Protein AF-0000000080636798 (afdb_homodimer)

Secondary structure (DSSP, 8-state):
--SSSHHHHHHHHHHHHHHHHTHHHHHHHHHHHHHIIIIIHHHHHHGGGGGB--BTTTHHHHSPB-TTHHHHHHHTSTTHHHHHHHHHHHHHHHHHHHTHHHHHHHHHHHH---HHHHHHHHHHHHGGGGS-HHHHHHHHHHHT-TTT-HHHHHHHHHHSS---GGG-HHHHHHHHHHHHHHHHHHHHHHHHHHHHHTS-HHHHHHHHHTT--HHHHIIIIIHHHHHHHHHHHHHHHHTTTT---HHHHHHH--GGGHHHH--HHHHHHIIIIIS--HHHHHHHHHHHHHHHHHHHHHHHHHHHHTTS----/--SSSHHHHHHHHHHHHHHHHTHHHHHHHHHHHHHIIIIIHHHHHHGGGGGB--BTTTHHHHSPB-TTHHHHHHHT-TTHHHHHHHHHHHHHHHHHHHTHHHHHHHHHHHH---HHHHHHHHHHHHGGGGS-HHHHHHHHHHHT-TTT-HHHHHHHHHHSS---GGG-HHHHHHHHHHHHHHHHHHHHHHHHHHHHHTS-HHHHHHHHHTT--HHHHIIIIIHHHHHHHHHHHHHHHHTTTT---HHHHHHH--GGGHHHH--HHHHHHIIIIIS--HHHHHHHHHHHHHHHHHHHHHHHHHHHHTTS----

pLDDT: mean 83.47, std 14.69, range [32.41, 97.88]

Foldseek 3Di:
DPVPPVVPPVVVVVVVVVVVVPVVVCVVCVVVVVCCVVVVVVVVLVLQLLQFQDDPVLHSVRTDGNGNVLVVVLVPPPCNVLQACLLLVLLVLLLVCQQVLLVVLLLVLLPDDDPVVSVVSLCVQQVLLPDDLLVLLVLLCQLLVQPRHVVQVVVCVVPVDRDNLLLAQVNLSVSQNVSVSSNCSSVVSVQLNVLQVPFDVVVVVVCVVVVHDPVRCCVPPSCVSSQQVSLAVSLVSQLCSSVDDLVNLVSSDDPNNCSNSNHLSVVLCCVCPVVPSVSSSSSSVVVSNVVSVVSSVVSQVVCVVVVGNGPD/DVVPPVVPPVVVVVVVVVVVVPVVVCVVCVVVVVCCVVVVVVVVLVLQLLQFQDDPVLHSVRTDGNGNVLVVCLVPPPCNVLQACLLLVLLVLLLVCQQVLLVVLLLVLLPDDDPVVSVVSLCVQQVLLPDDLLVLLVLLCQLLVQPRHVVQVVVCVVPVDRDNLLLAQVNLSVSQNVSVSSNCSSVVNVQLNVLQVVFDVVVVVVCVVVVHDPVRCCVPPSVVSSQQVSLAVSLVSQLCSSVDDLVNLVSSDDPNNCSNSNHLSVVLCCVCPVVPSVSSSSSSVVVSNVVSVVSSVVSQVVCVVVVGNGPD

Sequence (624 aa):
MHVHNMRRETSFRTLLRRVAGSWQLYVLILPAFLYILIFRYGPMYGLQLAFKSYNVRLGITGSPFVGLEHFRRFLSYYRFGEIFSNTIILGLYKLAVGFPIPILLALSINEVRSPRIKRFLQTVTYAPYFLSVVVVVGIVYQLFSPHYGILSGLIRSLTGKTLNIMGTPEAFRHVFVWTDVWQLMGYQAILYLAALSAVPPELYEAAAIDGASKFQRLLHIDIPSLLPTATVLFILEVSRVMDISFEKVILLQTPLNLRVSEVLTTYVYKVGILEGYFDFATAIGLFNSLINLVLVVTMNTVARKWGESSLWMHVHNMRRETSFRTLLRRVAGSWQLYVLILPAFLYILIFRYGPMYGLQLAFKSYNVRLGITGSPFVGLEHFRRFLSYYRFGEIFSNTIILGLYKLAVGFPIPILLALSINEVRSPRIKRFLQTVTYAPYFLSVVVVVGIVYQLFSPHYGILSGLIRSLTGKTLNIMGTPEAFRHVFVWTDVWQLMGYQAILYLAALSAVPPELYEAAAIDGASKFQRLLHIDIPSLLPTATVLFILEVSRVMDISFEKVILLQTPLNLRVSEVLTTYVYKVGILEGYFDFATAIGLFNSLINLVLVVTMNTVARKWGESSLW

InterPro domains:
  IPR000515 ABC transporter type 1, transmembrane domain MetI-like [PF00528] (98-303)
  IPR000515 ABC transporter type 1, transmembrane domain MetI-like [PS50928] (84-299)
  IPR000515 ABC transporter type 1, transmembrane domain MetI-like [cd06261] (84-242)
  IPR035906 MetI-like superfamily [G3DSA:1.10.3720.10] (64-311)
  IPR035906 MetI-like superfamily [SSF161098] (68-296)
  IPR050809 Bacterial G3P & Sugar ABC Transporter Permeases [PTHR43227] (21-305)

Organism: Winmispira thermophila (strain ATCC 700085 / DSM 6578 / Z-1203) (NCBI:txid869211)

Structure (mmCIF, N/CA/C/O backbone):
data_AF-0000000080636798-model_v1
#
loop_
_entity.id
_entity.type
_entity.pdbx_description
1 polymer 'ABC-type transporter, integral membrane subunit'
#
loop_
_atom_site.group_PDB
_atom_site.id
_atom_site.type_symbol
_atom_site.label_atom_id
_atom_site.label_alt_id
_atom_site.label_comp_id
_atom_site.label_asym_id
_atom_site.label_entity_id
_atom_site.label_seq_id
_atom_site.pdbx_PDB_ins_code
_atom_site.Cartn_x
_atom_site.Cartn_y
_atom_site.Cartn_z
_atom_site.occupancy
_atom_site.B_iso_or_equiv
_atom_site.auth_seq_id
_atom_site.auth_comp_id
_atom_site.auth_asym_id
_atom_site.auth_atom_id
_atom_site.pdbx_PDB_model_num
ATOM 1 N N . MET A 1 1 ? -41.344 15.734 43.906 1 32.41 1 MET A N 1
ATOM 2 C CA . MET A 1 1 ? -40.906 14.586 43.125 1 32.41 1 MET A CA 1
ATOM 3 C C . MET A 1 1 ? -41.156 14.805 41.625 1 32.41 1 MET A C 1
ATOM 5 O O . MET A 1 1 ? -40.719 14.023 40.812 1 32.41 1 MET A O 1
ATOM 9 N N . HIS A 1 2 ? -42.094 15.688 41.219 1 37.56 2 HIS A N 1
ATOM 10 C CA . HIS A 1 2 ? -42.594 15.883 39.875 1 37.56 2 HIS A CA 1
ATOM 11 C C . HIS A 1 2 ? -41.625 16.734 39.062 1 37.56 2 HIS A C 1
ATOM 13 O O . HIS A 1 2 ? -41.875 17.031 37.875 1 37.56 2 HIS A O 1
ATOM 19 N N . VAL A 1 3 ? -40.781 17.516 39.688 1 43.84 3 VAL A N 1
ATOM 20 C CA . VAL A 1 3 ? -39.969 18.484 38.969 1 43.84 3 VAL A CA 1
ATOM 21 C C . VAL A 1 3 ? -38.875 17.766 38.156 1 43.84 3 VAL A C 1
ATOM 23 O O . VAL A 1 3 ? -38.188 18.375 37.344 1 43.84 3 VAL A O 1
ATOM 26 N N . HIS A 1 4 ? -38.625 16.453 38.562 1 42.91 4 HIS A N 1
ATOM 27 C CA . HIS A 1 4 ? -37.375 15.867 38.031 1 42.91 4 HIS A CA 1
ATOM 28 C C . HIS A 1 4 ? -37.594 15.336 36.625 1 42.91 4 HIS A C 1
ATOM 30 O O . HIS A 1 4 ? -36.656 14.875 35.969 1 42.91 4 HIS A O 1
ATOM 36 N N . ASN A 1 5 ? -38.938 14.969 36.312 1 40.84 5 ASN A N 1
ATOM 37 C CA . ASN A 1 5 ? -39.125 14.258 35.062 1 40.84 5 ASN A CA 1
ATOM 38 C C . ASN A 1 5 ? -39.062 15.203 33.844 1 40.84 5 ASN A C 1
ATOM 40 O O . ASN A 1 5 ? -39.281 14.789 32.719 1 40.84 5 ASN A O 1
ATOM 44 N N . MET A 1 6 ? -39.312 16.547 34.031 1 40.22 6 MET A N 1
ATOM 45 C CA . MET A 1 6 ? -39.438 17.469 32.906 1 40.22 6 MET A CA 1
ATOM 46 C C . MET A 1 6 ? -38.125 17.656 32.219 1 40.22 6 MET A C 1
ATOM 48 O O . MET A 1 6 ? -38.031 18.297 31.156 1 40.22 6 MET A O 1
ATOM 52 N N . ARG A 1 7 ? -37.062 17.484 32.969 1 44.84 7 ARG A N 1
ATOM 53 C CA . ARG A 1 7 ? -35.781 17.859 32.375 1 44.84 7 ARG A CA 1
ATOM 54 C C . ARG A 1 7 ? -35.312 16.859 31.328 1 44.84 7 ARG A C 1
ATOM 56 O O . ARG A 1 7 ? -34.469 17.156 30.5 1 44.84 7 ARG A O 1
ATOM 63 N N . ARG A 1 8 ? -35.844 15.625 31.422 1 47.97 8 ARG A N 1
ATOM 64 C CA . ARG A 1 8 ? -35.281 14.57 30.578 1 47.97 8 ARG A CA 1
ATOM 65 C C . ARG A 1 8 ? -35.938 14.602 29.188 1 47.97 8 ARG A C 1
ATOM 67 O O . ARG A 1 8 ? -35.312 14.172 28.203 1 47.97 8 ARG A O 1
ATOM 74 N N . GLU A 1 9 ? -37.188 14.93 29 1 47.88 9 GLU A N 1
ATOM 75 C CA . GLU A 1 9 ? -37.906 14.875 27.734 1 47.88 9 GLU A CA 1
ATOM 76 C C . GLU A 1 9 ? -37.406 15.961 26.781 1 47.88 9 GLU A C 1
ATOM 78 O O . GLU A 1 9 ? -37.438 15.773 25.562 1 47.88 9 GLU A O 1
ATOM 83 N N . THR A 1 10 ? -37.156 17.156 27.25 1 49.31 10 THR A N 1
ATOM 84 C CA . THR A 1 10 ? -36.75 18.312 26.453 1 49.31 10 THR A CA 1
ATOM 85 C C . THR A 1 10 ? -35.344 18.078 25.859 1 49.31 10 THR A C 1
ATOM 87 O O . THR A 1 10 ? -35.062 18.578 24.766 1 49.31 10 THR A O 1
ATOM 90 N N . SER A 1 11 ? -34.656 17.141 26.547 1 53.72 11 SER A N 1
ATOM 91 C CA . SER A 1 11 ? -33.281 16.953 26.156 1 53.72 11 SER A CA 1
ATOM 92 C C . SER A 1 11 ? -33.156 16.125 24.875 1 53.72 11 SER A C 1
ATOM 94 O O . SER A 1 11 ? -32.375 16.453 24 1 53.72 11 SER A O 1
ATOM 96 N N . PHE A 1 12 ? -34.094 15.133 24.875 1 52.09 12 PHE A N 1
ATOM 97 C CA . PHE A 1 12 ? -34.062 14.32 23.656 1 52.09 12 PHE A CA 1
ATOM 98 C C . PHE A 1 12 ? -34.594 15.086 22.469 1 52.09 12 PHE A C 1
ATOM 100 O O . PHE A 1 12 ? -34.062 14.984 21.359 1 52.09 12 PHE A O 1
ATOM 107 N N . ARG A 1 13 ? -35.719 15.805 22.656 1 53.28 13 ARG A N 1
ATOM 108 C CA . ARG A 1 13 ? -36.312 16.594 21.578 1 53.28 13 ARG A CA 1
ATOM 109 C C . ARG A 1 13 ? -35.344 17.688 21.109 1 53.28 13 ARG A C 1
ATOM 111 O O . ARG A 1 13 ? -35.281 17.984 19.922 1 53.28 13 ARG A O 1
ATOM 118 N N . THR A 1 14 ? -34.719 18.312 22.047 1 54.91 14 THR A N 1
ATOM 119 C CA . THR A 1 14 ? -33.719 19.312 21.672 1 54.91 14 THR A CA 1
ATOM 120 C C . THR A 1 14 ? -32.531 18.641 20.969 1 54.91 14 THR A C 1
ATOM 122 O O . THR A 1 14 ? -31.969 19.203 20.031 1 54.91 14 THR A O 1
ATOM 125 N N . LEU A 1 15 ? -32.219 17.438 21.469 1 53.59 15 LEU A N 1
ATOM 126 C CA . LEU A 1 15 ? -31.172 16.688 20.781 1 53.59 15 LEU A CA 1
ATOM 127 C C . LEU A 1 15 ? -31.609 16.312 19.359 1 53.59 15 LEU A C 1
ATOM 129 O O . LEU A 1 15 ? -30.828 16.422 18.422 1 53.59 15 LEU A O 1
ATOM 133 N N . LEU A 1 16 ? -32.906 15.844 19.266 1 51.06 16 LEU A N 1
ATOM 134 C CA . LEU A 1 16 ? -33.438 15.516 17.953 1 51.06 16 LEU A CA 1
ATOM 135 C C . LEU A 1 16 ? -33.562 16.766 17.094 1 51.06 16 LEU A C 1
ATOM 137 O O . LEU A 1 16 ? -33.281 16.719 15.883 1 51.06 16 LEU A O 1
ATOM 141 N N . ARG A 1 17 ? -34.031 17.797 17.656 1 53.22 17 ARG A N 1
ATOM 142 C CA . ARG A 1 17 ? -34.125 19.062 16.938 1 53.22 17 ARG A CA 1
ATOM 143 C C . ARG A 1 17 ? -32.75 19.562 16.516 1 53.22 17 ARG A C 1
ATOM 145 O O . ARG A 1 17 ? -32.594 20.109 15.422 1 53.22 17 ARG A O 1
ATOM 152 N N . ARG A 1 18 ? -31.828 19.516 17.328 1 53.97 18 ARG A N 1
ATOM 153 C CA . ARG A 1 18 ? -30.453 19.875 17 1 53.97 18 ARG A CA 1
ATOM 154 C C . ARG A 1 18 ? -29.875 18.953 15.938 1 53.97 18 ARG A C 1
ATOM 156 O O . ARG A 1 18 ? -29.172 19.391 15.031 1 53.97 18 ARG A O 1
ATOM 163 N N . VAL A 1 19 ? -30.141 17.719 16.094 1 53.41 19 VAL A N 1
ATOM 164 C CA . VAL A 1 19 ? -29.766 16.75 15.07 1 53.41 19 VAL A CA 1
ATOM 165 C C . VAL A 1 19 ? -30.531 17.047 13.781 1 53.41 19 VAL A C 1
ATOM 167 O O . VAL A 1 19 ? -29.969 16.969 12.688 1 53.41 19 VAL A O 1
ATOM 170 N N . ALA A 1 20 ? -31.812 17.281 13.898 1 52.19 20 ALA A N 1
ATOM 171 C CA . ALA A 1 20 ? -32.656 17.641 12.773 1 52.19 20 ALA A CA 1
ATOM 172 C C . ALA A 1 20 ? -32.219 18.969 12.164 1 52.19 20 ALA A C 1
ATOM 174 O O . ALA A 1 20 ? -32.375 19.188 10.961 1 52.19 20 ALA A O 1
ATOM 175 N N . GLY A 1 21 ? -31.938 19.859 12.953 1 52.31 21 GLY A N 1
ATOM 176 C CA . GLY A 1 21 ? -31.516 21.156 12.438 1 52.31 21 GLY A CA 1
ATOM 177 C C . GLY A 1 21 ? -30.188 21.094 11.719 1 52.31 21 GLY A C 1
ATOM 178 O O . GLY A 1 21 ? -29.812 22.047 11.023 1 52.31 21 GLY A O 1
ATOM 179 N N . SER A 1 22 ? -29.359 20.203 12.023 1 52.28 22 SER A N 1
ATOM 180 C CA . SER A 1 22 ? -28.078 20.062 11.328 1 52.28 22 SER A CA 1
ATOM 181 C C . SER A 1 22 ? -28.156 19.031 10.219 1 52.28 22 SER A C 1
ATOM 183 O O . SER A 1 22 ? -27.266 18.172 10.094 1 52.28 22 SER A O 1
ATOM 185 N N . TRP A 1 23 ? -29.312 18.906 9.578 1 53.66 23 TRP A N 1
ATOM 186 C CA . TRP A 1 23 ? -29.562 17.969 8.484 1 53.66 23 TRP A CA 1
ATOM 187 C C . TRP A 1 23 ? -28.422 18 7.469 1 53.66 23 TRP A C 1
ATOM 189 O O . TRP A 1 23 ? -28.156 17.016 6.793 1 53.66 23 TRP A O 1
ATOM 199 N N . GLN A 1 24 ? -27.859 19.141 7.359 1 52.47 24 GLN A N 1
ATOM 200 C CA . GLN A 1 24 ? -26.75 19.266 6.422 1 52.47 24 GLN A CA 1
ATOM 201 C C . GLN A 1 24 ? -25.594 18.344 6.801 1 52.47 24 GLN A C 1
ATOM 203 O O . GLN A 1 24 ? -24.969 17.75 5.93 1 52.47 24 GLN A O 1
ATOM 208 N N . LEU A 1 25 ? -25.453 18.359 8.078 1 51.47 25 LEU A N 1
ATOM 209 C CA . LEU A 1 25 ? -24.391 17.484 8.539 1 51.47 25 LEU A CA 1
ATOM 210 C C . LEU A 1 25 ? -24.75 16.016 8.336 1 51.47 25 LEU A C 1
ATOM 212 O O . LEU A 1 25 ? -23.906 15.195 7.98 1 51.47 25 LEU A O 1
ATOM 216 N N . TYR A 1 26 ? -26.047 15.766 8.531 1 53.84 26 TYR A N 1
ATOM 217 C CA . TYR A 1 26 ? -26.484 14.383 8.344 1 53.84 26 TYR A CA 1
ATOM 218 C C . TYR A 1 26 ? -26.359 13.977 6.883 1 53.84 26 TYR A C 1
ATOM 220 O O . TYR A 1 26 ? -26.031 12.828 6.582 1 53.84 26 TYR A O 1
ATOM 228 N N . VAL A 1 27 ? -26.656 14.867 6.043 1 55.19 27 VAL A N 1
ATOM 229 C CA . VAL A 1 27 ? -26.5 14.562 4.625 1 55.19 27 VAL A CA 1
ATOM 230 C C . VAL A 1 27 ? -25.031 14.297 4.309 1 55.19 27 VAL A C 1
ATOM 232 O O . VAL A 1 27 ? -24.703 13.422 3.498 1 55.19 27 VAL A O 1
ATOM 235 N N . LEU A 1 28 ? -24.281 15.156 4.957 1 53.69 28 LEU A N 1
ATOM 236 C CA . LEU A 1 28 ? -22.859 14.922 4.73 1 53.69 28 LEU A CA 1
ATOM 237 C C . LEU A 1 28 ? -22.422 13.602 5.355 1 53.69 28 LEU A C 1
ATOM 239 O O . LEU A 1 28 ? -21.578 12.891 4.793 1 53.69 28 LEU A O 1
ATOM 243 N N . ILE A 1 29 ? -23.109 13.352 6.496 1 55.16 29 ILE A N 1
ATOM 244 C CA . ILE A 1 29 ? -22.703 12.172 7.258 1 55.16 29 ILE A CA 1
ATOM 245 C C . ILE A 1 29 ? -23.422 10.945 6.711 1 55.16 29 ILE A C 1
ATOM 247 O O . ILE A 1 29 ? -22.906 9.828 6.789 1 55.16 29 ILE A O 1
ATOM 251 N N . LEU A 1 30 ? -24.609 11.156 6.203 1 54.75 30 LEU A N 1
ATOM 252 C CA . LEU A 1 30 ? -25.469 10.031 5.824 1 54.75 30 LEU A CA 1
ATOM 253 C C . LEU A 1 30 ? -24.75 9.125 4.824 1 54.75 30 LEU A C 1
ATOM 255 O O . LEU A 1 30 ? -24.766 7.902 4.98 1 54.75 30 LEU A O 1
ATOM 259 N N . PRO A 1 31 ? -24.312 9.695 3.871 1 49.25 31 PRO A N 1
ATOM 260 C CA . PRO A 1 31 ? -23.641 8.766 2.959 1 49.25 31 PRO A CA 1
ATOM 261 C C . PRO A 1 31 ? -22.484 8.016 3.619 1 49.25 31 PRO A C 1
ATOM 263 O O . PRO A 1 31 ? -22.297 6.828 3.357 1 49.25 31 PRO A O 1
ATOM 266 N N . ALA A 1 32 ? -21.844 8.766 4.473 1 49.53 32 ALA A N 1
ATOM 267 C CA . ALA A 1 32 ? -20.766 8.094 5.195 1 49.53 32 ALA A CA 1
ATOM 268 C C . ALA A 1 32 ? -21.297 7.02 6.129 1 49.53 32 ALA A C 1
ATOM 270 O O . ALA A 1 32 ? -20.75 5.918 6.203 1 49.53 32 ALA A O 1
ATOM 271 N N . PHE A 1 33 ? -22.391 7.398 6.855 1 51.91 33 PHE A N 1
ATOM 272 C CA . PHE A 1 33 ? -23 6.449 7.781 1 51.91 33 PHE A CA 1
ATOM 273 C C . PHE A 1 33 ? -23.641 5.293 7.023 1 51.91 33 PHE A C 1
ATOM 275 O O . PHE A 1 33 ? -23.5 4.133 7.414 1 51.91 33 PHE A O 1
ATOM 282 N N . LEU A 1 34 ? -24.453 5.625 6.023 1 52.31 34 LEU A N 1
ATOM 283 C CA . LEU A 1 34 ? -25.047 4.551 5.238 1 52.31 34 LEU A CA 1
ATOM 284 C C . LEU A 1 34 ? -23.969 3.652 4.633 1 52.31 34 LEU A C 1
ATOM 286 O O . LEU A 1 34 ? -24.141 2.43 4.59 1 52.31 34 LEU A O 1
ATOM 290 N N . TYR A 1 35 ? -23.016 4.312 4.16 1 46.22 35 TYR A N 1
ATOM 291 C CA . TYR A 1 35 ? -21.859 3.57 3.656 1 46.22 35 TYR A CA 1
ATOM 292 C C . TYR A 1 35 ? -21.266 2.684 4.742 1 46.22 35 TYR A C 1
ATOM 294 O O . TYR A 1 35 ? -20.969 1.509 4.504 1 46.22 35 TYR A O 1
ATOM 302 N N . ILE A 1 36 ? -21.031 3.305 5.93 1 48.84 36 ILE A N 1
ATOM 303 C CA . ILE A 1 36 ? -20.531 2.516 7.047 1 48.84 36 ILE A CA 1
ATOM 304 C C . ILE A 1 36 ? -21.453 1.338 7.316 1 48.84 36 ILE A C 1
ATOM 306 O O . ILE A 1 36 ? -21 0.207 7.508 1 48.84 36 ILE A O 1
ATOM 310 N N . LEU A 1 37 ? -22.766 1.68 7.43 1 50.75 37 LEU A N 1
ATOM 311 C CA . LEU A 1 37 ? -23.75 0.662 7.766 1 50.75 37 LEU A CA 1
ATOM 312 C C . LEU A 1 37 ? -23.812 -0.415 6.688 1 50.75 37 LEU A C 1
ATOM 314 O O . LEU A 1 37 ? -23.859 -1.607 6.996 1 50.75 37 LEU A O 1
ATOM 318 N N . ILE A 1 38 ? -23.953 0.085 5.414 1 48.56 38 ILE A N 1
ATOM 319 C CA . ILE A 1 38 ? -24.172 -0.852 4.316 1 48.56 38 ILE A CA 1
ATOM 320 C C . ILE A 1 38 ? -22.875 -1.62 4.039 1 48.56 38 ILE A C 1
ATOM 322 O O . ILE A 1 38 ? -22.891 -2.844 3.889 1 48.56 38 ILE A O 1
ATOM 326 N N . PHE A 1 39 ? -21.844 -0.89 3.85 1 46.78 39 PHE A N 1
ATOM 327 C CA . PHE A 1 39 ? -20.594 -1.443 3.344 1 46.78 39 PHE A CA 1
ATOM 328 C C . PHE A 1 39 ? -19.719 -1.956 4.488 1 46.78 39 PHE A C 1
ATOM 330 O O . PHE A 1 39 ? -18.828 -2.785 4.277 1 46.78 39 PHE A O 1
ATOM 337 N N . ARG A 1 40 ? -19.812 -1.3 5.602 1 51.25 40 ARG A N 1
ATOM 338 C CA . ARG A 1 40 ? -19.031 -1.78 6.742 1 51.25 40 ARG A CA 1
ATOM 339 C C . ARG A 1 40 ? -19.547 -3.137 7.219 1 51.25 40 ARG A C 1
ATOM 341 O O . ARG A 1 40 ? -18.75 -4.062 7.43 1 51.25 40 ARG A O 1
ATOM 348 N N . TYR A 1 41 ? -20.984 -3.232 7.441 1 55.81 41 TYR A N 1
ATOM 349 C CA . TYR A 1 41 ? -21.516 -4.438 8.078 1 55.81 41 TYR A CA 1
ATOM 350 C C . TYR A 1 41 ? -21.672 -5.559 7.059 1 55.81 41 TYR A C 1
ATOM 352 O O . TYR A 1 41 ? -21.688 -6.738 7.422 1 55.81 41 TYR A O 1
ATOM 360 N N . GLY A 1 42 ? -21.781 -5.184 5.852 1 57.84 42 GLY A N 1
ATOM 361 C CA . GLY A 1 42 ? -21.969 -6.273 4.906 1 57.84 42 GLY A CA 1
ATOM 362 C C . GLY A 1 42 ? -20.797 -7.223 4.848 1 57.84 42 GLY A C 1
ATOM 363 O O . GLY A 1 42 ? -20.922 -8.406 5.184 1 57.84 42 GLY A O 1
ATOM 364 N N . PRO A 1 43 ? -19.641 -6.602 4.543 1 58.16 43 PRO A N 1
ATOM 365 C CA . PRO A 1 43 ? -18.484 -7.504 4.504 1 58.16 43 PRO A CA 1
ATOM 366 C C . PRO A 1 43 ? -18.141 -8.086 5.875 1 58.16 43 PRO A C 1
ATOM 368 O O . PRO A 1 43 ? -17.609 -9.188 5.965 1 58.16 43 PRO A O 1
ATOM 371 N N . MET A 1 44 ? -18.516 -7.332 6.832 1 68.19 44 MET A N 1
ATOM 372 C CA . MET A 1 44 ? -18.266 -7.855 8.172 1 68.19 44 MET A CA 1
ATOM 373 C C . MET A 1 44 ? -19.125 -9.086 8.445 1 68.19 44 MET A C 1
ATOM 375 O O . MET A 1 44 ? -18.75 -9.938 9.258 1 68.19 44 MET A O 1
ATOM 379 N N . TYR A 1 45 ? -20.203 -9.125 7.637 1 74.12 45 TYR A N 1
ATOM 380 C CA . TYR A 1 45 ? -21.031 -10.328 7.684 1 74.12 45 TYR A CA 1
ATOM 381 C C . TYR A 1 45 ? -20.234 -11.547 7.234 1 74.12 45 TYR A C 1
ATOM 383 O O . TYR A 1 45 ? -20.406 -12.641 7.781 1 74.12 45 TYR A O 1
ATOM 391 N N . GLY A 1 46 ? -19.328 -11.336 6.352 1 78.06 46 GLY A N 1
ATOM 392 C CA . GLY A 1 46 ? -18.5 -12.43 5.855 1 78.06 46 GLY A CA 1
ATOM 393 C C . GLY A 1 46 ? -17.516 -12.953 6.879 1 78.06 46 GLY A C 1
ATOM 394 O O . GLY A 1 46 ? -17.078 -14.102 6.797 1 78.06 46 GLY A O 1
ATOM 395 N N . LEU A 1 47 ? -17.266 -12.148 7.84 1 83.62 47 LEU A N 1
ATOM 396 C CA . LEU A 1 47 ? -16.312 -12.531 8.867 1 83.62 47 LEU A CA 1
ATOM 397 C C . LEU A 1 47 ? -16.859 -13.672 9.719 1 83.62 47 LEU A C 1
ATOM 399 O O . LEU A 1 47 ? -16.109 -14.336 10.438 1 83.62 47 LEU A O 1
ATOM 403 N N . GLN A 1 48 ? -18.156 -13.914 9.625 1 84.56 48 GLN A N 1
ATOM 404 C CA . GLN A 1 48 ? -18.766 -15.016 10.367 1 84.56 48 GLN A CA 1
ATOM 405 C C . GLN A 1 48 ? -18.219 -16.359 9.906 1 84.56 48 GLN A C 1
ATOM 407 O O . GLN A 1 48 ? -18.312 -17.359 10.633 1 84.56 48 GLN A O 1
ATOM 412 N N . LEU A 1 49 ? -17.688 -16.328 8.75 1 86.94 49 LEU A N 1
ATOM 413 C CA . LEU A 1 49 ? -17.109 -17.547 8.188 1 86.94 49 LEU A CA 1
ATOM 414 C C . LEU A 1 49 ? -16.031 -18.125 9.125 1 86.94 49 LEU A C 1
ATOM 416 O O . LEU A 1 49 ? -15.82 -19.328 9.148 1 86.94 49 LEU A O 1
ATOM 420 N N . ALA A 1 50 ? -15.406 -17.234 9.859 1 90.88 50 ALA A N 1
ATOM 421 C CA . ALA A 1 50 ? -14.352 -17.641 10.781 1 90.88 50 ALA A CA 1
ATOM 422 C C . ALA A 1 50 ? -14.906 -18.562 11.867 1 90.88 50 ALA A C 1
ATOM 424 O O . ALA A 1 50 ? -14.156 -19.312 12.5 1 90.88 50 ALA A O 1
ATOM 425 N N . PHE A 1 51 ? -16.25 -18.531 12.055 1 92.69 51 PHE A N 1
ATOM 426 C CA . PHE A 1 51 ? -16.859 -19.25 13.172 1 92.69 51 PHE A CA 1
ATOM 427 C C . PHE A 1 51 ? -17.812 -20.328 12.656 1 92.69 51 PHE A C 1
ATOM 429 O O . PHE A 1 51 ? -18.562 -20.922 13.43 1 92.69 51 PHE A O 1
ATOM 436 N N . LYS A 1 52 ? -17.781 -20.547 11.375 1 91.94 52 LYS A N 1
ATOM 437 C CA . LYS A 1 52 ? -18.672 -21.516 10.766 1 91.94 52 LYS A CA 1
ATOM 438 C C . LYS A 1 52 ? -17.891 -22.562 9.977 1 91.94 52 LYS A C 1
ATOM 440 O O . LYS A 1 52 ? -16.75 -22.312 9.562 1 91.94 52 LYS A O 1
ATOM 445 N N . SER A 1 53 ? -18.453 -23.75 9.914 1 92.94 53 SER A N 1
ATOM 446 C CA . SER A 1 53 ? -17.984 -24.719 8.938 1 92.94 53 SER A CA 1
ATOM 447 C C . SER A 1 53 ? -18.672 -24.531 7.586 1 92.94 53 SER A C 1
ATOM 449 O O . SER A 1 53 ? -19.75 -25.078 7.34 1 92.94 53 SER A O 1
ATOM 451 N N . TYR A 1 54 ? -18.062 -23.828 6.781 1 85.12 54 TYR A N 1
ATOM 452 C CA . TYR A 1 54 ? -18.656 -23.281 5.57 1 85.12 54 TYR A CA 1
ATOM 453 C C . TYR A 1 54 ? -18.938 -24.375 4.551 1 85.12 54 TYR A C 1
ATOM 455 O O . TYR A 1 54 ? -18.047 -25.188 4.246 1 85.12 54 TYR A O 1
ATOM 463 N N . ASN A 1 55 ? -20.125 -24.422 4.191 1 82.12 55 ASN A N 1
ATOM 464 C CA . ASN A 1 55 ? -20.594 -25.266 3.094 1 82.12 55 ASN A CA 1
ATOM 465 C C . ASN A 1 55 ? -21.188 -24.422 1.96 1 82.12 55 ASN A C 1
ATOM 467 O O . ASN A 1 55 ? -22.172 -23.719 2.154 1 82.12 55 ASN A O 1
ATOM 471 N N . VAL A 1 56 ? -20.562 -24.5 0.853 1 73.88 56 VAL A N 1
ATOM 472 C CA . VAL A 1 56 ? -20.906 -23.656 -0.29 1 73.88 56 VAL A CA 1
ATOM 473 C C . VAL A 1 56 ? -22.391 -23.844 -0.633 1 73.88 56 VAL A C 1
ATOM 475 O O . VAL A 1 56 ? -23.062 -22.906 -1.059 1 73.88 56 VAL A O 1
ATOM 478 N N . ARG A 1 57 ? -22.906 -25.031 -0.469 1 77.25 57 ARG A N 1
ATOM 479 C CA . ARG A 1 57 ? -24.281 -25.35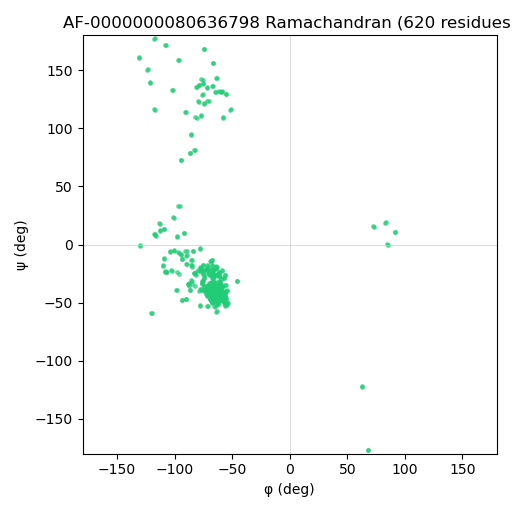9 -0.824 1 77.25 57 ARG A CA 1
ATOM 480 C C . ARG A 1 57 ? -25.266 -24.672 0.127 1 77.25 57 ARG A C 1
ATOM 482 O O . ARG A 1 57 ? -26.406 -24.391 -0.252 1 77.25 57 ARG A O 1
ATOM 489 N N . LEU A 1 58 ? -24.828 -24.359 1.361 1 79.19 58 LEU A N 1
ATOM 490 C CA . LEU A 1 58 ? -25.734 -23.812 2.375 1 79.19 58 LEU A CA 1
ATOM 491 C C . LEU A 1 58 ? -25.516 -22.312 2.541 1 79.19 58 LEU A C 1
ATOM 493 O O . LEU A 1 58 ? -26.281 -21.641 3.232 1 79.19 58 LEU A O 1
ATOM 497 N N . GLY A 1 59 ? -24.516 -21.844 1.863 1 75.81 59 GLY A N 1
ATOM 498 C CA . GLY A 1 59 ? -24.203 -20.438 2.068 1 75.81 59 GLY A CA 1
ATOM 499 C C . GLY A 1 59 ? -23.672 -20.141 3.461 1 75.81 59 GLY A C 1
ATOM 500 O O . GLY A 1 59 ? -23.5 -21.062 4.273 1 75.81 59 GLY A O 1
ATOM 501 N N . ILE A 1 60 ? -23.406 -18.875 3.779 1 77.31 60 ILE A N 1
ATOM 502 C CA . ILE A 1 60 ? -22.812 -18.484 5.055 1 77.31 60 ILE A CA 1
ATOM 503 C C . ILE A 1 60 ? -23.828 -18.688 6.18 1 77.31 60 ILE A C 1
ATOM 505 O O . ILE A 1 60 ? -23.5 -19.266 7.223 1 77.31 60 ILE A O 1
ATOM 509 N N . THR A 1 61 ? -25.031 -18.25 5.918 1 77.06 61 THR A N 1
ATOM 510 C CA . THR A 1 61 ? -26.062 -18.297 6.953 1 77.06 61 THR A CA 1
ATOM 511 C C . THR A 1 61 ? -26.453 -19.734 7.258 1 77.06 61 THR A C 1
ATOM 513 O O . THR A 1 61 ? -26.719 -20.078 8.414 1 77.06 61 THR A O 1
ATOM 516 N N . GLY A 1 62 ? -26.422 -20.547 6.301 1 81.5 62 GLY A N 1
ATOM 517 C CA . GLY A 1 62 ? -26.875 -21.922 6.469 1 81.5 62 GLY A CA 1
ATOM 518 C C . GLY A 1 62 ? -25.797 -22.844 7.004 1 81.5 62 GLY A C 1
ATOM 519 O O . GLY A 1 62 ? -26.078 -23.953 7.438 1 81.5 62 GLY A O 1
ATOM 520 N N . SER A 1 63 ? -24.562 -22.422 7.008 1 89.19 63 SER A N 1
ATOM 521 C CA . SER A 1 63 ? -23.469 -23.266 7.465 1 89.19 63 SER A CA 1
ATOM 522 C C . SER A 1 63 ? -23.422 -23.344 8.984 1 89.19 63 SER A C 1
ATOM 524 O O . SER A 1 63 ? -23.75 -22.375 9.68 1 89.19 63 SER A O 1
ATOM 526 N N . PRO A 1 64 ? -23.094 -24.516 9.531 1 92.44 64 PRO A N 1
ATOM 527 C CA . PRO A 1 64 ? -23.109 -24.719 10.984 1 92.44 64 PRO A CA 1
ATOM 528 C C . PRO A 1 64 ? -22.094 -23.828 11.711 1 92.44 64 PRO A C 1
ATOM 530 O O . PRO A 1 64 ? -20.984 -23.625 11.219 1 92.44 64 PRO A O 1
ATOM 533 N N . PHE A 1 65 ? -22.562 -23.391 12.891 1 92.88 65 PHE A N 1
ATOM 534 C CA . PHE A 1 65 ? -21.672 -22.625 13.766 1 92.88 65 PHE A CA 1
ATOM 535 C C . PHE A 1 65 ? -20.734 -23.547 14.516 1 92.88 65 PHE A C 1
ATOM 537 O O . PHE A 1 65 ? -21.172 -24.5 15.172 1 92.88 65 PHE A O 1
ATOM 544 N N . VAL A 1 66 ? -19.438 -23.344 14.398 1 94.88 66 VAL A N 1
ATOM 545 C CA . VAL A 1 66 ? -18.469 -24.234 15.039 1 94.88 66 VAL A CA 1
ATOM 546 C C . VAL A 1 66 ? -17.656 -23.453 16.062 1 94.88 66 VAL A C 1
ATOM 548 O O . VAL A 1 66 ? -16.641 -23.938 16.562 1 94.88 66 VAL A O 1
ATOM 551 N N . GLY A 1 67 ? -18.047 -22.234 16.328 1 93.19 67 GLY A N 1
ATOM 552 C CA . GLY A 1 67 ? -17.391 -21.438 17.344 1 93.19 67 GLY A CA 1
ATOM 553 C C . GLY A 1 67 ? -15.93 -21.156 17.031 1 93.19 67 GLY A C 1
ATOM 554 O O . GLY A 1 67 ? -15.609 -20.656 15.953 1 93.19 67 GLY A O 1
ATOM 555 N N . LEU A 1 68 ? -15.078 -21.578 17.984 1 95.44 68 LEU A N 1
ATOM 556 C CA . LEU A 1 68 ? -13.664 -21.219 17.875 1 95.44 68 LEU A CA 1
ATOM 557 C C . LEU A 1 68 ? -12.859 -22.406 17.344 1 95.44 68 LEU A C 1
ATOM 559 O O . LEU A 1 68 ? -11.633 -22.453 17.5 1 95.44 68 LEU A O 1
ATOM 563 N N . GLU A 1 69 ? -13.461 -23.281 16.672 1 96.25 69 GLU A N 1
ATOM 564 C CA . GLU A 1 69 ? -12.828 -24.5 16.188 1 96.25 69 GLU A CA 1
ATOM 565 C C . GLU A 1 69 ? -11.672 -24.203 15.242 1 96.25 69 GLU A C 1
ATOM 567 O O . GLU A 1 69 ? -10.594 -24.781 15.367 1 96.25 69 GLU A O 1
ATOM 572 N N . HIS A 1 70 ? -11.938 -23.328 14.305 1 96.06 70 HIS A N 1
ATOM 573 C CA . HIS A 1 70 ? -10.898 -23 13.328 1 96.06 70 HIS A CA 1
ATOM 574 C C . HIS A 1 70 ? -9.711 -22.328 14 1 96.06 70 HIS A C 1
ATOM 576 O O . HIS A 1 70 ? -8.562 -22.547 13.609 1 96.06 70 HIS A O 1
ATOM 582 N N . PHE A 1 71 ? -9.969 -21.547 15.023 1 95.69 71 PHE A N 1
ATOM 583 C CA . PHE A 1 71 ? -8.898 -20.891 15.766 1 95.69 71 PHE A CA 1
ATOM 584 C C . PHE A 1 71 ? -8.07 -21.922 16.531 1 95.69 71 PHE A C 1
ATOM 586 O O . PHE A 1 71 ? -6.84 -21.859 16.531 1 95.69 71 PHE A O 1
ATOM 593 N N . ARG A 1 72 ? -8.75 -22.812 17.125 1 96.38 72 ARG A N 1
ATOM 594 C CA . ARG A 1 72 ? -8.062 -23.859 17.875 1 96.38 72 ARG A CA 1
ATOM 595 C C . ARG A 1 72 ? -7.227 -24.734 16.938 1 96.38 72 ARG A C 1
ATOM 597 O O . ARG A 1 72 ? -6.094 -25.094 17.266 1 96.38 72 ARG A O 1
ATOM 604 N N . ARG A 1 73 ? -7.812 -25.031 15.844 1 95.88 73 ARG A N 1
ATOM 605 C CA . ARG A 1 73 ? -7.102 -25.812 14.836 1 95.88 73 ARG A CA 1
ATOM 606 C C . ARG A 1 73 ? -5.824 -25.109 14.391 1 95.88 73 ARG A C 1
ATOM 608 O O . ARG A 1 73 ? -4.777 -25.734 14.258 1 95.88 73 ARG A O 1
ATOM 615 N N . PHE A 1 74 ? -5.93 -23.859 14.156 1 96.25 74 PHE A N 1
ATOM 616 C CA . PHE A 1 74 ? -4.777 -23.094 13.703 1 96.25 74 PHE A CA 1
ATOM 617 C C . PHE A 1 74 ? -3.717 -23.016 14.797 1 96.25 74 PHE A C 1
ATOM 619 O O . PHE A 1 74 ? -2.529 -23.203 14.531 1 96.25 74 PHE A O 1
ATOM 626 N N . LEU A 1 75 ? -4.086 -22.734 16.094 1 96.31 75 LEU A N 1
ATOM 627 C CA . LEU A 1 75 ? -3.154 -22.562 17.203 1 96.31 75 LEU A CA 1
ATOM 628 C C . LEU A 1 75 ? -2.48 -23.891 17.547 1 96.31 75 LEU A C 1
ATOM 630 O O . LEU A 1 75 ? -1.384 -23.906 18.125 1 96.31 75 LEU A O 1
ATOM 634 N N . SER A 1 76 ? -3.143 -24.984 17.156 1 96.12 76 SER A N 1
ATOM 635 C CA . SER A 1 76 ? -2.598 -26.297 17.453 1 96.12 76 SER A CA 1
ATOM 636 C C . SER A 1 76 ? -1.816 -26.859 16.266 1 96.12 76 SER A C 1
ATOM 638 O O . SER A 1 76 ? -1.265 -27.953 16.344 1 96.12 76 SER A O 1
ATOM 640 N N . TYR A 1 77 ? -1.876 -26.172 15.18 1 94.44 77 TYR A N 1
ATOM 641 C CA . TYR A 1 77 ? -1.129 -26.578 13.992 1 94.44 77 TYR A CA 1
ATOM 642 C C . TYR A 1 77 ? 0.365 -26.641 14.289 1 94.44 77 TYR A C 1
ATOM 644 O O . TYR A 1 77 ? 0.923 -25.734 14.906 1 94.44 77 TYR A O 1
ATOM 652 N N . TYR A 1 78 ? 1.029 -27.656 13.961 1 95.31 78 TYR A N 1
ATOM 653 C CA . TYR A 1 78 ? 2.412 -27.906 14.344 1 95.31 78 TYR A CA 1
ATOM 654 C C . TYR A 1 78 ? 3.338 -26.828 13.797 1 95.31 78 TYR A C 1
ATOM 656 O O . TYR A 1 78 ? 4.395 -26.562 14.375 1 95.31 78 TYR A O 1
ATOM 664 N N . ARG A 1 79 ? 2.908 -26.172 12.672 1 96.06 79 ARG A N 1
ATOM 665 C CA . ARG A 1 79 ? 3.768 -25.141 12.094 1 96.06 79 ARG A CA 1
ATOM 666 C C . ARG A 1 79 ? 3.322 -23.75 12.539 1 96.06 79 ARG A C 1
ATOM 668 O O . ARG A 1 79 ? 3.807 -22.75 12.016 1 96.06 79 ARG A O 1
ATOM 675 N N . PHE A 1 80 ? 2.398 -23.672 13.43 1 96.94 80 PHE A N 1
ATOM 676 C CA . PHE A 1 80 ? 1.887 -22.375 13.867 1 96.94 80 PHE A CA 1
ATOM 677 C C . PHE A 1 80 ? 3.021 -21.484 14.367 1 96.94 80 PHE A C 1
ATOM 679 O O . PHE A 1 80 ? 3.16 -20.344 13.922 1 96.94 80 PHE A O 1
ATOM 686 N N . GLY A 1 81 ? 3.824 -22.047 15.289 1 96.69 81 GLY A N 1
ATOM 687 C CA . GLY A 1 81 ? 4.914 -21.266 15.859 1 96.69 81 GLY A CA 1
ATOM 688 C C . GLY A 1 81 ? 5.863 -20.703 14.82 1 96.69 81 GLY A C 1
ATOM 689 O O . GLY A 1 81 ? 6.281 -19.547 14.906 1 96.69 81 GLY A O 1
ATOM 690 N N . GLU A 1 82 ? 6.137 -21.5 13.875 1 97.19 82 GLU A N 1
ATOM 691 C CA . GLU A 1 82 ? 7.051 -21.109 12.805 1 97.19 82 GLU A CA 1
ATOM 692 C C . GLU A 1 82 ? 6.453 -20 11.945 1 97.19 82 GLU A C 1
ATOM 694 O O . GLU A 1 82 ? 7.09 -18.969 11.719 1 97.19 82 GLU A O 1
ATOM 699 N N . ILE A 1 83 ? 5.215 -20.188 11.508 1 97.25 83 ILE A N 1
ATOM 700 C CA . ILE A 1 83 ? 4.543 -19.234 10.625 1 97.25 83 ILE A CA 1
ATOM 701 C C . ILE A 1 83 ? 4.336 -17.906 11.359 1 97.25 83 ILE A C 1
ATOM 703 O O . ILE A 1 83 ? 4.59 -16.844 10.805 1 97.25 83 ILE A O 1
ATOM 707 N N . PHE A 1 84 ? 3.943 -18.047 12.57 1 97.44 84 PHE A N 1
ATOM 708 C CA . PHE A 1 84 ? 3.689 -16.859 13.383 1 97.44 84 PHE A CA 1
ATOM 709 C C . PHE A 1 84 ? 4.98 -16.094 13.656 1 97.44 84 PHE A C 1
ATOM 711 O O . PHE A 1 84 ? 5.035 -14.875 13.492 1 97.44 84 PHE A O 1
ATOM 718 N N . SER A 1 85 ? 6.016 -16.781 14.055 1 97.5 85 SER A N 1
ATOM 719 C CA . SER A 1 85 ? 7.301 -16.141 14.336 1 97.5 85 SER A CA 1
ATOM 720 C C . SER A 1 85 ? 7.891 -15.516 13.07 1 97.5 85 SER A C 1
ATOM 722 O O . SER A 1 85 ? 8.469 -14.43 13.125 1 97.5 85 SER A O 1
ATOM 724 N N . ASN A 1 86 ? 7.777 -16.234 11.961 1 97.88 86 ASN A N 1
ATOM 725 C CA . ASN A 1 86 ? 8.234 -15.68 10.695 1 97.88 86 ASN A CA 1
ATOM 726 C C . ASN A 1 86 ? 7.555 -14.344 10.391 1 97.88 86 ASN A C 1
ATOM 728 O O . ASN A 1 86 ? 8.203 -13.406 9.93 1 97.88 86 ASN A O 1
ATOM 732 N N . THR A 1 87 ? 6.277 -14.289 10.68 1 97.31 87 THR A N 1
ATOM 733 C CA . THR A 1 87 ? 5.488 -13.094 10.398 1 97.31 87 THR A CA 1
ATOM 734 C C . THR A 1 87 ? 5.934 -11.938 11.289 1 97.31 87 THR A C 1
ATOM 736 O O . THR A 1 87 ? 6.211 -10.836 10.797 1 97.31 87 THR A O 1
ATOM 739 N N . ILE A 1 88 ? 6.109 -12.211 12.562 1 96.88 88 ILE A N 1
ATOM 740 C CA . ILE A 1 88 ? 6.457 -11.172 13.523 1 96.88 88 ILE A CA 1
ATOM 741 C C . ILE A 1 88 ? 7.879 -10.68 13.258 1 96.88 88 ILE A C 1
ATOM 743 O O . ILE A 1 88 ? 8.133 -9.477 13.242 1 96.88 88 ILE A O 1
ATOM 747 N N . ILE A 1 89 ? 8.766 -11.57 13.039 1 97.75 89 ILE A N 1
ATOM 748 C CA . ILE A 1 89 ? 10.164 -11.227 12.82 1 97.75 89 ILE A CA 1
ATOM 749 C C . ILE A 1 89 ? 10.305 -10.391 11.547 1 97.75 89 ILE A C 1
ATOM 751 O O . ILE A 1 89 ? 10.961 -9.352 11.555 1 97.75 89 ILE A O 1
ATOM 755 N N . LEU A 1 90 ? 9.688 -10.852 10.523 1 97.31 90 LEU A N 1
ATOM 756 C CA . LEU A 1 90 ? 9.766 -10.125 9.266 1 97.31 90 LEU A CA 1
ATOM 757 C C . LEU A 1 90 ? 9.125 -8.75 9.391 1 97.31 90 LEU A C 1
ATOM 759 O O . LEU A 1 90 ? 9.672 -7.754 8.906 1 97.31 90 LEU A O 1
ATOM 763 N N . GLY A 1 91 ? 7.988 -8.727 10.031 1 97.06 91 GLY A N 1
ATOM 764 C CA . GLY A 1 91 ? 7.305 -7.461 10.242 1 97.06 91 GLY A CA 1
ATOM 765 C C . GLY A 1 91 ? 8.117 -6.469 11.055 1 97.06 91 GLY A C 1
ATOM 766 O O . GLY A 1 91 ? 8.211 -5.293 10.703 1 97.06 91 GLY A O 1
ATOM 767 N N . LEU A 1 92 ? 8.664 -6.934 12.148 1 97.25 92 LEU A N 1
ATOM 768 C CA . LEU A 1 92 ? 9.469 -6.066 13.008 1 97.25 92 LEU A CA 1
ATOM 769 C C . LEU A 1 92 ? 10.742 -5.625 12.297 1 97.25 92 LEU A C 1
ATOM 771 O O . LEU A 1 92 ? 11.188 -4.488 12.469 1 97.25 92 LEU A O 1
ATOM 775 N N . TYR A 1 93 ? 11.32 -6.562 11.57 1 97.69 93 TYR A N 1
ATOM 776 C CA . TYR A 1 93 ? 12.492 -6.227 10.781 1 97.69 93 TYR A CA 1
ATOM 777 C C . TYR A 1 93 ? 12.172 -5.145 9.758 1 97.69 93 TYR A C 1
ATOM 779 O O . TYR A 1 93 ? 12.906 -4.16 9.633 1 97.69 93 TYR A O 1
ATOM 787 N N . LYS A 1 94 ? 11.102 -5.262 9.07 1 96.56 94 LYS A N 1
ATOM 788 C CA . LYS A 1 94 ? 10.656 -4.273 8.094 1 96.56 94 LYS A CA 1
ATOM 789 C C . LYS A 1 94 ? 10.398 -2.922 8.75 1 96.56 94 LYS A C 1
ATOM 791 O O . LYS A 1 94 ? 10.758 -1.878 8.203 1 96.56 94 LYS A O 1
ATOM 796 N N . LEU A 1 95 ? 9.812 -2.98 9.898 1 96.5 95 LEU A N 1
ATOM 797 C CA . LEU A 1 95 ? 9.531 -1.755 10.641 1 96.5 95 LEU A CA 1
ATOM 798 C C . LEU A 1 95 ? 10.828 -1.0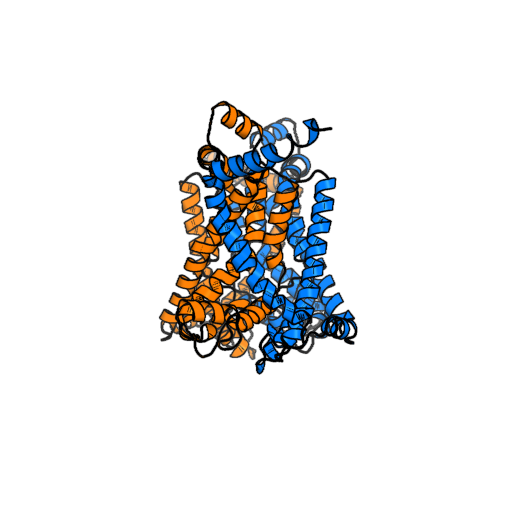73 11.07 1 96.5 95 LEU A C 1
ATOM 800 O O . LEU A 1 95 ? 10.977 0.14 10.906 1 96.5 95 LEU A O 1
ATOM 804 N N . ALA A 1 96 ? 11.758 -1.808 11.586 1 96.81 96 ALA A N 1
ATOM 805 C CA . ALA A 1 96 ? 13.008 -1.289 12.133 1 96.81 96 ALA A CA 1
ATOM 806 C C . ALA A 1 96 ? 13.828 -0.583 11.055 1 96.81 96 ALA A C 1
ATOM 808 O O . ALA A 1 96 ? 14.5 0.414 11.328 1 96.81 96 ALA A O 1
ATOM 809 N N . VAL A 1 97 ? 13.75 -1.085 9.883 1 95.19 97 VAL A N 1
ATOM 810 C CA . VAL A 1 97 ? 14.562 -0.526 8.812 1 95.19 97 VAL A CA 1
ATOM 811 C C . VAL A 1 97 ? 13.719 0.427 7.969 1 95.19 97 VAL A C 1
ATOM 813 O O . VAL A 1 97 ? 14.195 1.491 7.562 1 95.19 97 VAL A O 1
ATOM 816 N N . GLY A 1 98 ? 12.492 0.048 7.746 1 94.31 98 GLY A N 1
ATOM 817 C CA . GLY A 1 98 ? 11.633 0.757 6.82 1 94.31 98 GLY A CA 1
ATOM 818 C C . GLY A 1 98 ? 11.109 2.072 7.371 1 94.31 98 GLY A C 1
ATOM 819 O O . GLY A 1 98 ? 10.664 2.936 6.613 1 94.31 98 GLY A O 1
ATOM 820 N N . PHE A 1 99 ? 11.18 2.215 8.641 1 95.44 99 PHE A N 1
ATOM 821 C CA . PHE A 1 99 ? 10.656 3.447 9.219 1 95.44 99 PHE A CA 1
ATOM 822 C C . PHE A 1 99 ? 11.742 4.516 9.289 1 95.44 99 PHE A C 1
ATOM 824 O O . PHE A 1 99 ? 11.555 5.637 8.812 1 95.44 99 PHE A O 1
ATOM 831 N N . PRO A 1 100 ? 12.922 4.238 9.75 1 94.88 100 PRO A N 1
ATOM 832 C CA . PRO A 1 100 ? 13.945 5.277 9.898 1 94.88 100 PRO A CA 1
ATOM 833 C C . PRO A 1 100 ? 14.555 5.707 8.57 1 94.88 100 PRO A C 1
ATOM 835 O O . PRO A 1 100 ? 14.938 6.867 8.406 1 94.88 100 PRO A O 1
ATOM 838 N N . ILE A 1 101 ? 14.594 4.863 7.648 1 92.81 101 ILE A N 1
ATOM 839 C CA . ILE A 1 101 ? 15.359 5.129 6.434 1 92.81 101 ILE A CA 1
ATOM 840 C C . ILE A 1 101 ? 14.688 6.238 5.629 1 92.81 101 ILE A C 1
ATOM 842 O O . ILE A 1 101 ? 15.344 7.176 5.18 1 92.81 101 ILE A O 1
ATOM 846 N N . PRO A 1 102 ? 13.391 6.168 5.426 1 93.69 102 PRO A N 1
ATOM 847 C CA . PRO A 1 102 ? 12.758 7.277 4.711 1 93.69 102 PRO A CA 1
ATOM 848 C C . PRO A 1 102 ? 12.938 8.617 5.426 1 93.69 102 PRO A C 1
ATOM 850 O O . PRO A 1 102 ? 13.023 9.664 4.773 1 93.69 102 PRO A O 1
ATOM 853 N N . ILE A 1 103 ? 12.938 8.617 6.727 1 93.62 103 ILE A N 1
ATOM 854 C CA . ILE A 1 103 ? 13.164 9.836 7.5 1 93.62 103 ILE A CA 1
ATOM 855 C C . ILE A 1 103 ? 14.578 10.359 7.246 1 93.62 103 ILE A C 1
ATOM 857 O O . ILE A 1 103 ? 14.766 11.539 6.965 1 93.62 103 ILE A O 1
ATOM 861 N N . LEU A 1 104 ? 15.508 9.43 7.348 1 91.75 104 LEU A N 1
ATOM 862 C CA . LEU A 1 104 ? 16.891 9.805 7.094 1 91.75 104 LEU A CA 1
ATOM 863 C C . LEU A 1 104 ? 17.062 10.352 5.68 1 91.75 104 LEU A C 1
ATOM 865 O O . LEU A 1 104 ? 17.766 11.336 5.473 1 91.75 104 LEU A O 1
ATOM 869 N N . LEU A 1 105 ? 16.406 9.742 4.758 1 90.06 105 LEU A N 1
ATOM 870 C CA . LEU A 1 105 ? 16.469 10.195 3.377 1 90.06 105 LEU A CA 1
ATOM 871 C C . LEU A 1 105 ? 15.875 11.594 3.242 1 90.06 105 LEU A C 1
ATOM 873 O O . LEU A 1 105 ? 16.453 12.469 2.594 1 90.06 105 LEU A O 1
ATOM 877 N N . ALA A 1 106 ? 14.734 11.828 3.869 1 92.44 106 ALA A N 1
ATOM 878 C CA . ALA A 1 106 ? 14.078 13.133 3.816 1 92.44 106 ALA A CA 1
ATOM 879 C C . ALA A 1 106 ? 14.961 14.219 4.414 1 92.44 106 ALA A C 1
ATOM 881 O O . ALA A 1 106 ? 15.102 15.305 3.844 1 92.44 106 ALA A O 1
ATOM 882 N N . LEU A 1 107 ? 15.547 13.922 5.551 1 90.44 107 LEU A N 1
ATOM 883 C CA . LEU A 1 107 ? 16.422 14.875 6.215 1 90.44 107 LEU A CA 1
ATOM 884 C C . LEU A 1 107 ? 17.641 15.188 5.352 1 90.44 107 LEU A C 1
ATOM 886 O O . LEU A 1 107 ? 18.062 16.344 5.258 1 90.44 107 LEU A O 1
ATOM 890 N N . SER A 1 108 ? 18.188 14.172 4.715 1 88.31 108 SER A N 1
ATOM 891 C CA . SER A 1 108 ? 19.359 14.352 3.848 1 88.31 108 SER A CA 1
ATOM 892 C C . SER A 1 108 ? 19.016 15.227 2.645 1 88.31 108 SER A C 1
ATOM 894 O O . SER A 1 108 ? 19.781 16.125 2.295 1 88.31 108 SER A O 1
ATOM 896 N N . ILE A 1 109 ? 17.938 14.953 2.043 1 87.88 109 ILE A N 1
ATOM 897 C CA . ILE A 1 109 ? 17.516 15.711 0.868 1 87.88 109 ILE A CA 1
ATOM 898 C C . ILE A 1 109 ? 17.203 17.141 1.271 1 87.88 109 ILE A C 1
ATOM 900 O O . ILE A 1 109 ? 17.5 18.094 0.537 1 87.88 109 ILE A O 1
ATOM 904 N N . ASN A 1 110 ? 16.594 17.266 2.465 1 88.06 110 ASN A N 1
ATOM 905 C CA . ASN A 1 110 ? 16.219 18.594 2.955 1 88.06 110 ASN A CA 1
ATOM 906 C C . ASN A 1 110 ? 17.438 19.469 3.166 1 88.06 110 ASN A C 1
ATOM 908 O O . ASN A 1 110 ? 17.344 20.703 3.115 1 88.06 110 ASN A O 1
ATOM 912 N N . GLU A 1 111 ? 18.547 18.953 3.395 1 84.44 111 GLU A N 1
ATOM 913 C CA . GLU A 1 111 ? 19.781 19.688 3.664 1 84.44 111 GLU A CA 1
ATOM 914 C C . GLU A 1 111 ? 20.391 20.234 2.375 1 84.44 111 GLU A C 1
ATOM 916 O O . GLU A 1 111 ? 21.234 21.125 2.412 1 84.44 111 GLU A O 1
ATOM 921 N N . VAL A 1 112 ? 20.031 19.609 1.303 1 82.25 112 VAL A N 1
ATOM 922 C CA . VAL A 1 112 ? 20.578 20.047 0.024 1 82.25 112 VAL A CA 1
ATOM 923 C C . VAL A 1 112 ? 20.109 21.453 -0.291 1 82.25 112 VAL A C 1
ATOM 925 O O . VAL A 1 112 ? 18.906 21.75 -0.208 1 82.25 112 VAL A O 1
ATOM 928 N N . ARG A 1 113 ? 20.984 22.344 -0.667 1 80.12 113 ARG A N 1
ATOM 929 C CA . ARG A 1 113 ? 20.688 23.766 -0.867 1 80.12 113 ARG A CA 1
ATOM 930 C C . ARG A 1 113 ? 20.188 24.016 -2.279 1 80.12 113 ARG A C 1
ATOM 932 O O . ARG A 1 113 ? 19.266 24.812 -2.475 1 80.12 113 ARG A O 1
ATOM 939 N N . SER A 1 114 ? 20.797 23.328 -3.197 1 82.69 114 SER A N 1
ATOM 940 C CA . SER A 1 114 ? 20.438 23.562 -4.59 1 82.69 114 SER A CA 1
ATOM 941 C C . SER A 1 114 ? 19.078 22.938 -4.914 1 82.69 114 SER A C 1
ATOM 943 O O . SER A 1 114 ? 18.906 21.719 -4.785 1 82.69 114 SER A O 1
ATOM 945 N N . PRO A 1 115 ? 18.156 23.719 -5.344 1 83.5 115 PRO A N 1
ATOM 946 C CA . PRO A 1 115 ? 16.844 23.188 -5.695 1 83.5 115 PRO A CA 1
ATOM 947 C C . PRO A 1 115 ? 16.906 22.156 -6.828 1 83.5 115 PRO A C 1
ATOM 949 O O . PRO A 1 115 ? 16.109 21.219 -6.852 1 83.5 115 PRO A O 1
ATOM 952 N N . ARG A 1 116 ? 17.828 22.422 -7.73 1 82.69 116 ARG A N 1
ATOM 953 C CA . ARG A 1 116 ? 17.969 21.516 -8.859 1 82.69 116 ARG A CA 1
ATOM 954 C C . ARG A 1 116 ? 18.453 20.141 -8.391 1 82.69 116 ARG A C 1
ATOM 956 O O . ARG A 1 116 ? 17.938 19.109 -8.836 1 82.69 116 ARG A O 1
ATOM 963 N N . ILE A 1 117 ? 19.422 20.109 -7.492 1 82.12 117 ILE A N 1
ATOM 964 C CA . ILE A 1 117 ? 19.969 18.859 -6.973 1 82.12 117 ILE A CA 1
ATOM 965 C C . ILE A 1 117 ? 18.922 18.172 -6.094 1 82.12 117 ILE A C 1
ATOM 967 O O . ILE A 1 117 ? 18.766 16.938 -6.137 1 82.12 117 ILE A O 1
ATOM 971 N N . LYS A 1 118 ? 18.156 18.922 -5.316 1 84.56 118 LYS A N 1
ATOM 972 C CA . LYS A 1 118 ? 17.094 18.391 -4.48 1 84.56 118 LYS A CA 1
ATOM 973 C C . LYS A 1 118 ? 16.047 17.656 -5.324 1 84.56 118 LYS A C 1
ATOM 975 O O . LYS A 1 118 ? 15.664 16.531 -5.02 1 84.56 118 LYS A O 1
ATOM 980 N N . ARG A 1 119 ? 15.688 18.312 -6.359 1 82.25 119 ARG A N 1
ATOM 981 C CA . ARG A 1 119 ? 14.688 17.734 -7.254 1 82.25 119 ARG A CA 1
ATOM 982 C C . ARG A 1 119 ? 15.203 16.453 -7.906 1 82.25 119 ARG A C 1
ATOM 984 O O . ARG A 1 119 ? 14.453 15.492 -8.055 1 82.25 119 ARG A O 1
ATOM 991 N N . PHE A 1 120 ? 16.438 16.547 -8.297 1 82.38 120 PHE A N 1
ATOM 992 C CA . PHE A 1 120 ? 17.062 15.383 -8.93 1 82.38 120 PHE A CA 1
ATOM 993 C C . PHE A 1 120 ? 17.109 14.211 -7.957 1 82.38 120 PHE A C 1
ATOM 995 O O . PHE A 1 120 ? 16.734 13.086 -8.312 1 82.38 120 PHE A O 1
ATOM 1002 N N . LEU A 1 121 ? 17.516 14.453 -6.742 1 82.75 121 LEU A N 1
ATOM 1003 C CA . LEU A 1 121 ? 17.625 13.398 -5.738 1 82.75 121 LEU A CA 1
ATOM 1004 C C . LEU A 1 121 ? 16.25 12.828 -5.41 1 82.75 121 LEU A C 1
ATOM 1006 O O . LEU A 1 121 ? 16.094 11.617 -5.254 1 82.75 121 LEU A O 1
ATOM 1010 N N . GLN A 1 122 ? 15.258 13.656 -5.328 1 83.12 122 GLN A N 1
ATOM 1011 C CA . GLN A 1 122 ? 13.891 13.219 -5.055 1 83.12 122 GLN A CA 1
ATOM 1012 C C . GLN A 1 122 ? 13.367 12.336 -6.18 1 83.12 122 GLN A C 1
ATOM 1014 O O . GLN A 1 122 ? 12.758 11.289 -5.926 1 83.12 122 GLN A O 1
ATOM 1019 N N . THR A 1 123 ? 13.664 12.727 -7.391 1 77.75 123 THR A N 1
ATOM 1020 C CA . THR A 1 123 ? 13.18 11.969 -8.539 1 77.75 123 THR A CA 1
ATOM 1021 C C . THR A 1 123 ? 13.844 10.594 -8.594 1 77.75 123 THR A C 1
ATOM 1023 O O . THR A 1 123 ? 13.172 9.586 -8.797 1 77.75 123 THR A O 1
ATOM 1026 N N . VAL A 1 124 ? 15.094 10.578 -8.375 1 81.25 124 VAL A N 1
ATOM 1027 C CA . VAL A 1 124 ? 15.859 9.336 -8.477 1 81.25 124 VAL A CA 1
ATOM 1028 C C . VAL A 1 124 ? 15.453 8.383 -7.359 1 81.25 124 VAL A C 1
ATOM 1030 O O . VAL A 1 124 ? 15.328 7.176 -7.578 1 81.25 124 VAL A O 1
ATOM 1033 N N . THR A 1 125 ? 15.273 8.906 -6.188 1 84.06 125 THR A N 1
ATOM 1034 C CA . THR A 1 125 ? 14.953 8.039 -5.055 1 84.06 125 THR A CA 1
ATOM 1035 C C . THR A 1 125 ? 13.5 7.582 -5.121 1 84.06 125 THR A C 1
ATOM 1037 O O . THR A 1 125 ? 13.148 6.539 -4.562 1 84.06 125 THR A O 1
ATOM 1040 N N . TYR A 1 126 ? 12.719 8.359 -5.828 1 83.69 126 TYR A N 1
ATOM 1041 C CA . TYR A 1 126 ? 11.297 8.039 -5.949 1 83.69 126 TYR A CA 1
ATOM 1042 C C . TYR A 1 126 ? 11.062 7.047 -7.082 1 83.69 126 TYR A C 1
ATOM 1044 O O . TYR A 1 126 ? 10.047 6.336 -7.09 1 83.69 126 TYR A O 1
ATOM 1052 N N . ALA A 1 127 ? 11.922 6.855 -7.965 1 82.31 127 ALA A N 1
ATOM 1053 C CA . ALA A 1 127 ? 11.758 6.125 -9.219 1 82.31 127 ALA A CA 1
ATOM 1054 C C . ALA A 1 127 ? 11.453 4.652 -8.961 1 82.31 127 ALA A C 1
ATOM 1056 O O . ALA A 1 127 ? 10.602 4.062 -9.641 1 82.31 127 ALA A O 1
ATOM 1057 N N . PRO A 1 128 ? 12.109 3.977 -7.98 1 86.25 128 PRO A N 1
ATOM 1058 C CA . PRO A 1 128 ? 11.859 2.549 -7.773 1 86.25 128 PRO A CA 1
ATOM 1059 C C . PRO A 1 128 ? 10.406 2.256 -7.41 1 86.25 128 PRO A C 1
ATOM 1061 O O . PRO A 1 128 ? 9.914 1.15 -7.656 1 86.25 128 PRO A O 1
ATOM 1064 N N . TYR A 1 129 ? 9.805 3.211 -6.84 1 87.12 129 TYR A N 1
ATOM 1065 C CA . TYR A 1 129 ? 8.43 3.057 -6.391 1 87.12 129 TYR A CA 1
ATOM 1066 C C . TYR A 1 129 ? 7.512 2.709 -7.559 1 87.12 129 TYR A C 1
ATOM 1068 O O . TYR A 1 129 ? 6.473 2.072 -7.371 1 87.12 129 TYR A O 1
ATOM 1076 N N . PHE A 1 130 ? 7.906 3.031 -8.773 1 82.06 130 PHE A N 1
ATOM 1077 C CA . PHE A 1 130 ? 7.039 2.869 -9.938 1 82.06 130 PHE A CA 1
ATOM 1078 C C . PHE A 1 130 ? 7.211 1.485 -10.547 1 82.06 130 PHE A C 1
ATOM 1080 O O . PHE A 1 130 ? 6.434 1.089 -11.422 1 82.06 130 PHE A O 1
ATOM 1087 N N . LEU A 1 131 ? 8.102 0.761 -10.062 1 83.5 131 LEU A N 1
ATOM 1088 C CA . LEU A 1 131 ? 8.289 -0.6 -10.547 1 83.5 131 LEU A CA 1
ATOM 1089 C C . LEU A 1 131 ? 7.285 -1.551 -9.914 1 83.5 131 LEU A C 1
ATOM 1091 O O . LEU A 1 131 ? 6.992 -1.442 -8.719 1 83.5 131 LEU A O 1
ATOM 1095 N N . SER A 1 132 ? 6.723 -2.389 -10.773 1 80.94 132 SER A N 1
ATOM 1096 C CA . SER A 1 132 ? 5.836 -3.4 -10.211 1 80.94 132 SER A CA 1
ATOM 1097 C C . SER A 1 132 ? 6.609 -4.395 -9.344 1 80.94 132 SER A C 1
ATOM 1099 O O . SER A 1 132 ? 7.812 -4.586 -9.539 1 80.94 132 SER A O 1
ATOM 1101 N N . VAL A 1 133 ? 5.938 -5.012 -8.461 1 86.12 133 VAL A N 1
ATOM 1102 C CA . VAL A 1 133 ? 6.555 -6 -7.578 1 86.12 133 VAL A CA 1
ATOM 1103 C C . VAL A 1 133 ? 7.074 -7.172 -8.406 1 86.12 133 VAL A C 1
ATOM 1105 O O . VAL A 1 133 ? 8.133 -7.727 -8.109 1 86.12 133 VAL A O 1
ATOM 1108 N N . VAL A 1 134 ? 6.359 -7.527 -9.422 1 81 134 VAL A N 1
ATOM 1109 C CA . VAL A 1 134 ? 6.758 -8.641 -10.273 1 81 134 VAL A CA 1
ATOM 1110 C C . VAL A 1 134 ? 8.094 -8.336 -10.938 1 81 134 VAL A C 1
ATOM 1112 O O . VAL A 1 134 ? 8.984 -9.188 -10.977 1 81 134 VAL A O 1
ATOM 1115 N N . VAL A 1 135 ? 8.195 -7.141 -11.445 1 82.06 135 VAL A N 1
ATOM 1116 C CA . VAL A 1 135 ? 9.43 -6.727 -12.102 1 82.06 135 VAL A CA 1
ATOM 1117 C C . VAL A 1 135 ? 10.57 -6.688 -11.094 1 82.06 135 VAL A C 1
ATOM 1119 O O . VAL A 1 135 ? 11.672 -7.176 -11.367 1 82.06 135 VAL A O 1
ATOM 1122 N N . VAL A 1 136 ? 10.305 -6.188 -9.953 1 88.12 136 VAL A N 1
ATOM 1123 C CA . VAL A 1 136 ? 11.32 -6.09 -8.922 1 88.12 136 VAL A CA 1
ATOM 1124 C C . VAL A 1 136 ? 11.805 -7.488 -8.531 1 88.12 136 VAL A C 1
ATOM 1126 O O . VAL A 1 136 ? 13.008 -7.727 -8.422 1 88.12 136 VAL A O 1
ATOM 1129 N N . VAL A 1 137 ? 10.883 -8.406 -8.344 1 88.88 137 VAL A N 1
ATOM 1130 C CA . VAL A 1 137 ? 11.234 -9.758 -7.945 1 88.88 137 VAL A CA 1
ATOM 1131 C C . VAL A 1 137 ? 12.031 -10.43 -9.062 1 88.88 137 VAL A C 1
ATOM 1133 O O . VAL A 1 137 ? 13 -11.148 -8.789 1 88.88 137 VAL A O 1
ATOM 1136 N N . GLY A 1 138 ? 11.609 -10.242 -10.281 1 83 138 GLY A N 1
ATOM 1137 C CA . GLY A 1 138 ? 12.391 -10.758 -11.398 1 83 138 GLY A CA 1
ATOM 1138 C C . GLY A 1 138 ? 13.82 -10.258 -11.406 1 83 138 GLY A C 1
ATOM 1139 O O . GLY A 1 138 ? 14.75 -11.039 -11.633 1 83 138 GLY A O 1
ATOM 1140 N N . ILE A 1 139 ? 13.984 -9.023 -11.164 1 83.56 139 ILE A N 1
ATOM 1141 C CA . ILE A 1 139 ? 15.305 -8.414 -11.109 1 83.56 139 ILE A CA 1
ATOM 1142 C C . ILE A 1 139 ? 16.109 -9.039 -9.969 1 83.56 139 ILE A C 1
ATOM 1144 O O . ILE A 1 139 ? 17.297 -9.352 -10.141 1 83.56 139 ILE A O 1
ATOM 1148 N N . VAL A 1 140 ? 15.508 -9.195 -8.844 1 88.62 140 VAL A N 1
ATOM 1149 C CA . VAL A 1 140 ? 16.172 -9.781 -7.676 1 88.62 140 VAL A CA 1
ATOM 1150 C C . VAL A 1 140 ? 16.688 -11.172 -8.016 1 88.62 140 VAL A C 1
ATOM 1152 O O . VAL A 1 140 ? 17.828 -11.516 -7.688 1 88.62 140 VAL A O 1
ATOM 1155 N N . TYR A 1 141 ? 15.852 -11.977 -8.656 1 86.62 141 TYR A N 1
ATOM 1156 C CA . TYR A 1 141 ? 16.266 -13.32 -9.047 1 86.62 141 TYR A CA 1
ATOM 1157 C C . TYR A 1 141 ? 17.484 -13.273 -9.961 1 86.62 141 TYR A C 1
ATOM 1159 O O . TYR A 1 141 ? 18.391 -14.102 -9.852 1 86.62 141 TYR A O 1
ATOM 1167 N N . GLN A 1 142 ? 17.516 -12.305 -10.773 1 81.12 142 GLN A N 1
ATOM 1168 C CA . GLN A 1 142 ? 18.625 -12.195 -11.719 1 81.12 142 GLN A CA 1
ATOM 1169 C C . GLN A 1 142 ? 19.875 -11.672 -11.023 1 81.12 142 GLN A C 1
ATOM 1171 O O . GLN A 1 142 ? 20.984 -12.102 -11.336 1 81.12 142 GLN A O 1
ATOM 1176 N N . LEU A 1 143 ? 19.719 -10.758 -10.141 1 84.12 143 LEU A N 1
ATOM 1177 C CA . LEU A 1 143 ? 20.844 -10.172 -9.445 1 84.12 143 LEU A CA 1
ATOM 1178 C C . LEU A 1 143 ? 21.516 -11.195 -8.547 1 84.12 143 LEU A C 1
ATOM 1180 O O . LEU A 1 143 ? 22.734 -11.156 -8.352 1 84.12 143 LEU A O 1
ATOM 1184 N N . PHE A 1 144 ? 20.703 -12.117 -8.086 1 88.38 144 PHE A N 1
ATOM 1185 C CA . PHE A 1 144 ? 21.25 -13.062 -7.117 1 88.38 144 PHE A CA 1
ATOM 1186 C C . PHE A 1 144 ? 21.406 -14.445 -7.738 1 88.38 144 PHE A C 1
ATOM 1188 O O . PHE A 1 144 ? 21.562 -15.438 -7.027 1 88.38 144 PHE A O 1
ATOM 1195 N N . SER A 1 145 ? 21.297 -14.445 -9.031 1 85.12 145 SER A N 1
ATOM 1196 C CA . SER A 1 145 ? 21.625 -15.703 -9.695 1 85.12 145 SER A CA 1
ATOM 1197 C C . SER A 1 145 ? 23.031 -16.172 -9.312 1 85.12 145 SER A C 1
ATOM 1199 O O . SER A 1 145 ? 23.984 -15.383 -9.359 1 85.12 145 SER A O 1
ATOM 1201 N N . PRO A 1 146 ? 23.156 -17.375 -8.906 1 83.31 146 PRO A N 1
ATOM 1202 C CA . PRO A 1 146 ? 24.438 -17.844 -8.359 1 83.31 146 PRO A CA 1
ATOM 1203 C C . PRO A 1 146 ? 25.578 -17.719 -9.367 1 83.31 146 PRO A C 1
ATOM 1205 O O . PRO A 1 146 ? 26.703 -17.359 -8.992 1 83.31 146 PRO A O 1
ATOM 1208 N N . HIS A 1 147 ? 25.344 -17.953 -10.609 1 78.75 147 HIS A N 1
ATOM 1209 C CA . HIS A 1 147 ? 26.453 -18.031 -11.555 1 78.75 147 HIS A CA 1
ATOM 1210 C C . HIS A 1 147 ? 26.578 -16.766 -12.375 1 78.75 147 HIS A C 1
ATOM 1212 O O . HIS A 1 147 ? 27.672 -16.391 -12.812 1 78.75 147 HIS A O 1
ATOM 1218 N N . TYR A 1 148 ? 25.531 -16.031 -12.492 1 76.75 148 TYR A N 1
ATOM 1219 C CA . TYR A 1 148 ? 25.594 -14.93 -13.445 1 76.75 148 TYR A CA 1
ATOM 1220 C C . TYR A 1 148 ? 25.141 -13.625 -12.805 1 76.75 148 TYR A C 1
ATOM 1222 O O . TYR A 1 148 ? 25.25 -12.555 -13.422 1 76.75 148 TYR A O 1
ATOM 1230 N N . GLY A 1 149 ? 24.781 -13.711 -11.547 1 80.88 149 GLY A N 1
ATOM 1231 C CA . GLY A 1 149 ? 24.281 -12.516 -10.898 1 80.88 149 GLY A CA 1
ATOM 1232 C C . GLY A 1 149 ? 25.375 -11.555 -10.461 1 80.88 149 GLY A C 1
ATOM 1233 O O . GLY A 1 149 ? 26.391 -11.984 -9.914 1 80.88 149 GLY A O 1
ATOM 1234 N N . ILE A 1 150 ? 25.156 -10.328 -10.688 1 77.81 150 ILE A N 1
ATOM 1235 C CA . ILE A 1 150 ? 26.156 -9.312 -10.375 1 77.81 150 ILE A CA 1
ATOM 1236 C C . ILE A 1 150 ? 26.359 -9.242 -8.859 1 77.81 150 ILE A C 1
ATOM 1238 O O . ILE A 1 150 ? 27.5 -9.125 -8.391 1 77.81 150 ILE A O 1
ATOM 1242 N N . LEU A 1 151 ? 25.312 -9.312 -8.148 1 82.56 151 LEU A N 1
ATOM 1243 C CA . LEU A 1 151 ? 25.469 -9.234 -6.699 1 82.56 151 LEU A CA 1
ATOM 1244 C C . LEU A 1 151 ? 26.078 -10.523 -6.152 1 82.56 151 LEU A C 1
ATOM 1246 O O . LEU A 1 151 ? 26.844 -10.484 -5.191 1 82.56 151 LEU A O 1
ATOM 1250 N N . SER A 1 152 ? 25.688 -11.586 -6.762 1 84.62 152 SER A N 1
ATOM 1251 C CA . SER A 1 152 ? 26.344 -12.836 -6.387 1 84.62 152 SER A CA 1
ATOM 1252 C C . SER A 1 152 ? 27.828 -12.797 -6.695 1 84.62 152 SER A C 1
ATOM 1254 O O . SER A 1 152 ? 28.641 -13.336 -5.934 1 84.62 152 SER A O 1
ATOM 1256 N N . GLY A 1 153 ? 28.141 -12.195 -7.785 1 83 153 GLY A N 1
ATOM 1257 C CA . GLY A 1 153 ? 29.531 -12.016 -8.125 1 83 153 GLY A CA 1
ATOM 1258 C C . GLY A 1 153 ? 30.297 -11.172 -7.117 1 83 153 GLY A C 1
ATOM 1259 O O . GLY A 1 153 ? 31.422 -11.508 -6.73 1 83 153 GLY A O 1
ATOM 1260 N N . LEU A 1 154 ? 29.656 -10.102 -6.719 1 83.56 154 LEU A N 1
ATOM 1261 C CA . LEU A 1 154 ? 30.266 -9.234 -5.723 1 83.56 154 LEU A CA 1
ATOM 1262 C C . LEU A 1 154 ? 30.469 -9.977 -4.406 1 83.56 154 LEU A C 1
ATOM 1264 O O . LEU A 1 154 ? 31.531 -9.852 -3.777 1 83.56 154 LEU A O 1
ATOM 1268 N N . ILE A 1 155 ? 29.531 -10.695 -4.016 1 86.5 155 ILE A N 1
ATOM 1269 C CA . ILE A 1 155 ? 29.609 -11.461 -2.779 1 86.5 155 ILE A CA 1
ATOM 1270 C C . ILE A 1 155 ? 30.703 -12.516 -2.904 1 86.5 155 ILE A C 1
ATOM 1272 O O . ILE A 1 155 ? 31.484 -12.727 -1.971 1 86.5 155 ILE A O 1
ATOM 1276 N N . ARG A 1 156 ? 30.688 -13.125 -4.047 1 89.56 156 ARG A N 1
ATOM 1277 C CA . ARG A 1 156 ? 31.719 -14.125 -4.297 1 89.56 156 ARG A CA 1
ATOM 1278 C C . ARG A 1 156 ? 33.125 -13.5 -4.219 1 89.56 156 ARG A C 1
ATOM 1280 O O . ARG A 1 156 ? 34.031 -14.117 -3.695 1 89.56 156 ARG A O 1
ATOM 1287 N N . SER A 1 157 ? 33.25 -12.336 -4.73 1 89.94 157 SER A N 1
ATOM 1288 C CA . SER A 1 157 ? 34.531 -11.656 -4.695 1 89.94 157 SER A CA 1
ATOM 1289 C C . SER A 1 157 ? 34.938 -11.312 -3.264 1 89.94 157 SER A C 1
ATOM 1291 O O . SER A 1 157 ? 36.125 -11.336 -2.93 1 89.94 157 SER A O 1
ATOM 1293 N N . LEU A 1 158 ? 33.969 -11.047 -2.426 1 89.56 158 LEU A N 1
ATOM 1294 C CA . LEU A 1 158 ? 34.25 -10.633 -1.055 1 89.56 158 LEU A CA 1
ATOM 1295 C C . LEU A 1 158 ? 34.375 -11.844 -0.139 1 89.56 158 LEU A C 1
ATOM 1297 O O . LEU A 1 158 ? 35.188 -11.828 0.801 1 89.56 158 LEU A O 1
ATOM 1301 N N . THR A 1 159 ? 33.625 -12.867 -0.396 1 88.75 159 THR A N 1
ATOM 1302 C CA . THR A 1 159 ? 33.594 -13.977 0.544 1 88.75 159 THR A CA 1
ATOM 1303 C C . THR A 1 159 ? 34.312 -15.195 -0.03 1 88.75 159 THR A C 1
ATOM 1305 O O . THR A 1 159 ? 34.656 -16.125 0.704 1 88.75 159 THR A O 1
ATOM 1308 N N . GLY A 1 160 ? 34.469 -15.328 -1.373 1 89.88 160 GLY A N 1
ATOM 1309 C CA . GLY A 1 160 ? 35.094 -16.453 -2.037 1 89.88 160 GLY A CA 1
ATOM 1310 C C . GLY A 1 160 ? 34.156 -17.609 -2.285 1 89.88 160 GLY A C 1
ATOM 1311 O O . GLY A 1 160 ? 34.562 -18.672 -2.771 1 89.88 160 GLY A O 1
ATOM 1312 N N . LYS A 1 161 ? 32.938 -17.422 -1.869 1 91.06 161 LYS A N 1
ATOM 1313 C CA . LYS A 1 161 ? 31.969 -18.516 -2.012 1 91.06 161 LYS A CA 1
ATOM 1314 C C . LYS A 1 161 ? 30.766 -18.078 -2.861 1 91.06 161 LYS A C 1
ATOM 1316 O O . LYS A 1 161 ? 30.375 -16.922 -2.84 1 91.06 161 LYS A O 1
ATOM 1321 N N . THR A 1 162 ? 30.406 -19.094 -3.713 1 87.81 162 THR A N 1
ATOM 1322 C CA . THR A 1 162 ? 29.156 -18.906 -4.438 1 87.81 162 THR A CA 1
ATOM 1323 C C . THR A 1 162 ? 27.953 -19.266 -3.562 1 87.81 162 THR A C 1
ATOM 1325 O O . THR A 1 162 ? 27.766 -20.438 -3.225 1 87.81 162 THR A O 1
ATOM 1328 N N . LEU A 1 163 ? 27.281 -18.312 -3.195 1 87.94 163 LEU A N 1
ATOM 1329 C CA . LEU A 1 163 ? 26.156 -18.531 -2.291 1 87.94 163 LEU A CA 1
ATOM 1330 C C . LEU A 1 163 ? 24.828 -18.516 -3.051 1 87.94 163 LEU A C 1
ATOM 1332 O O . LEU A 1 163 ? 24.656 -17.719 -3.975 1 87.94 163 LEU A O 1
ATOM 1336 N N . ASN A 1 164 ? 24 -19.5 -2.768 1 91.5 164 ASN A N 1
ATOM 1337 C CA . ASN A 1 164 ? 22.625 -19.484 -3.26 1 91.5 164 ASN A CA 1
ATOM 1338 C C . ASN A 1 164 ? 21.719 -18.641 -2.367 1 91.5 164 ASN A C 1
ATOM 1340 O O . ASN A 1 164 ? 20.922 -19.188 -1.604 1 91.5 164 ASN A O 1
ATOM 1344 N N . ILE A 1 165 ? 21.75 -17.422 -2.561 1 92.56 165 ILE A N 1
ATOM 1345 C CA . ILE A 1 165 ? 21.062 -16.469 -1.691 1 92.56 165 ILE A CA 1
ATOM 1346 C C . ILE A 1 165 ? 19.562 -16.734 -1.708 1 92.56 165 ILE A C 1
ATOM 1348 O O . ILE A 1 165 ? 18.922 -16.781 -0.655 1 92.56 165 ILE A O 1
ATOM 1352 N N . MET A 1 166 ? 18.984 -17 -2.887 1 91.44 166 MET A N 1
ATOM 1353 C CA . MET A 1 166 ? 17.547 -17.172 -3.035 1 91.44 166 MET A CA 1
ATOM 1354 C C . MET A 1 166 ? 17.094 -18.5 -2.432 1 91.44 166 MET A C 1
ATOM 1356 O O . MET A 1 166 ? 15.914 -18.672 -2.094 1 91.44 166 MET A O 1
ATOM 1360 N N . GLY A 1 167 ? 18.031 -19.391 -2.295 1 92.62 167 GLY A N 1
ATOM 1361 C CA . GLY A 1 167 ? 17.703 -20.688 -1.725 1 92.62 167 GLY A CA 1
ATOM 1362 C C . GLY A 1 167 ? 18.094 -20.812 -0.261 1 92.62 167 GLY A C 1
ATOM 1363 O O . GLY A 1 167 ? 17.812 -21.812 0.382 1 92.62 167 GLY A O 1
ATOM 1364 N N . THR A 1 168 ? 18.734 -19.828 0.271 1 93.88 168 THR A N 1
ATOM 1365 C CA . THR A 1 168 ? 19.141 -19.828 1.674 1 93.88 168 THR A CA 1
ATOM 1366 C C . THR A 1 168 ? 18.047 -19.188 2.541 1 93.88 168 THR A C 1
ATOM 1368 O O . THR A 1 168 ? 17.781 -18 2.438 1 93.88 168 THR A O 1
ATOM 1371 N N . PRO A 1 169 ? 17.438 -19.938 3.395 1 95.69 169 PRO A N 1
ATOM 1372 C CA . PRO A 1 169 ? 16.297 -19.453 4.18 1 95.69 169 PRO A CA 1
ATOM 1373 C C . PRO A 1 169 ? 16.625 -18.172 4.953 1 95.69 169 PRO A C 1
ATOM 1375 O O . PRO A 1 169 ? 15.812 -17.25 4.973 1 95.69 169 PRO A O 1
ATOM 1378 N N . GLU A 1 170 ? 17.797 -18.047 5.512 1 93.56 170 GLU A N 1
ATOM 1379 C CA . GLU A 1 170 ? 18.156 -16.906 6.352 1 93.56 170 GLU A CA 1
ATOM 1380 C C . GLU A 1 170 ? 18.297 -15.641 5.523 1 93.56 170 GLU A C 1
ATOM 1382 O O . GLU A 1 170 ? 18.156 -14.531 6.047 1 93.56 170 GLU A O 1
ATOM 1387 N N . ALA A 1 171 ? 18.594 -15.812 4.289 1 95.38 171 ALA A N 1
ATOM 1388 C CA . ALA A 1 171 ? 18.797 -14.656 3.424 1 95.38 171 ALA A CA 1
ATOM 1389 C C . ALA A 1 171 ? 17.453 -14.047 3.006 1 95.38 171 ALA A C 1
ATOM 1391 O O . ALA A 1 171 ? 17.391 -12.891 2.576 1 95.38 171 ALA A O 1
ATOM 1392 N N . PHE A 1 172 ? 16.391 -14.828 3.088 1 97.38 172 PHE A N 1
ATOM 1393 C CA . PHE A 1 172 ? 15.086 -14.406 2.605 1 97.38 172 PHE A CA 1
ATOM 1394 C C . PHE A 1 172 ? 14.664 -13.094 3.246 1 97.38 172 PHE A C 1
ATOM 1396 O O . PHE A 1 172 ? 14.242 -12.164 2.551 1 97.38 172 PHE A O 1
ATOM 1403 N N . ARG A 1 173 ? 14.828 -13 4.551 1 97.75 173 ARG A N 1
ATOM 1404 C CA . ARG A 1 173 ? 14.359 -11.82 5.266 1 97.75 173 ARG A CA 1
ATOM 1405 C C . ARG A 1 173 ? 15.109 -10.57 4.82 1 97.75 173 ARG A C 1
ATOM 1407 O O . ARG A 1 173 ? 14.516 -9.5 4.672 1 97.75 173 ARG A O 1
ATOM 1414 N N . HIS A 1 174 ? 16.344 -10.734 4.598 1 96.19 174 HIS A N 1
ATOM 1415 C CA . HIS A 1 174 ? 17.156 -9.602 4.16 1 96.19 174 HIS A CA 1
ATOM 1416 C C . HIS A 1 174 ? 16.781 -9.172 2.748 1 96.19 174 HIS A C 1
ATOM 1418 O O . HIS A 1 174 ? 16.609 -7.977 2.488 1 96.19 174 HIS A O 1
ATOM 1424 N N . VAL A 1 175 ? 16.656 -10.156 1.871 1 95.25 175 VAL A N 1
ATOM 1425 C CA . VAL A 1 175 ? 16.297 -9.852 0.493 1 95.25 175 VAL A CA 1
ATOM 1426 C C . VAL A 1 175 ? 14.945 -9.141 0.464 1 95.25 175 VAL A C 1
ATOM 1428 O O . VAL A 1 175 ? 14.789 -8.109 -0.203 1 95.25 175 VAL A O 1
ATOM 1431 N N . PHE A 1 176 ? 14 -9.641 1.219 1 96.75 176 PHE A N 1
ATOM 1432 C CA . PHE A 1 176 ? 12.656 -9.07 1.259 1 96.75 176 PHE A CA 1
ATOM 1433 C C . PHE A 1 176 ? 12.688 -7.645 1.794 1 96.75 176 PHE A C 1
ATOM 1435 O O . PHE A 1 176 ? 12.211 -6.719 1.135 1 96.75 176 PHE A O 1
ATOM 1442 N N . VAL A 1 177 ? 13.312 -7.445 2.947 1 96.69 177 VAL A N 1
ATOM 1443 C CA . VAL A 1 177 ? 13.242 -6.168 3.652 1 96.69 177 VAL A CA 1
ATOM 1444 C C . VAL A 1 177 ? 14 -5.098 2.873 1 96.69 177 VAL A C 1
ATOM 1446 O O . VAL A 1 177 ? 13.477 -4.008 2.635 1 96.69 177 VAL A O 1
ATOM 1449 N N . TRP A 1 178 ? 15.117 -5.418 2.422 1 93.19 178 TRP A N 1
ATOM 1450 C CA . TRP A 1 178 ? 15.95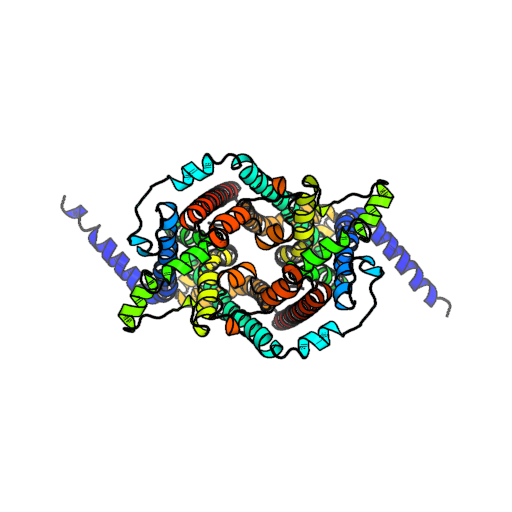3 -4.387 1.809 1 93.19 178 TRP A CA 1
ATOM 1451 C C . TRP A 1 178 ? 15.445 -4.043 0.411 1 93.19 178 TRP A C 1
ATOM 1453 O O . TRP A 1 178 ? 15.555 -2.896 -0.029 1 93.19 178 TRP A O 1
ATOM 1463 N N . THR A 1 179 ? 14.898 -5.012 -0.317 1 91.75 179 THR A N 1
ATOM 1464 C CA . THR A 1 179 ? 14.281 -4.684 -1.598 1 91.75 179 THR A CA 1
ATOM 1465 C C . THR A 1 179 ? 13.008 -3.861 -1.393 1 91.75 179 THR A C 1
ATOM 1467 O O . THR A 1 179 ? 12.703 -2.973 -2.189 1 91.75 179 THR A O 1
ATOM 1470 N N . ASP A 1 180 ? 12.266 -4.141 -0.347 1 93.69 180 ASP A N 1
ATOM 1471 C CA . ASP A 1 180 ? 11.078 -3.367 -0.007 1 93.69 180 ASP A CA 1
ATOM 1472 C C . ASP A 1 180 ? 11.438 -1.922 0.327 1 93.69 180 ASP A C 1
ATOM 1474 O O . ASP A 1 180 ? 10.812 -0.987 -0.18 1 93.69 180 ASP A O 1
ATOM 1478 N N . VAL A 1 181 ? 12.43 -1.77 1.169 1 93.12 181 VAL A N 1
ATOM 1479 C CA . VAL A 1 181 ? 12.859 -0.442 1.592 1 93.12 181 VAL A CA 1
ATOM 1480 C C . VAL A 1 181 ? 13.391 0.335 0.389 1 93.12 181 VAL A C 1
ATOM 1482 O O . VAL A 1 181 ? 13.078 1.517 0.218 1 93.12 181 VAL A O 1
ATOM 1485 N N . TRP A 1 182 ? 14.133 -0.351 -0.395 1 88.88 182 TRP A N 1
ATOM 1486 C CA . TRP A 1 182 ? 14.664 0.28 -1.6 1 88.88 182 TRP A CA 1
ATOM 1487 C C . TRP A 1 182 ? 13.531 0.809 -2.477 1 88.88 182 TRP A C 1
ATOM 1489 O O . TRP A 1 182 ? 13.602 1.933 -2.98 1 88.88 182 TRP A O 1
ATOM 1499 N N . GLN A 1 183 ? 12.555 0.079 -2.598 1 89.25 183 GLN A N 1
ATOM 1500 C CA . GLN A 1 183 ? 11.461 0.408 -3.504 1 89.25 183 GLN A CA 1
ATOM 1501 C C . GLN A 1 183 ? 10.586 1.515 -2.926 1 89.25 183 GLN A C 1
ATOM 1503 O O . GLN A 1 183 ? 10.047 2.338 -3.668 1 89.25 183 GLN A O 1
ATOM 1508 N N . LEU A 1 184 ? 10.477 1.583 -1.604 1 91.75 184 LEU A N 1
ATOM 1509 C CA . LEU A 1 184 ? 9.422 2.402 -1.019 1 91.75 184 LEU A CA 1
ATOM 1510 C C . LEU A 1 184 ? 10.008 3.637 -0.339 1 91.75 184 LEU A C 1
ATOM 1512 O O . LEU A 1 184 ? 9.289 4.598 -0.064 1 91.75 184 LEU A O 1
ATOM 1516 N N . MET A 1 185 ? 11.273 3.654 -0.032 1 92.12 185 MET A N 1
ATOM 1517 C CA . MET A 1 185 ? 11.859 4.684 0.82 1 92.12 185 MET A CA 1
ATOM 1518 C C . MET A 1 185 ? 11.641 6.07 0.223 1 92.12 185 MET A C 1
ATOM 1520 O O . MET A 1 185 ? 11.344 7.023 0.946 1 92.12 185 MET A O 1
ATOM 1524 N N . GLY A 1 186 ? 11.859 6.207 -1.065 1 89.19 186 GLY A N 1
ATOM 1525 C CA . GLY A 1 186 ? 11.672 7.5 -1.701 1 89.19 186 GLY A CA 1
ATOM 1526 C C . GLY A 1 186 ? 10.258 8.023 -1.583 1 89.19 186 GLY A C 1
ATOM 1527 O O . GLY A 1 186 ? 10.047 9.203 -1.283 1 89.19 186 GLY A O 1
ATOM 1528 N N . TYR A 1 187 ? 9.336 7.141 -1.823 1 88.38 187 TYR A N 1
ATOM 1529 C CA . TYR A 1 187 ? 7.922 7.477 -1.719 1 88.38 187 TYR A CA 1
ATOM 1530 C C . TYR A 1 187 ? 7.562 7.891 -0.295 1 88.38 187 TYR A C 1
ATOM 1532 O O . TYR A 1 187 ? 6.867 8.883 -0.087 1 88.38 187 TYR A O 1
ATOM 1540 N N . GLN A 1 188 ? 7.973 7.129 0.657 1 92.31 188 GLN A N 1
ATOM 1541 C CA . GLN A 1 188 ? 7.664 7.41 2.055 1 92.31 188 GLN A CA 1
ATOM 1542 C C . GLN A 1 188 ? 8.328 8.703 2.518 1 92.31 188 GLN A C 1
ATOM 1544 O O . GLN A 1 188 ? 7.809 9.398 3.391 1 92.31 188 GLN A O 1
ATOM 1549 N N . ALA A 1 189 ? 9.422 9.055 1.909 1 92.81 189 ALA A N 1
ATOM 1550 C CA . ALA A 1 189 ? 10.156 10.258 2.291 1 92.81 189 ALA A CA 1
ATOM 1551 C C . ALA A 1 189 ? 9.391 11.516 1.884 1 92.81 189 ALA A C 1
ATOM 1553 O O . ALA A 1 189 ? 9.602 12.586 2.459 1 92.81 189 ALA A O 1
ATOM 1554 N N . ILE A 1 190 ? 8.539 11.367 0.927 1 88.56 190 ILE A N 1
ATOM 1555 C CA . ILE A 1 190 ? 7.836 12.516 0.365 1 88.56 190 ILE A CA 1
ATOM 1556 C C . ILE A 1 190 ? 6.996 13.188 1.45 1 88.56 190 ILE A C 1
ATOM 1558 O O . ILE A 1 190 ? 6.973 14.422 1.55 1 88.56 190 ILE A O 1
ATOM 1562 N N . LEU A 1 191 ? 6.379 12.391 2.262 1 87.56 191 LEU A N 1
ATOM 1563 C CA . LEU A 1 191 ? 5.523 12.953 3.299 1 87.56 191 LEU A CA 1
ATOM 1564 C C . LEU A 1 191 ? 6.348 13.703 4.34 1 87.56 191 LEU A C 1
ATOM 1566 O O . LEU A 1 191 ? 5.922 14.742 4.852 1 87.56 191 LEU A O 1
ATOM 1570 N N . TYR A 1 192 ? 7.484 13.234 4.594 1 92.69 192 TYR A N 1
ATOM 1571 C CA . TYR A 1 192 ? 8.367 13.906 5.539 1 92.69 192 TYR A CA 1
ATOM 1572 C C . TYR A 1 192 ? 8.93 15.195 4.938 1 92.69 192 TYR A C 1
ATOM 1574 O O . TYR A 1 192 ? 9.047 16.203 5.629 1 92.69 192 TYR A O 1
ATOM 1582 N N . LEU A 1 193 ? 9.242 15.148 3.705 1 90.81 193 LEU A N 1
ATOM 1583 C CA . LEU A 1 193 ? 9.734 16.344 3.025 1 90.81 193 LEU A CA 1
ATOM 1584 C C . LEU A 1 193 ? 8.664 17.422 2.986 1 90.81 193 LEU A C 1
ATOM 1586 O O . LEU A 1 193 ? 8.969 18.609 3.152 1 90.81 193 LEU A O 1
ATOM 1590 N N . ALA A 1 194 ? 7.465 16.953 2.73 1 86.25 194 ALA A N 1
ATOM 1591 C CA . ALA A 1 194 ? 6.352 17.891 2.736 1 86.25 194 ALA A CA 1
ATOM 1592 C C . ALA A 1 194 ? 6.203 18.562 4.102 1 86.25 194 ALA A C 1
ATOM 1594 O O . ALA A 1 194 ? 5.9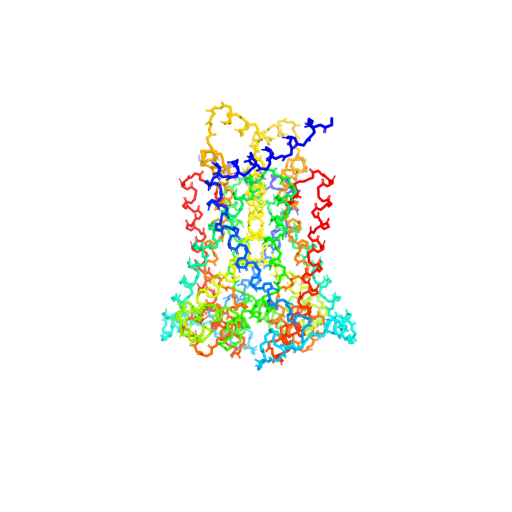38 19.766 4.188 1 86.25 194 ALA A O 1
ATOM 1595 N N . ALA A 1 195 ? 6.355 17.766 5.145 1 87.25 195 ALA A N 1
ATOM 1596 C CA . ALA A 1 195 ? 6.281 18.312 6.5 1 87.25 195 ALA A CA 1
ATOM 1597 C C . ALA A 1 195 ? 7.422 19.297 6.762 1 87.25 195 ALA A C 1
ATOM 1599 O O . ALA A 1 195 ? 7.227 20.328 7.391 1 87.25 195 ALA A O 1
ATOM 1600 N N . LEU A 1 196 ? 8.562 19.031 6.289 1 90.5 196 LEU A N 1
ATOM 1601 C CA . LEU A 1 196 ? 9.734 19.875 6.488 1 90.5 196 LEU A CA 1
ATOM 1602 C C . LEU A 1 196 ? 9.602 21.172 5.699 1 90.5 196 LEU A C 1
ATOM 1604 O O . LEU A 1 196 ? 10.102 22.219 6.129 1 90.5 196 LEU A O 1
ATOM 1608 N N . SER A 1 197 ? 8.984 21.031 4.551 1 86.31 197 SER A N 1
ATOM 1609 C CA . SER A 1 197 ? 8.82 22.203 3.697 1 86.31 197 SER A CA 1
ATOM 1610 C C . SER A 1 197 ? 7.883 23.219 4.332 1 86.31 197 SER A C 1
ATOM 1612 O O . SER A 1 197 ? 7.883 24.391 3.953 1 86.31 197 SER A O 1
ATOM 1614 N N . ALA A 1 198 ? 7.141 22.734 5.273 1 83.25 198 ALA A N 1
ATOM 1615 C CA . ALA A 1 198 ? 6.188 23.625 5.941 1 83.25 198 ALA A CA 1
ATOM 1616 C C . ALA A 1 198 ? 6.859 24.406 7.059 1 83.25 198 ALA A C 1
ATOM 1618 O O . ALA A 1 198 ? 6.27 25.344 7.613 1 83.25 198 ALA A O 1
ATOM 1619 N N . VAL A 1 199 ? 8.117 24.125 7.367 1 88.69 199 VAL A N 1
ATOM 1620 C CA . VAL A 1 199 ? 8.852 24.828 8.422 1 88.69 199 VAL A CA 1
ATOM 1621 C C . VAL A 1 199 ? 9.266 26.219 7.93 1 88.69 199 VAL A C 1
ATOM 1623 O O . VAL A 1 199 ? 9.867 26.344 6.863 1 88.69 199 VAL A O 1
ATOM 1626 N N . PRO A 1 200 ? 8.977 27.219 8.695 1 90.5 200 PRO A N 1
ATOM 1627 C CA . PRO A 1 200 ? 9.344 28.578 8.281 1 90.5 200 PRO A CA 1
ATOM 1628 C C . PRO A 1 200 ? 10.852 28.75 8.117 1 90.5 200 PRO A C 1
ATOM 1630 O O . PRO A 1 200 ? 11.625 28.391 9.008 1 90.5 200 PRO A O 1
ATOM 1633 N N . PRO A 1 201 ? 11.148 29.297 7.059 1 89 201 PRO A N 1
ATOM 1634 C CA . PRO A 1 201 ? 12.578 29.5 6.816 1 89 201 PRO A CA 1
ATOM 1635 C C . PRO A 1 201 ? 13.227 30.406 7.863 1 89 201 PRO A C 1
ATOM 1637 O O . PRO A 1 201 ? 14.43 30.312 8.109 1 89 201 PRO A O 1
ATOM 1640 N N . GLU A 1 202 ? 12.43 31.203 8.469 1 92.31 202 GLU A N 1
ATOM 1641 C CA . GLU A 1 202 ? 12.914 32.125 9.484 1 92.31 202 GLU A CA 1
ATOM 1642 C C . GLU A 1 202 ? 13.555 31.391 10.656 1 92.31 202 GLU A C 1
ATOM 1644 O O . GLU A 1 202 ? 14.492 31.891 11.281 1 92.31 202 GLU A O 1
ATOM 1649 N N . LEU A 1 203 ? 13.055 30.281 10.906 1 92.25 203 LEU A N 1
ATOM 1650 C CA . LEU A 1 203 ? 13.609 29.484 12 1 92.25 203 LEU A CA 1
ATOM 1651 C C . LEU A 1 203 ? 15.047 29.062 11.695 1 92.25 203 LEU A C 1
ATOM 1653 O O . LEU A 1 203 ? 15.898 29.078 12.586 1 92.25 203 LEU A O 1
ATOM 1657 N N . TYR A 1 204 ? 15.305 28.781 10.508 1 90.44 204 TYR A N 1
ATOM 1658 C CA . TYR A 1 204 ? 16.641 28.375 10.102 1 90.44 204 TYR A CA 1
ATOM 1659 C C . TYR A 1 204 ? 17.594 29.562 10.078 1 90.44 204 TYR A C 1
ATOM 1661 O O . TYR A 1 204 ? 18.766 29.453 10.461 1 90.44 204 TYR A O 1
ATOM 1669 N N . GLU A 1 205 ? 17.109 30.672 9.648 1 91.25 205 GLU A N 1
ATOM 1670 C CA . GLU A 1 205 ? 17.906 31.906 9.609 1 91.25 205 GLU A CA 1
ATOM 1671 C C . GLU A 1 205 ? 18.297 32.344 11.016 1 91.25 205 GLU A C 1
ATOM 1673 O O . GLU A 1 205 ? 19.438 32.719 11.25 1 91.25 205 GLU A O 1
ATOM 1678 N N . ALA A 1 206 ? 17.328 32.281 11.844 1 94.19 206 ALA A N 1
ATOM 1679 C CA . ALA A 1 206 ? 17.594 32.656 13.234 1 94.19 206 ALA A CA 1
ATOM 1680 C C . ALA A 1 206 ? 18.641 31.719 13.852 1 94.19 206 ALA A C 1
ATOM 1682 O O . ALA A 1 206 ? 19.531 32.188 14.586 1 94.19 206 ALA A O 1
ATOM 1683 N N . ALA A 1 207 ? 18.547 30.484 13.578 1 92.81 207 ALA A N 1
ATOM 1684 C CA . ALA A 1 207 ? 19.516 29.516 14.102 1 92.81 207 ALA A CA 1
ATOM 1685 C C . ALA A 1 207 ? 20.906 29.766 13.531 1 92.81 207 ALA A C 1
ATOM 1687 O O . ALA A 1 207 ? 21.906 29.625 14.242 1 92.81 207 ALA A O 1
ATOM 1688 N N . ALA A 1 208 ? 20.922 30.125 12.289 1 89.94 208 ALA A N 1
ATOM 1689 C CA . ALA A 1 208 ? 22.203 30.438 11.641 1 89.94 208 ALA A CA 1
ATOM 1690 C C . ALA A 1 208 ? 22.859 31.656 12.273 1 89.94 208 ALA A C 1
ATOM 1692 O O . ALA A 1 208 ? 24.078 31.688 12.461 1 89.94 208 ALA A O 1
ATOM 1693 N N . ILE A 1 209 ? 22.047 32.594 12.562 1 92.69 209 ILE A N 1
ATOM 1694 C CA . ILE A 1 209 ? 22.531 33.812 13.195 1 92.69 209 ILE A CA 1
ATOM 1695 C C . ILE A 1 209 ? 23.094 33.469 14.578 1 92.69 209 ILE A C 1
ATOM 1697 O O . ILE A 1 209 ? 24.109 34.031 14.992 1 92.69 209 ILE A O 1
ATOM 1701 N N . ASP A 1 210 ? 22.547 32.562 15.281 1 93.94 210 ASP A N 1
ATOM 1702 C CA . ASP A 1 210 ? 22.984 32.125 16.594 1 93.94 210 ASP A CA 1
ATOM 1703 C C . ASP A 1 210 ? 24.188 31.203 16.5 1 93.94 210 ASP A C 1
ATOM 1705 O O . ASP A 1 210 ? 24.734 30.766 17.516 1 93.94 210 ASP A O 1
ATOM 1709 N N . GLY A 1 211 ? 24.594 30.906 15.352 1 91.12 211 GLY A N 1
ATOM 1710 C CA . GLY A 1 211 ? 25.781 30.109 15.141 1 91.12 211 GLY A CA 1
ATOM 1711 C C . GLY A 1 211 ? 25.516 28.609 15.25 1 91.12 211 GLY A C 1
ATOM 1712 O O . GLY A 1 211 ? 26.438 27.828 15.5 1 91.12 211 GLY A O 1
ATOM 1713 N N . ALA A 1 212 ? 24.297 28.25 15.141 1 90.88 212 ALA A N 1
ATOM 1714 C CA . ALA A 1 212 ? 23.953 26.844 15.258 1 90.88 212 ALA A CA 1
ATOM 1715 C C . ALA A 1 212 ? 24.516 26.047 14.094 1 90.88 212 ALA A C 1
ATOM 1717 O O . ALA A 1 212 ? 24.484 26.484 12.945 1 90.88 212 ALA A O 1
ATOM 1718 N N . SER A 1 213 ? 25.062 24.922 14.43 1 89.12 213 SER A N 1
ATOM 1719 C CA . SER A 1 213 ? 25.578 24.016 13.414 1 89.12 213 SER A CA 1
ATOM 1720 C C . SER A 1 213 ? 24.438 23.297 12.688 1 89.12 213 SER A C 1
ATOM 1722 O O . SER A 1 213 ? 23.281 23.391 13.102 1 89.12 213 SER A O 1
ATOM 1724 N N . LYS A 1 214 ? 24.734 22.656 11.617 1 84.06 214 LYS A N 1
ATOM 1725 C CA . LYS A 1 214 ? 23.734 21.906 10.859 1 84.06 214 LYS A CA 1
ATOM 1726 C C . LYS A 1 214 ? 23.125 20.781 11.711 1 84.06 214 LYS A C 1
ATOM 1728 O O . LYS A 1 214 ? 21.922 20.516 11.617 1 84.06 214 LYS A O 1
ATOM 1733 N N . PHE A 1 215 ? 24 20.188 12.461 1 85.88 215 PHE A N 1
ATOM 1734 C CA . PHE A 1 215 ? 23.516 19.109 13.305 1 85.88 215 PHE A CA 1
ATOM 1735 C C . PHE A 1 215 ? 22.578 19.625 14.391 1 85.88 215 PHE A C 1
ATOM 1737 O O . PHE A 1 215 ? 21.594 18.969 14.734 1 85.88 215 PHE A O 1
ATOM 1744 N N . GLN A 1 216 ? 22.906 20.781 14.859 1 90.06 216 GLN A N 1
ATOM 1745 C CA . GLN A 1 216 ? 22.047 21.406 15.859 1 90.06 216 GLN A CA 1
ATOM 1746 C C . GLN A 1 216 ? 20.688 21.766 15.258 1 90.06 216 GLN A C 1
ATOM 1748 O O . GLN A 1 216 ? 19.656 21.594 15.898 1 90.06 216 GLN A O 1
ATOM 1753 N N . ARG A 1 217 ? 20.75 22.266 14.031 1 91.44 217 ARG A N 1
ATOM 1754 C CA . ARG A 1 217 ? 19.5 22.594 13.352 1 91.44 217 ARG A CA 1
ATOM 1755 C C . ARG A 1 217 ? 18.672 21.344 13.102 1 91.44 217 ARG A C 1
ATOM 1757 O O . ARG A 1 217 ? 17.438 21.375 13.234 1 91.44 217 ARG A O 1
ATOM 1764 N N . LEU A 1 218 ? 19.375 20.266 12.68 1 90 218 LEU A N 1
ATOM 1765 C CA . LEU A 1 218 ? 18.703 18.984 12.469 1 90 218 LEU A CA 1
ATOM 1766 C C . LEU A 1 218 ? 18.016 18.516 13.742 1 90 218 LEU A C 1
ATOM 1768 O O . LEU A 1 218 ? 16.844 18.125 13.719 1 90 218 LEU A O 1
ATOM 1772 N N . LEU A 1 219 ? 18.672 18.562 14.836 1 91.12 219 LEU A N 1
ATOM 1773 C CA . LEU A 1 219 ? 18.203 18 16.094 1 91.12 219 LEU A CA 1
ATOM 1774 C C . LEU A 1 219 ? 17.141 18.891 16.734 1 91.12 219 LEU A C 1
ATOM 1776 O O . LEU A 1 219 ? 16.219 18.391 17.391 1 91.12 219 LEU A O 1
ATOM 1780 N N . HIS A 1 220 ? 17.266 20.25 16.484 1 93.19 220 HIS A N 1
ATOM 1781 C CA . HIS A 1 220 ? 16.422 21.156 17.266 1 93.19 220 HIS A CA 1
ATOM 1782 C C . HIS A 1 220 ? 15.344 21.781 16.391 1 93.19 220 HIS A C 1
ATOM 1784 O O . HIS A 1 220 ? 14.398 22.375 16.906 1 93.19 220 HIS A O 1
ATOM 1790 N N . ILE A 1 221 ? 15.445 21.656 15.078 1 94 221 ILE A N 1
ATOM 1791 C CA . ILE A 1 221 ? 14.445 22.234 14.195 1 94 221 ILE A CA 1
ATOM 1792 C C . ILE A 1 221 ? 13.789 21.125 13.359 1 94 221 ILE A C 1
ATOM 1794 O O . ILE A 1 221 ? 12.602 20.844 13.508 1 94 221 ILE A O 1
ATOM 1798 N N . ASP A 1 222 ? 14.555 20.391 12.578 1 93.5 222 ASP A N 1
ATOM 1799 C CA . ASP A 1 222 ? 14.023 19.422 11.633 1 93.5 222 ASP A CA 1
ATOM 1800 C C . ASP A 1 222 ? 13.312 18.266 12.352 1 93.5 222 ASP A C 1
ATOM 1802 O O . ASP A 1 222 ? 12.141 18 12.086 1 93.5 222 ASP A O 1
ATOM 1806 N N . ILE A 1 223 ? 13.992 17.625 13.289 1 92.62 223 ILE A N 1
ATOM 1807 C CA . ILE A 1 223 ? 13.461 16.422 13.938 1 92.62 223 ILE A CA 1
ATOM 1808 C C . ILE A 1 223 ? 12.203 16.781 14.719 1 92.62 223 ILE A C 1
ATOM 1810 O O . ILE A 1 223 ? 11.164 16.141 14.555 1 92.62 223 ILE A O 1
ATOM 1814 N N . PRO A 1 224 ? 12.25 17.859 15.5 1 91.75 224 PRO A N 1
ATOM 1815 C CA . PRO A 1 224 ? 11.023 18.234 16.219 1 91.75 224 PRO A CA 1
ATOM 1816 C C . PRO A 1 224 ? 9.875 18.578 15.266 1 91.75 224 PRO A C 1
ATOM 1818 O O . PRO A 1 224 ? 8.719 18.266 15.562 1 91.75 224 PRO A O 1
ATOM 1821 N N . SER A 1 225 ? 10.203 19.203 14.18 1 90.31 225 SER A N 1
ATOM 1822 C CA . SER A 1 225 ? 9.172 19.578 13.219 1 90.31 225 SER A CA 1
ATOM 1823 C C . SER A 1 225 ? 8.57 18.344 12.555 1 90.31 225 SER A C 1
ATOM 1825 O O . SER A 1 225 ? 7.426 18.375 12.094 1 90.31 225 SER A O 1
ATOM 1827 N N . LEU A 1 226 ? 9.273 17.25 12.531 1 92.38 226 LEU A N 1
ATOM 1828 C CA . LEU A 1 226 ? 8.836 16.016 11.875 1 92.38 226 LEU A CA 1
ATOM 1829 C C . LEU A 1 226 ? 8.055 15.133 12.836 1 92.38 226 LEU A C 1
ATOM 1831 O O . LEU A 1 226 ? 7.352 14.211 12.414 1 92.38 226 LEU A O 1
ATOM 1835 N N . LEU A 1 227 ? 8.148 15.359 14.078 1 90.31 227 LEU A N 1
ATOM 1836 C CA . LEU A 1 227 ? 7.68 14.438 15.102 1 90.31 227 LEU A CA 1
ATOM 1837 C C . LEU A 1 227 ? 6.184 14.172 14.961 1 90.31 227 LEU A C 1
ATOM 1839 O O . LEU A 1 227 ? 5.742 13.023 15.008 1 90.31 227 LEU A O 1
ATOM 1843 N N . PRO A 1 228 ? 5.383 15.195 14.734 1 86.38 228 PRO A N 1
ATOM 1844 C CA . PRO A 1 228 ? 3.951 14.914 14.602 1 86.38 228 PRO A CA 1
ATOM 1845 C C . PRO A 1 228 ? 3.641 13.992 13.422 1 86.38 228 PRO A C 1
ATOM 1847 O O . PRO A 1 228 ? 2.889 13.031 13.57 1 86.38 228 PRO A O 1
ATOM 1850 N N . THR A 1 229 ? 4.23 14.352 12.305 1 87.19 229 THR A N 1
ATOM 1851 C CA . THR A 1 229 ? 4.039 13.516 11.125 1 87.19 229 THR A CA 1
ATOM 1852 C C . THR A 1 229 ? 4.629 12.125 11.336 1 87.19 229 THR A C 1
ATOM 1854 O O . THR A 1 229 ? 3.988 11.125 11.016 1 87.19 229 THR A O 1
ATOM 1857 N N . ALA A 1 230 ? 5.82 12.039 11.891 1 92.12 230 ALA A N 1
ATOM 1858 C CA . ALA A 1 230 ? 6.5 10.766 12.133 1 92.12 230 ALA A CA 1
ATOM 1859 C C . ALA A 1 230 ? 5.707 9.891 13.094 1 92.12 230 ALA A C 1
ATOM 1861 O O . ALA A 1 230 ? 5.652 8.672 12.938 1 92.12 230 ALA A O 1
ATOM 1862 N N . THR A 1 231 ? 5.121 10.516 14.094 1 90.44 231 THR A N 1
ATOM 1863 C CA . THR A 1 231 ? 4.352 9.766 15.086 1 90.44 231 THR A CA 1
ATOM 1864 C C . THR A 1 231 ? 3.131 9.117 14.438 1 90.44 231 THR A C 1
ATOM 1866 O O . THR A 1 231 ? 2.873 7.93 14.641 1 90.44 231 THR A O 1
ATOM 1869 N N . VAL A 1 232 ? 2.418 9.898 13.68 1 86.94 232 VAL A N 1
ATOM 1870 C CA . VAL A 1 232 ? 1.236 9.383 13 1 86.94 232 VAL A CA 1
ATOM 1871 C C . VAL A 1 232 ? 1.636 8.242 12.062 1 86.94 232 VAL A C 1
ATOM 1873 O O . VAL A 1 232 ? 1.008 7.184 12.07 1 86.94 232 VAL A O 1
ATOM 1876 N N . LEU A 1 233 ? 2.717 8.43 11.297 1 90.75 233 LEU A N 1
ATOM 1877 C CA . LEU A 1 233 ? 3.152 7.426 10.336 1 90.75 233 LEU A CA 1
ATOM 1878 C C . LEU A 1 233 ? 3.699 6.195 11.047 1 90.75 233 LEU A C 1
ATOM 1880 O O . LEU A 1 233 ? 3.559 5.074 10.555 1 90.75 233 LEU A O 1
ATOM 1884 N N . PHE A 1 234 ? 4.312 6.422 12.172 1 92.88 234 PHE A N 1
ATOM 1885 C CA . PHE A 1 234 ? 4.805 5.293 12.953 1 92.88 234 PHE A CA 1
ATOM 1886 C C . PHE A 1 234 ? 3.65 4.422 13.43 1 92.88 234 PHE A C 1
ATOM 1888 O O . PHE A 1 234 ? 3.717 3.193 13.344 1 92.88 234 PHE A O 1
ATOM 1895 N N . ILE A 1 235 ? 2.648 5.027 13.977 1 89.44 235 ILE A N 1
ATOM 1896 C CA . ILE A 1 235 ? 1.478 4.293 14.445 1 89.44 235 ILE A CA 1
ATOM 1897 C C . ILE A 1 235 ? 0.882 3.48 13.297 1 89.44 235 ILE A C 1
ATOM 1899 O O . ILE A 1 235 ? 0.563 2.301 13.461 1 89.44 235 ILE A O 1
ATOM 1903 N N . LEU A 1 236 ? 0.77 4.117 12.172 1 86.94 236 LEU A N 1
ATOM 1904 C CA . LEU A 1 236 ? 0.216 3.439 11 1 86.94 236 LEU A CA 1
ATOM 1905 C C . LEU A 1 236 ? 1.106 2.279 10.578 1 86.94 236 LEU A C 1
ATOM 1907 O O . LEU A 1 236 ? 0.609 1.225 10.172 1 86.94 236 LEU A O 1
ATOM 1911 N N . GLU A 1 237 ? 2.402 2.402 10.641 1 91.81 237 GLU A N 1
ATOM 1912 C CA . GLU A 1 237 ? 3.334 1.346 10.258 1 91.81 237 GLU A CA 1
ATOM 1913 C C . GLU A 1 237 ? 3.281 0.178 11.234 1 91.81 237 GLU A C 1
ATOM 1915 O O . GLU A 1 237 ? 3.332 -0.984 10.828 1 91.81 237 GLU A O 1
ATOM 1920 N N . VAL A 1 238 ? 3.246 0.517 12.5 1 91.31 238 VAL A N 1
ATOM 1921 C CA . VAL A 1 238 ? 3.182 -0.523 13.516 1 91.31 238 VAL A CA 1
ATOM 1922 C C . VAL A 1 238 ? 1.901 -1.337 13.352 1 91.31 238 VAL A C 1
ATOM 1924 O O . VAL A 1 238 ? 1.898 -2.553 13.555 1 91.31 238 VAL A O 1
ATOM 1927 N N . SER A 1 239 ? 0.887 -0.67 12.953 1 86.25 239 SER A N 1
ATOM 1928 C CA . SER A 1 239 ? -0.399 -1.342 12.805 1 86.25 239 SER A CA 1
ATOM 1929 C C . SER A 1 239 ? -0.365 -2.355 11.664 1 86.25 239 SER A C 1
ATOM 1931 O O . SER A 1 239 ? -1.235 -3.223 11.57 1 86.25 239 SER A O 1
ATOM 1933 N N . ARG A 1 240 ? 0.636 -2.307 10.836 1 86.5 240 ARG A N 1
ATOM 1934 C CA . ARG A 1 240 ? 0.716 -3.191 9.68 1 86.5 240 ARG A CA 1
ATOM 1935 C C . ARG A 1 240 ? 1.873 -4.176 9.82 1 86.5 240 ARG A C 1
ATOM 1937 O O . ARG A 1 240 ? 2.336 -4.746 8.828 1 86.5 240 ARG A O 1
ATOM 1944 N N . VAL A 1 241 ? 2.326 -4.328 11.008 1 92.25 241 VAL A N 1
ATOM 1945 C CA . VAL A 1 241 ? 3.486 -5.18 11.234 1 92.25 241 VAL A CA 1
ATOM 1946 C C . VAL A 1 241 ? 3.16 -6.617 10.836 1 92.25 241 VAL A C 1
ATOM 1948 O O . VAL A 1 241 ? 4.02 -7.332 10.312 1 92.25 241 VAL A O 1
ATOM 1951 N N . MET A 1 242 ? 1.9 -7.039 11.055 1 91.5 242 MET A N 1
ATOM 1952 C CA . MET A 1 242 ? 1.515 -8.406 10.742 1 91.5 242 MET A CA 1
ATOM 1953 C C . MET A 1 242 ? 1.01 -8.516 9.305 1 91.5 242 MET A C 1
ATOM 1955 O O . MET A 1 242 ? 0.728 -9.617 8.82 1 91.5 242 MET A O 1
ATOM 1959 N N . ASP A 1 243 ? 0.819 -7.434 8.68 1 89.38 243 ASP A N 1
ATOM 1960 C CA . ASP A 1 243 ? 0.295 -7.418 7.32 1 89.38 243 ASP A CA 1
ATOM 1961 C C . ASP A 1 243 ? 1.426 -7.352 6.297 1 89.38 243 ASP A C 1
ATOM 1963 O O . ASP A 1 243 ? 1.592 -6.34 5.609 1 89.38 243 ASP A O 1
ATOM 1967 N N . ILE A 1 244 ? 2.074 -8.484 6.191 1 90.94 244 ILE A N 1
ATOM 1968 C CA . ILE A 1 244 ? 3.191 -8.594 5.262 1 90.94 244 ILE A CA 1
ATOM 1969 C C . ILE A 1 244 ? 2.664 -8.703 3.834 1 90.94 244 ILE A C 1
ATOM 1971 O O . ILE A 1 244 ? 1.649 -9.359 3.59 1 90.94 244 ILE A O 1
ATOM 1975 N N . SER A 1 245 ? 3.32 -8.023 2.994 1 83.69 245 SER A N 1
ATOM 1976 C CA . SER A 1 245 ? 2.91 -8.039 1.594 1 83.69 245 SER A CA 1
ATOM 1977 C C . SER A 1 245 ? 2.904 -9.461 1.036 1 83.69 245 SER A C 1
ATOM 1979 O O . SER A 1 245 ? 3.963 -10.023 0.764 1 83.69 245 SER A O 1
ATOM 1981 N N . PHE A 1 246 ? 1.824 -9.961 0.813 1 85 246 PHE A N 1
ATOM 1982 C CA . PHE A 1 246 ? 1.631 -11.312 0.305 1 85 246 PHE A CA 1
ATOM 1983 C C . PHE A 1 246 ? 2.311 -11.484 -1.048 1 85 246 PHE A C 1
ATOM 1985 O O . PHE A 1 246 ? 2.98 -12.492 -1.288 1 85 246 PHE A O 1
ATOM 1992 N N . GLU A 1 247 ? 2.096 -10.477 -1.947 1 82.75 247 GLU A N 1
ATOM 1993 C CA . GLU A 1 247 ? 2.555 -10.57 -3.33 1 82.75 247 GLU A CA 1
ATOM 1994 C C . GLU A 1 247 ? 4.07 -10.758 -3.396 1 82.75 247 GLU A C 1
ATOM 1996 O O . GLU A 1 247 ? 4.559 -11.672 -4.062 1 82.75 247 GLU A O 1
ATOM 2001 N N . LYS A 1 248 ? 4.758 -9.992 -2.699 1 91.56 248 LYS A N 1
ATOM 2002 C CA . LYS A 1 248 ? 6.211 -10.055 -2.771 1 91.56 248 LYS A CA 1
ATOM 2003 C C . LYS A 1 248 ? 6.738 -11.328 -2.105 1 91.56 248 LYS A C 1
ATOM 2005 O O . LYS A 1 248 ? 7.68 -11.953 -2.602 1 91.56 248 LYS A O 1
ATOM 2010 N N . VAL A 1 249 ? 6.109 -11.695 -1.022 1 94.25 249 VAL A N 1
ATOM 2011 C CA . VAL A 1 249 ? 6.559 -12.883 -0.308 1 94.25 249 VAL A CA 1
ATOM 2012 C C . VAL A 1 249 ? 6.375 -14.117 -1.188 1 94.25 249 VAL A C 1
ATOM 2014 O O . VAL A 1 249 ? 7.305 -14.906 -1.368 1 94.25 249 VAL A O 1
ATOM 2017 N N . ILE A 1 250 ? 5.242 -14.219 -1.73 1 89.69 250 ILE A N 1
ATOM 2018 C CA . ILE A 1 250 ? 4.938 -15.43 -2.488 1 89.69 250 ILE A CA 1
ATOM 2019 C C . ILE A 1 250 ? 5.828 -15.5 -3.725 1 89.69 250 ILE A C 1
ATOM 2021 O O . ILE A 1 250 ? 6.227 -16.594 -4.145 1 89.69 250 ILE A O 1
ATOM 2025 N N . LEU A 1 251 ? 6.168 -14.352 -4.281 1 88.81 251 LEU A N 1
ATOM 2026 C CA . LEU A 1 251 ? 6.984 -14.32 -5.492 1 88.81 251 LEU A CA 1
ATOM 2027 C C . LEU A 1 251 ? 8.445 -14.625 -5.168 1 88.81 251 LEU A C 1
ATOM 2029 O O . LEU A 1 251 ? 9.18 -15.133 -6.016 1 88.81 251 LEU A O 1
ATOM 2033 N N . LEU A 1 252 ? 8.844 -14.359 -3.965 1 94.25 252 LEU A N 1
ATOM 2034 C CA . LEU A 1 252 ? 10.227 -14.602 -3.557 1 94.25 252 LEU A CA 1
ATOM 2035 C C . LEU A 1 252 ? 10.359 -15.977 -2.898 1 94.25 252 LEU A C 1
ATOM 2037 O O . LEU A 1 252 ? 11.469 -16.438 -2.633 1 94.25 252 LEU A O 1
ATOM 2041 N N . GLN A 1 253 ? 9.219 -16.594 -2.654 1 93.94 253 GLN A N 1
ATOM 2042 C CA . GLN A 1 253 ? 9.195 -17.891 -1.987 1 93.94 253 GLN A CA 1
ATOM 2043 C C . GLN A 1 253 ? 9.711 -19 -2.91 1 93.94 253 GLN A C 1
ATOM 2045 O O . GLN A 1 253 ? 9.398 -19.016 -4.102 1 93.94 253 GLN A O 1
ATOM 2050 N N . THR A 1 254 ? 10.547 -19.844 -2.41 1 92.5 254 THR A N 1
ATOM 2051 C CA . THR A 1 254 ? 11.016 -21.062 -3.049 1 92.5 254 THR A CA 1
ATOM 2052 C C . THR A 1 254 ? 10.898 -22.25 -2.096 1 92.5 254 THR A C 1
ATOM 2054 O O . THR A 1 254 ? 10.75 -22.078 -0.885 1 92.5 254 THR A O 1
ATOM 2057 N N . PRO A 1 255 ? 10.906 -23.438 -2.631 1 94.38 255 PRO A N 1
ATOM 2058 C CA . PRO A 1 255 ? 10.867 -24.594 -1.744 1 94.38 255 PRO A CA 1
ATOM 2059 C C . PRO A 1 255 ? 12 -24.594 -0.719 1 94.38 255 PRO A C 1
ATOM 2061 O O . PRO A 1 255 ? 11.82 -25.062 0.409 1 94.38 255 PRO A O 1
ATOM 2064 N N . LEU A 1 256 ? 13.078 -23.984 -1.013 1 95.19 256 LEU A N 1
ATOM 2065 C CA . LEU A 1 256 ? 14.266 -24.047 -0.17 1 95.19 256 LEU A CA 1
ATOM 2066 C C . LEU A 1 256 ? 14.172 -23.031 0.972 1 95.19 256 LEU A C 1
ATOM 2068 O O . LEU A 1 256 ? 14.828 -23.203 2.004 1 95.19 256 LEU A O 1
ATOM 2072 N N . ASN A 1 257 ? 13.406 -22 0.795 1 96.62 257 ASN A N 1
ATOM 2073 C CA . ASN A 1 257 ? 13.367 -20.984 1.851 1 96.62 257 ASN A CA 1
ATOM 2074 C C . ASN A 1 257 ? 12.008 -20.938 2.535 1 96.62 257 ASN A C 1
ATOM 2076 O O . ASN A 1 257 ? 11.719 -20.016 3.289 1 96.62 257 ASN A O 1
ATOM 2080 N N . LEU A 1 258 ? 11.164 -21.906 2.299 1 95.94 258 LEU A N 1
ATOM 2081 C CA . LEU A 1 258 ? 9.781 -21.922 2.746 1 95.94 258 LEU A CA 1
ATOM 2082 C C . LEU A 1 258 ? 9.695 -21.859 4.266 1 95.94 258 LEU A C 1
ATOM 2084 O O . LEU A 1 258 ? 8.797 -21.219 4.812 1 95.94 258 LEU A O 1
ATOM 2088 N N . ARG A 1 259 ? 10.633 -22.453 4.941 1 95.94 259 ARG A N 1
ATOM 2089 C CA . ARG A 1 259 ? 10.617 -22.5 6.402 1 95.94 259 ARG A CA 1
ATOM 2090 C C . ARG A 1 259 ? 10.625 -21.109 7 1 95.94 259 ARG A C 1
ATOM 2092 O O . ARG A 1 259 ? 10 -20.859 8.031 1 95.94 259 ARG A O 1
ATOM 2099 N N . VAL A 1 260 ? 11.242 -20.141 6.281 1 97.44 260 VAL A N 1
ATOM 2100 C CA . VAL A 1 260 ? 11.375 -18.781 6.801 1 97.44 260 VAL A CA 1
ATOM 2101 C C . VAL A 1 260 ? 10.422 -17.844 6.066 1 97.44 260 VAL A C 1
ATOM 2103 O O . VAL A 1 260 ? 9.922 -16.875 6.645 1 97.44 260 VAL A O 1
ATOM 2106 N N . SER A 1 261 ? 10.039 -18.219 4.848 1 97.38 261 SER A N 1
ATOM 2107 C CA . SER A 1 261 ? 9.297 -17.297 4 1 97.38 261 SER A CA 1
ATOM 2108 C C . SER A 1 261 ? 7.789 -17.5 4.156 1 97.38 261 SER A C 1
ATOM 2110 O O . SER A 1 261 ? 7 -16.656 3.723 1 97.38 261 SER A O 1
ATOM 2112 N N . GLU A 1 262 ? 7.441 -18.609 4.793 1 97.19 262 GLU A N 1
ATOM 2113 C CA . GLU A 1 262 ? 6.016 -18.812 5.02 1 97.19 262 GLU A CA 1
ATOM 2114 C C . GLU A 1 262 ? 5.512 -17.953 6.176 1 97.19 262 GLU A C 1
ATOM 2116 O O . GLU A 1 262 ? 5.91 -18.156 7.328 1 97.19 262 GLU A O 1
ATOM 2121 N N . VAL A 1 263 ? 4.73 -17.016 5.82 1 96.5 263 VAL A N 1
ATOM 2122 C CA . VAL A 1 263 ? 4.141 -16.109 6.801 1 96.5 263 VAL A CA 1
ATOM 2123 C C . VAL A 1 263 ? 2.619 -16.25 6.785 1 96.5 263 VAL A C 1
ATOM 2125 O O . VAL A 1 263 ? 2.07 -17 5.977 1 96.5 263 VAL A O 1
ATOM 2128 N N . LEU A 1 264 ? 1.943 -15.562 7.648 1 95.19 264 LEU A N 1
ATOM 2129 C CA . LEU A 1 264 ? 0.503 -15.711 7.824 1 95.19 264 LEU A CA 1
ATOM 2130 C C . LEU A 1 264 ? -0.242 -15.352 6.543 1 95.19 264 LEU A C 1
ATOM 2132 O O . LEU A 1 264 ? -1.158 -16.062 6.129 1 95.19 264 LEU A O 1
ATOM 2136 N N . THR A 1 265 ? 0.155 -14.336 5.875 1 91.5 265 THR A N 1
ATOM 2137 C CA . THR A 1 265 ? -0.564 -13.852 4.703 1 91.5 265 THR A CA 1
ATOM 2138 C C . THR A 1 265 ? -0.461 -14.852 3.553 1 91.5 265 THR A C 1
ATOM 2140 O O . THR A 1 265 ? -1.437 -15.086 2.836 1 91.5 265 THR A O 1
ATOM 2143 N N . THR A 1 266 ? 0.719 -15.477 3.379 1 93.06 266 THR A N 1
ATOM 2144 C CA . THR A 1 266 ? 0.847 -16.469 2.322 1 93.06 266 THR A CA 1
ATOM 2145 C C . THR A 1 266 ? 0.141 -17.766 2.715 1 93.06 266 THR A C 1
ATOM 2147 O O . THR A 1 266 ? -0.431 -18.453 1.862 1 93.06 266 THR A O 1
ATOM 2150 N N . TYR A 1 267 ? 0.196 -18.094 3.979 1 94.12 267 TYR A N 1
ATOM 2151 C CA . TYR A 1 267 ? -0.501 -19.297 4.441 1 94.12 267 TYR A CA 1
ATOM 2152 C C . TYR A 1 267 ? -2.008 -19.156 4.25 1 94.12 267 TYR A C 1
ATOM 2154 O O . TYR A 1 267 ? -2.674 -20.094 3.822 1 94.12 267 TYR A O 1
ATOM 2162 N N . VAL A 1 268 ? -2.529 -18.016 4.562 1 91.56 268 VAL A N 1
ATOM 2163 C CA . VAL A 1 268 ? -3.947 -17.75 4.363 1 91.56 268 VAL A CA 1
ATOM 2164 C C . VAL A 1 268 ? -4.301 -17.891 2.883 1 91.56 268 VAL A C 1
ATOM 2166 O O . VAL A 1 268 ? -5.355 -18.438 2.541 1 91.56 268 VAL A O 1
ATOM 2169 N N . TYR A 1 269 ? -3.432 -17.422 2.076 1 87.88 269 TYR A N 1
ATOM 2170 C CA . TYR A 1 269 ? -3.645 -17.531 0.638 1 87.88 269 TYR A CA 1
ATOM 2171 C C . TYR A 1 269 ? -3.664 -19 0.199 1 87.88 269 TYR A C 1
ATOM 2173 O O . TYR A 1 269 ? -4.551 -19.422 -0.549 1 87.88 269 TYR A O 1
ATOM 2181 N N . LYS A 1 270 ? -2.746 -19.734 0.563 1 91.69 270 LYS A N 1
ATOM 2182 C CA . LYS A 1 270 ? -2.646 -21.125 0.159 1 91.69 270 LYS A CA 1
ATOM 2183 C C . LYS A 1 270 ? -3.838 -21.938 0.668 1 91.69 270 LYS A C 1
ATOM 2185 O O . LYS A 1 270 ? -4.488 -22.641 -0.102 1 91.69 270 LYS A O 1
ATOM 2190 N N . VAL A 1 271 ? -4.211 -21.75 1.955 1 91.62 271 VAL A N 1
ATOM 2191 C CA . VAL A 1 271 ? -5.297 -22.516 2.566 1 91.62 271 VAL A CA 1
ATOM 2192 C C . VAL A 1 271 ? -6.637 -22.031 2.016 1 91.62 271 VAL A C 1
ATOM 2194 O O . VAL A 1 271 ? -7.531 -22.844 1.742 1 91.62 271 VAL A O 1
ATOM 2197 N N . GLY A 1 272 ? -6.816 -20.766 1.875 1 86.25 272 GLY A N 1
ATOM 2198 C CA . GLY A 1 272 ? -8.086 -20.188 1.445 1 86.25 272 GLY A CA 1
ATOM 2199 C C . GLY A 1 272 ? -8.312 -20.312 -0.049 1 86.25 272 GLY A C 1
ATOM 2200 O O . GLY A 1 272 ? -9.336 -20.844 -0.482 1 86.25 272 GLY A O 1
ATOM 2201 N N . ILE A 1 273 ? -7.363 -19.875 -0.826 1 78.94 273 ILE A N 1
ATOM 2202 C CA . ILE A 1 273 ? -7.574 -19.734 -2.264 1 78.94 273 ILE A CA 1
ATOM 2203 C C . ILE A 1 273 ? -7.113 -21 -2.979 1 78.94 273 ILE A C 1
ATOM 2205 O O . ILE A 1 273 ? -7.836 -21.547 -3.809 1 78.94 273 ILE A O 1
ATOM 2209 N N . LEU A 1 274 ? -5.98 -21.484 -2.695 1 82.06 274 LEU A N 1
ATOM 2210 C CA . LEU A 1 274 ? -5.465 -22.641 -3.408 1 82.06 274 LEU A CA 1
ATOM 2211 C C . LEU A 1 274 ? -6.172 -23.922 -2.959 1 82.06 274 LEU A C 1
ATOM 2213 O O . LEU A 1 274 ? -6.543 -24.75 -3.787 1 82.06 274 LEU A O 1
ATOM 2217 N N . GLU A 1 275 ? -6.43 -24 -1.637 1 89.06 275 GLU A N 1
ATOM 2218 C CA . GLU A 1 275 ? -7.023 -25.234 -1.109 1 89.06 275 GLU A CA 1
ATOM 2219 C C . GLU A 1 275 ? -8.539 -25.094 -0.958 1 89.06 275 GLU A C 1
ATOM 2221 O O . GLU A 1 275 ? -9.25 -26.078 -0.81 1 89.06 275 GLU A O 1
ATOM 2226 N N . GLY A 1 276 ? -9.055 -23.891 -0.828 1 82.38 276 GLY A N 1
ATOM 2227 C CA . GLY A 1 276 ? -10.492 -23.656 -0.832 1 82.38 276 GLY A CA 1
ATOM 2228 C C . GLY A 1 276 ? -11.102 -23.688 0.557 1 82.38 276 GLY A C 1
ATOM 2229 O O . GLY A 1 276 ? -12.328 -23.719 0.701 1 82.38 276 GLY A O 1
ATOM 2230 N N . TYR A 1 277 ? -10.305 -23.703 1.614 1 88.75 277 TYR A N 1
ATOM 2231 C CA . TYR A 1 277 ? -10.812 -23.672 2.98 1 88.75 277 TYR A CA 1
ATOM 2232 C C . TYR A 1 277 ? -11.023 -22.234 3.441 1 88.75 277 TYR A C 1
ATOM 2234 O O . TYR A 1 277 ? -10.289 -21.734 4.297 1 88.75 277 TYR A O 1
ATOM 2242 N N . PHE A 1 278 ? -12.102 -21.719 2.988 1 83.75 278 PHE A N 1
ATOM 2243 C CA . PHE A 1 278 ? -12.367 -20.297 3.199 1 83.75 278 PHE A CA 1
ATOM 2244 C C . PHE A 1 278 ? -12.664 -20.016 4.664 1 83.75 278 PHE A C 1
ATOM 2246 O O . PHE A 1 278 ? -12.273 -18.969 5.195 1 83.75 278 PHE A O 1
ATOM 2253 N N . ASP A 1 279 ? -13.383 -20.906 5.27 1 90.12 279 ASP A N 1
ATOM 2254 C CA . ASP A 1 279 ? -13.719 -20.719 6.676 1 90.12 279 ASP A CA 1
ATOM 2255 C C . ASP A 1 279 ? -12.469 -20.703 7.547 1 90.12 279 ASP A C 1
ATOM 2257 O O . ASP A 1 279 ? -12.258 -19.781 8.328 1 90.12 279 ASP A O 1
ATOM 2261 N N . PHE A 1 280 ? -11.625 -21.672 7.281 1 92.62 280 PHE A N 1
ATOM 2262 C CA . PHE A 1 280 ? -10.367 -21.75 8.023 1 92.62 280 PHE A CA 1
ATOM 2263 C C . PHE A 1 280 ? -9.477 -20.562 7.703 1 92.62 280 PHE A C 1
ATOM 2265 O O . PHE A 1 280 ? -8.906 -19.953 8.609 1 92.62 280 PHE A O 1
ATOM 2272 N N . ALA A 1 281 ? -9.375 -20.188 6.48 1 91.38 281 ALA A N 1
ATOM 2273 C CA . ALA A 1 281 ? -8.578 -19.031 6.062 1 91.38 281 ALA A CA 1
ATOM 2274 C C . ALA A 1 281 ? -9.102 -17.75 6.695 1 91.38 281 ALA A C 1
ATOM 2276 O O . ALA A 1 281 ? -8.312 -16.891 7.109 1 91.38 281 ALA A O 1
ATOM 2277 N N . THR A 1 282 ? -10.398 -17.578 6.715 1 89.88 282 THR A N 1
ATOM 2278 C CA . THR A 1 282 ? -11.008 -16.391 7.324 1 89.88 282 THR A CA 1
ATOM 2279 C C . THR A 1 282 ? -10.672 -16.328 8.812 1 89.88 282 THR A C 1
ATOM 2281 O O . THR A 1 282 ? -10.414 -15.25 9.352 1 89.88 282 THR A O 1
ATOM 2284 N N . ALA A 1 283 ? -10.672 -17.453 9.414 1 92.75 283 ALA A N 1
ATOM 2285 C CA . ALA A 1 283 ? -10.32 -17.5 10.836 1 92.75 283 ALA A CA 1
ATOM 2286 C C . ALA A 1 283 ? -8.883 -17.047 11.055 1 92.75 283 ALA A C 1
ATOM 2288 O O . ALA A 1 283 ? -8.602 -16.266 11.969 1 92.75 283 ALA A O 1
ATOM 2289 N N . ILE A 1 284 ? -7.965 -17.547 10.266 1 93.81 284 ILE A N 1
ATOM 2290 C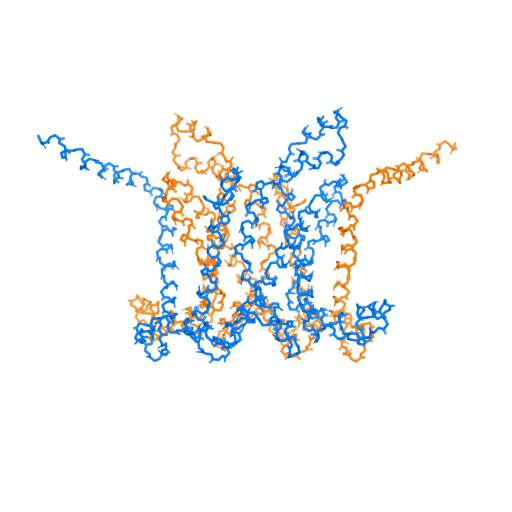 CA . ILE A 1 284 ? -6.566 -17.141 10.375 1 93.81 284 ILE A CA 1
ATOM 2291 C C . ILE A 1 284 ? -6.43 -15.648 10.102 1 93.81 284 ILE A C 1
ATOM 2293 O O . ILE A 1 284 ? -5.711 -14.945 10.812 1 93.81 284 ILE A O 1
ATOM 2297 N N . GLY A 1 285 ? -7.113 -15.188 9.078 1 89.94 285 GLY A N 1
ATOM 2298 C CA . GLY A 1 285 ? -7.117 -13.766 8.766 1 89.94 285 GLY A CA 1
ATOM 2299 C C . GLY A 1 285 ? -7.633 -12.914 9.906 1 89.94 285 GLY A C 1
ATOM 2300 O O . GLY A 1 285 ? -7.078 -11.852 10.195 1 89.94 285 GLY A O 1
ATOM 2301 N N . LEU A 1 286 ? -8.688 -13.367 10.453 1 88.44 286 LEU A N 1
ATOM 2302 C CA . LEU A 1 286 ? -9.266 -12.641 11.578 1 88.44 286 LEU A CA 1
ATOM 2303 C C . LEU A 1 286 ? -8.305 -12.609 12.758 1 88.44 286 LEU A C 1
ATOM 2305 O O . LEU A 1 286 ? -8.195 -11.594 13.453 1 88.44 286 LEU A O 1
ATOM 2309 N N . PHE A 1 287 ? -7.711 -13.727 12.977 1 91.25 287 PHE A N 1
ATOM 2310 C CA . PHE A 1 287 ? -6.676 -13.797 14 1 91.25 287 PHE A CA 1
ATOM 2311 C C . PHE A 1 287 ? -5.598 -12.75 13.75 1 91.25 287 PHE A C 1
ATOM 2313 O O . PHE A 1 287 ? -5.234 -12 14.656 1 91.25 287 PHE A O 1
ATOM 2320 N N . ASN A 1 288 ? -5.102 -12.688 12.57 1 90.88 288 ASN A N 1
ATOM 2321 C CA . ASN A 1 288 ? -4.094 -11.711 12.164 1 90.88 288 ASN A CA 1
ATOM 2322 C C . ASN A 1 288 ? -4.602 -10.281 12.328 1 90.88 288 ASN A C 1
ATOM 2324 O O . ASN A 1 288 ? -3.879 -9.414 12.828 1 90.88 288 ASN A O 1
ATOM 2328 N N . SER A 1 289 ? -5.812 -10.047 11.914 1 86.62 289 SER A N 1
ATOM 2329 C CA . SER A 1 289 ? -6.426 -8.719 11.977 1 86.62 289 SER A CA 1
ATOM 2330 C C . SER A 1 289 ? -6.578 -8.25 13.422 1 86.62 289 SER A C 1
ATOM 2332 O O . SER A 1 289 ? -6.418 -7.062 13.711 1 86.62 289 SER A O 1
ATOM 2334 N N . LEU A 1 290 ? -6.922 -9.125 14.273 1 86.19 290 LEU A N 1
ATOM 2335 C CA . LEU A 1 290 ? -7.086 -8.789 15.68 1 86.19 290 LEU A CA 1
ATOM 2336 C C . LEU A 1 290 ? -5.762 -8.32 16.281 1 86.19 290 LEU A C 1
ATOM 2338 O O . LEU A 1 290 ? -5.734 -7.383 17.078 1 86.19 290 LEU A O 1
ATOM 2342 N N . ILE A 1 291 ? -4.738 -8.969 15.945 1 90.38 291 ILE A N 1
ATOM 2343 C CA . ILE A 1 291 ? -3.422 -8.57 16.422 1 90.38 291 ILE A CA 1
ATOM 2344 C C . ILE A 1 291 ? -3.094 -7.164 15.93 1 90.38 291 ILE A C 1
ATOM 2346 O O . ILE A 1 291 ? -2.648 -6.312 16.703 1 90.38 291 ILE A O 1
ATOM 2350 N N . ASN A 1 292 ? -3.355 -6.957 14.656 1 88.81 292 ASN A N 1
ATOM 2351 C CA . ASN A 1 292 ? -3.096 -5.641 14.086 1 88.81 292 ASN A CA 1
ATOM 2352 C C . ASN A 1 292 ? -3.928 -4.559 14.766 1 88.81 292 ASN A C 1
ATOM 2354 O O . ASN A 1 292 ? -3.447 -3.443 14.984 1 88.81 292 ASN A O 1
ATOM 2358 N N . LEU A 1 293 ? -5.125 -4.891 15.062 1 83.81 293 LEU A N 1
ATOM 2359 C CA . LEU A 1 293 ? -5.996 -3.941 15.75 1 83.81 293 LEU A CA 1
ATOM 2360 C C . LEU A 1 293 ? -5.465 -3.623 17.141 1 83.81 293 LEU A C 1
ATOM 2362 O O . LEU A 1 293 ? -5.457 -2.463 17.562 1 83.81 293 LEU A O 1
ATOM 2366 N N . VAL A 1 294 ? -5.055 -4.625 17.844 1 86.19 294 VAL A N 1
ATOM 2367 C CA . VAL A 1 294 ? -4.496 -4.434 19.172 1 86.19 294 VAL A CA 1
ATOM 2368 C C . VAL A 1 294 ? -3.248 -3.559 19.094 1 86.19 294 VAL A C 1
ATOM 2370 O O . VAL A 1 294 ? -3.057 -2.66 19.906 1 86.19 294 VAL A O 1
ATOM 2373 N N . LEU A 1 295 ? -2.463 -3.797 18.078 1 86.81 295 LEU A N 1
ATOM 2374 C CA . LEU A 1 295 ? -1.239 -3.021 17.922 1 86.81 295 LEU A CA 1
ATOM 2375 C C . LEU A 1 295 ? -1.558 -1.552 17.656 1 86.81 295 LEU A C 1
ATOM 2377 O O . LEU A 1 295 ? -0.928 -0.666 18.25 1 86.81 295 LEU A O 1
ATOM 2381 N N . VAL A 1 296 ? -2.494 -1.29 16.812 1 84 296 VAL A N 1
ATOM 2382 C CA . VAL A 1 296 ? -2.812 0.092 16.469 1 84 296 VAL A CA 1
ATOM 2383 C C . VAL A 1 296 ? -3.375 0.811 17.703 1 84 296 VAL A C 1
ATOM 2385 O O . VAL A 1 296 ? -3.029 1.965 17.969 1 84 296 VAL A O 1
ATOM 2388 N N . VAL A 1 297 ? -4.234 0.157 18.484 1 81.62 297 VAL A N 1
ATOM 2389 C CA . VAL A 1 297 ? -4.836 0.762 19.672 1 81.62 297 VAL A CA 1
ATOM 2390 C C . VAL A 1 297 ? -3.766 1.007 20.734 1 81.62 297 VAL A C 1
ATOM 2392 O O . VAL A 1 297 ? -3.723 2.076 21.344 1 81.62 297 VAL A O 1
ATOM 2395 N N . THR A 1 298 ? -2.92 0.056 20.891 1 87.06 298 THR A N 1
ATOM 2396 C CA . THR A 1 298 ? -1.85 0.185 21.875 1 87.06 298 THR A CA 1
ATOM 2397 C C . THR A 1 298 ? -0.911 1.33 21.516 1 87.06 298 THR A C 1
ATOM 2399 O O . THR A 1 298 ? -0.588 2.172 22.344 1 87.06 298 THR A O 1
ATOM 2402 N N . MET A 1 299 ? -0.552 1.32 20.266 1 85.5 299 MET A N 1
ATOM 2403 C CA . MET A 1 299 ? 0.371 2.361 19.812 1 85.5 299 MET A CA 1
ATOM 2404 C C . MET A 1 299 ? -0.288 3.734 19.875 1 85.5 299 MET A C 1
ATOM 2406 O O . MET A 1 299 ? 0.359 4.723 20.234 1 85.5 299 MET A O 1
ATOM 2410 N N . ASN A 1 300 ? -1.506 3.801 19.516 1 81.56 300 ASN A N 1
ATOM 2411 C CA . ASN A 1 300 ? -2.24 5.059 19.594 1 81.56 300 ASN A CA 1
ATOM 2412 C C . ASN A 1 300 ? -2.346 5.559 21.031 1 81.56 300 ASN A C 1
ATOM 2414 O O . ASN A 1 300 ? -2.193 6.754 21.297 1 81.56 300 ASN A O 1
ATOM 2418 N N . THR A 1 301 ? -2.551 4.699 21.953 1 83.25 301 THR A N 1
ATOM 2419 C CA . THR A 1 301 ? -2.65 5.047 23.359 1 83.25 301 THR A CA 1
ATOM 2420 C C . THR A 1 301 ? -1.305 5.52 23.906 1 83.25 301 THR A C 1
ATOM 2422 O O . THR A 1 301 ? -1.24 6.488 24.672 1 83.25 301 THR A O 1
ATOM 2425 N N . VAL A 1 302 ? -0.303 4.895 23.469 1 87.38 302 VAL A N 1
ATOM 2426 C CA . VAL A 1 302 ? 1.04 5.266 23.906 1 87.38 302 VAL A CA 1
ATOM 2427 C C . VAL A 1 302 ? 1.396 6.645 23.344 1 87.38 302 VAL A C 1
ATOM 2429 O O . VAL A 1 302 ? 1.954 7.48 24.062 1 87.38 302 VAL A O 1
ATOM 2432 N N . ALA A 1 303 ? 1.1 6.859 22.125 1 84.44 303 ALA A N 1
ATOM 2433 C CA . ALA A 1 303 ? 1.38 8.148 21.5 1 84.44 303 ALA A CA 1
ATOM 2434 C C . ALA A 1 303 ? 0.613 9.273 22.188 1 84.44 303 ALA A C 1
ATOM 2436 O O . ALA A 1 303 ? 1.154 10.359 22.406 1 84.44 303 ALA A O 1
ATOM 2437 N N . ARG A 1 304 ? -0.544 9.078 22.562 1 79.31 304 ARG A N 1
ATOM 2438 C CA . ARG A 1 304 ? -1.363 10.062 23.25 1 79.31 304 ARG A CA 1
ATOM 2439 C C . ARG A 1 304 ? -0.767 10.414 24.609 1 79.31 304 ARG A C 1
ATOM 2441 O O . ARG A 1 304 ? -0.75 11.586 25.016 1 79.31 304 ARG A O 1
ATOM 2448 N N . LYS A 1 305 ? -0.345 9.492 25.234 1 80 305 LYS A N 1
ATOM 2449 C CA . LYS A 1 305 ? 0.221 9.695 26.562 1 80 305 LYS A CA 1
ATOM 2450 C C . LYS A 1 305 ? 1.503 10.516 26.5 1 80 305 LYS A C 1
ATOM 2452 O O . LYS A 1 305 ? 1.813 11.266 27.422 1 80 305 LYS A O 1
ATOM 2457 N N . TRP A 1 306 ? 2.115 10.383 25.375 1 76.69 306 TRP A N 1
ATOM 2458 C CA . TRP A 1 306 ? 3.375 11.109 25.234 1 76.69 306 TRP A CA 1
ATOM 2459 C C . TRP A 1 306 ? 3.145 12.484 24.625 1 76.69 306 TRP A C 1
ATOM 2461 O O . TRP A 1 306 ? 4.098 13.227 24.359 1 76.69 306 TRP A O 1
ATOM 2471 N N . GLY A 1 307 ? 1.873 12.836 24.531 1 68.06 307 GLY A N 1
ATOM 2472 C CA . GLY A 1 307 ? 1.527 14.18 24.094 1 68.06 307 GLY A CA 1
ATOM 2473 C C . GLY A 1 307 ? 1.767 14.398 22.609 1 68.06 307 GLY A C 1
ATOM 2474 O O . GLY A 1 307 ? 1.872 15.539 22.156 1 68.06 307 GLY A O 1
ATOM 2475 N N . GLU A 1 308 ? 1.911 13.328 22.016 1 67.06 308 GLU A N 1
ATOM 2476 C CA . GLU A 1 308 ? 2.17 13.469 20.578 1 67.06 308 GLU A CA 1
ATOM 2477 C C . GLU A 1 308 ? 0.886 13.312 19.781 1 67.06 308 GLU A C 1
ATOM 2479 O O . GLU A 1 308 ? -0.154 12.93 20.312 1 67.06 308 GLU A O 1
ATOM 2484 N N . SER A 1 309 ? 0.931 13.82 18.609 1 68.94 309 SER A N 1
ATOM 2485 C CA . SER A 1 309 ? -0.177 13.625 17.688 1 68.94 309 SER A CA 1
ATOM 2486 C C . SER A 1 309 ? -0.537 12.148 17.562 1 68.94 309 SER A C 1
ATOM 2488 O O . SER A 1 309 ? 0.347 11.289 17.516 1 68.94 309 SER A O 1
ATOM 2490 N N . SER A 1 310 ? -1.765 11.805 18 1 73.94 310 SER A N 1
ATOM 2491 C CA . SER A 1 310 ? -2.275 10.445 17.875 1 73.94 310 SER A CA 1
ATOM 2492 C C . SER A 1 310 ? -3.355 10.352 16.812 1 73.94 310 SER A C 1
ATOM 2494 O O . SER A 1 310 ? -3.648 11.328 16.125 1 73.94 310 SER A O 1
ATOM 2496 N N . LEU A 1 311 ? -3.756 9.164 16.516 1 71.88 311 LEU A N 1
ATOM 2497 C CA . LEU A 1 311 ? -4.781 8.945 15.5 1 71.88 311 LEU A CA 1
ATOM 2498 C C . LEU A 1 311 ? -6.148 9.398 16.016 1 71.88 311 LEU A C 1
ATOM 2500 O O . LEU A 1 311 ? -6.992 9.836 15.227 1 71.88 311 LEU A O 1
ATOM 2504 N N . TRP A 1 312 ? -6.363 9.148 17.141 1 68.12 312 TRP A N 1
ATOM 2505 C CA . TRP A 1 312 ? -7.598 9.586 17.781 1 68.12 312 TRP A CA 1
ATOM 2506 C C . TRP A 1 312 ? -7.438 9.633 19.297 1 68.12 312 TRP A C 1
ATOM 2508 O O . TRP A 1 312 ? -6.531 9.008 19.859 1 68.12 312 TRP A O 1
ATOM 2518 N N . MET B 1 1 ? 44.188 40.781 -19.141 1 32.56 1 MET B N 1
ATOM 2519 C CA . MET B 1 1 ? 43.531 39.5 -19.516 1 32.56 1 MET B CA 1
ATOM 2520 C C . MET B 1 1 ? 43.75 38.469 -18.438 1 32.56 1 MET B C 1
ATOM 2522 O O . MET B 1 1 ? 43.219 37.344 -18.547 1 32.56 1 MET B O 1
ATOM 2526 N N . HIS B 1 2 ? 44.75 38.531 -17.531 1 37.81 2 HIS B N 1
ATOM 2527 C CA . HIS B 1 2 ? 45.188 37.562 -16.547 1 37.81 2 HIS B CA 1
ATOM 2528 C C . HIS B 1 2 ? 44.25 37.531 -15.336 1 37.81 2 HIS B C 1
ATOM 2530 O O . HIS B 1 2 ? 44.5 36.812 -14.375 1 37.81 2 HIS B O 1
ATOM 2536 N N . VAL B 1 3 ? 43.469 38.562 -15.094 1 43.06 3 VAL B N 1
ATOM 2537 C CA . VAL B 1 3 ? 42.719 38.688 -13.859 1 43.06 3 VAL B CA 1
ATOM 2538 C C . VAL B 1 3 ? 41.562 37.656 -13.875 1 43.06 3 VAL B C 1
ATOM 2540 O O . VAL B 1 3 ? 40.906 37.438 -12.859 1 43.06 3 VAL B O 1
ATOM 2543 N N . HIS B 1 4 ? 41.188 37.156 -15.133 1 42.72 4 HIS B N 1
ATOM 2544 C CA . HIS B 1 4 ? 39.906 36.469 -15.195 1 42.72 4 HIS B CA 1
ATOM 2545 C C . HIS B 1 4 ? 40.031 35.031 -14.719 1 42.72 4 HIS B C 1
ATOM 2547 O O . HIS B 1 4 ? 39.031 34.312 -14.633 1 42.72 4 HIS B O 1
ATOM 2553 N N . ASN B 1 5 ? 41.281 34.438 -14.859 1 40.5 5 ASN B N 1
ATOM 2554 C CA . ASN B 1 5 ? 41.344 33 -14.602 1 40.5 5 ASN B CA 1
ATOM 2555 C C . ASN B 1 5 ? 41.344 32.688 -13.109 1 40.5 5 ASN B C 1
ATOM 2557 O O . ASN B 1 5 ? 41.469 31.531 -12.711 1 40.5 5 ASN B O 1
ATOM 2561 N N . MET B 1 6 ? 41.688 33.656 -12.195 1 40.12 6 MET B N 1
ATOM 2562 C CA . MET B 1 6 ? 41.844 33.375 -10.766 1 40.12 6 MET B CA 1
ATOM 2563 C C . MET B 1 6 ? 40.5 33.062 -10.125 1 40.12 6 MET B C 1
ATOM 2565 O O . MET B 1 6 ? 40.438 32.688 -8.953 1 40.12 6 MET B O 1
ATOM 2569 N N . ARG B 1 7 ? 39.438 33.562 -10.703 1 44.84 7 ARG B N 1
ATOM 2570 C CA . ARG B 1 7 ? 38.156 33.469 -10.016 1 44.84 7 ARG B CA 1
ATOM 2571 C C . ARG B 1 7 ? 37.625 32.031 -10.062 1 44.84 7 ARG B C 1
ATOM 2573 O O . ARG B 1 7 ? 36.781 31.656 -9.25 1 44.84 7 ARG B O 1
ATOM 2580 N N . ARG B 1 8 ? 38.031 31.25 -11.078 1 47.81 8 ARG B N 1
ATOM 2581 C CA . ARG B 1 8 ? 37.375 29.953 -11.289 1 47.81 8 ARG B CA 1
ATOM 2582 C C . ARG B 1 8 ? 37.969 28.891 -10.375 1 47.81 8 ARG B C 1
ATOM 2584 O O . ARG B 1 8 ? 37.312 27.906 -10.047 1 47.81 8 ARG B O 1
ATOM 2591 N N . GLU B 1 9 ? 39.25 28.844 -10.055 1 47.69 9 GLU B N 1
ATOM 2592 C CA . GLU B 1 9 ? 39.938 27.797 -9.289 1 47.69 9 GLU B CA 1
ATOM 2593 C C . GLU B 1 9 ? 39.5 27.828 -7.828 1 47.69 9 GLU B C 1
ATOM 2595 O O . GLU B 1 9 ? 39.469 26.781 -7.16 1 47.69 9 GLU B O 1
ATOM 2600 N N . THR B 1 10 ? 39.375 28.984 -7.211 1 48.78 10 THR B N 1
ATOM 2601 C CA . THR B 1 10 ? 39.031 29.172 -5.805 1 48.78 10 THR B CA 1
ATOM 2602 C C . THR B 1 10 ? 37.594 28.672 -5.523 1 48.78 10 THR B C 1
ATOM 2604 O O . THR B 1 10 ? 37.312 28.219 -4.41 1 48.78 10 THR B O 1
ATOM 2607 N N . SER B 1 11 ? 36.844 28.594 -6.645 1 53.19 11 SER B N 1
ATOM 2608 C CA . SER B 1 11 ? 35.438 28.281 -6.461 1 53.19 11 SER B CA 1
ATOM 2609 C C . SER B 1 11 ? 35.25 26.797 -6.211 1 53.19 11 SER B C 1
ATOM 2611 O O . SER B 1 11 ? 34.469 26.406 -5.34 1 53.19 11 SER B O 1
ATOM 2613 N N . PHE B 1 12 ? 36.062 26.047 -6.988 1 51.62 12 PHE B N 1
ATOM 2614 C CA . PHE B 1 12 ? 35.938 24.609 -6.785 1 51.62 12 PHE B CA 1
ATOM 2615 C C . PHE B 1 12 ? 36.531 24.188 -5.445 1 51.62 12 PHE B C 1
ATOM 2617 O O . PHE B 1 12 ? 35.969 23.328 -4.754 1 51.62 12 PHE B O 1
ATOM 2624 N N . ARG B 1 13 ? 37.688 24.719 -5.094 1 52.94 13 ARG B N 1
ATOM 2625 C CA . ARG B 1 13 ? 38.312 24.406 -3.822 1 52.94 13 ARG B CA 1
ATOM 2626 C C . ARG B 1 13 ? 37.469 24.844 -2.646 1 52.94 13 ARG B C 1
ATOM 2628 O O . ARG B 1 13 ? 37.375 24.156 -1.628 1 52.94 13 ARG B O 1
ATOM 2635 N N . THR B 1 14 ? 36.906 26 -2.758 1 54.72 14 THR B N 1
ATOM 2636 C CA . THR B 1 14 ? 36 26.453 -1.719 1 54.72 14 THR B CA 1
ATOM 2637 C C . THR B 1 14 ? 34.719 25.594 -1.688 1 54.72 14 THR B C 1
ATOM 2639 O O . THR B 1 14 ? 34.188 25.312 -0.615 1 54.72 14 THR B O 1
ATOM 2642 N N . LEU B 1 15 ? 34.344 25.156 -2.893 1 53.5 15 LEU B N 1
ATOM 2643 C CA . LEU B 1 15 ? 33.219 24.234 -2.936 1 53.5 15 LEU B CA 1
ATOM 2644 C C . LEU B 1 15 ? 33.594 22.906 -2.291 1 53.5 15 LEU B C 1
ATOM 2646 O O . LEU B 1 15 ? 32.812 22.328 -1.54 1 53.5 15 LEU B O 1
ATOM 2650 N N . LEU B 1 16 ? 34.812 22.406 -2.656 1 51.03 16 LEU B N 1
ATOM 2651 C CA . LEU B 1 16 ? 35.312 21.172 -2.051 1 51.03 16 LEU B CA 1
ATOM 2652 C C . LEU B 1 16 ? 35.5 21.359 -0.55 1 51.03 16 LEU B C 1
ATOM 2654 O O . LEU B 1 16 ? 35.219 20.453 0.233 1 51.03 16 LEU B O 1
ATOM 2658 N N . ARG B 1 17 ? 36.094 22.422 -0.184 1 52.84 17 ARG B N 1
ATOM 2659 C CA . ARG B 1 17 ? 36.281 22.703 1.232 1 52.84 17 ARG B CA 1
ATOM 2660 C C . ARG B 1 17 ? 34.969 22.828 1.957 1 52.84 17 ARG B C 1
ATOM 2662 O O . ARG B 1 17 ? 34.812 22.406 3.105 1 52.84 17 ARG B O 1
ATOM 2669 N N . ARG B 1 18 ? 34.031 23.484 1.426 1 53.59 18 ARG B N 1
ATOM 2670 C CA . ARG B 1 18 ? 32.688 23.594 1.985 1 53.59 18 ARG B CA 1
ATOM 2671 C C . ARG B 1 18 ? 32 22.219 2.029 1 53.59 18 ARG B C 1
ATOM 2673 O O . ARG B 1 18 ? 31.312 21.906 2.998 1 53.59 18 ARG B O 1
ATOM 2680 N N . VAL B 1 19 ? 32.156 21.5 0.998 1 53.16 19 VAL B N 1
ATOM 2681 C CA . VAL B 1 19 ? 31.688 20.125 0.982 1 53.16 19 VAL B CA 1
ATOM 2682 C C . VAL B 1 19 ? 32.438 19.297 2.018 1 53.16 19 VAL B C 1
ATOM 2684 O O . VAL B 1 19 ? 31.859 18.484 2.73 1 53.16 19 VAL B O 1
ATOM 2687 N N . ALA B 1 20 ? 33.75 19.438 2.057 1 51.81 20 ALA B N 1
ATOM 2688 C CA . ALA B 1 20 ? 34.594 18.781 3.043 1 51.81 20 ALA B CA 1
ATOM 2689 C C . ALA B 1 20 ? 34.25 19.25 4.457 1 51.81 20 ALA B C 1
ATOM 2691 O O . ALA B 1 20 ? 34.406 18.484 5.418 1 51.81 20 ALA B O 1
ATOM 2692 N N . GLY B 1 21 ? 34.094 20.438 4.613 1 52.03 21 GLY B N 1
ATOM 2693 C CA . GLY B 1 21 ? 33.781 20.953 5.934 1 52.03 21 GLY B CA 1
ATOM 2694 C C . GLY B 1 21 ? 32.438 20.484 6.449 1 52.03 21 GLY B C 1
ATOM 2695 O O . GLY B 1 21 ? 32.125 20.625 7.637 1 52.03 21 GLY B O 1
ATOM 2696 N N . SER B 1 22 ? 31.516 20.156 5.629 1 52.28 22 SER B N 1
ATOM 2697 C CA . SER B 1 22 ? 30.219 19.656 6.074 1 52.28 22 SER B CA 1
ATOM 2698 C C . SER B 1 22 ? 30.172 18.141 6.047 1 52.28 22 SER B C 1
ATOM 2700 O O . SER B 1 22 ? 29.219 17.547 5.539 1 52.28 22 SER B O 1
ATOM 2702 N N . TRP B 1 23 ? 31.312 17.484 6.32 1 53.5 23 TRP B N 1
ATOM 2703 C CA . TRP B 1 23 ? 31.438 16.031 6.344 1 53.5 23 TRP B CA 1
ATOM 2704 C C . TRP B 1 23 ? 30.281 15.398 7.109 1 53.5 23 TRP B C 1
ATOM 2706 O O . TRP B 1 23 ? 29.922 14.25 6.836 1 53.5 23 TRP B O 1
ATOM 2716 N N . GLN B 1 24 ? 29.812 16.094 8.055 1 52.28 24 GLN B N 1
ATOM 2717 C CA . GLN B 1 24 ? 28.703 15.562 8.836 1 52.28 24 GLN B CA 1
ATOM 2718 C C . GLN B 1 24 ? 27.484 15.312 7.957 1 52.28 24 GLN B C 1
ATOM 2720 O O . GLN B 1 24 ? 26.781 14.312 8.125 1 52.28 24 GLN B O 1
ATOM 2725 N N . LEU B 1 25 ? 27.359 16.281 7.133 1 51.47 25 LEU B N 1
ATOM 2726 C CA . LEU B 1 25 ? 26.234 16.141 6.23 1 51.47 25 LEU B CA 1
ATOM 2727 C C . LEU B 1 25 ? 26.469 14.992 5.25 1 51.47 25 LEU B C 1
ATOM 2729 O O . LEU B 1 25 ? 25.547 14.242 4.918 1 51.47 25 LEU B O 1
ATOM 2733 N N . TYR B 1 26 ? 27.734 14.875 4.867 1 53.88 26 TYR B N 1
ATOM 2734 C CA . TYR B 1 26 ? 28.047 13.789 3.943 1 53.88 26 TYR B CA 1
ATOM 2735 C C . TYR B 1 26 ? 27.859 12.438 4.617 1 53.88 26 TYR B C 1
ATOM 2737 O O . TYR B 1 26 ? 27.422 11.477 3.977 1 53.88 26 TYR B O 1
ATOM 2745 N N . VAL B 1 27 ? 28.219 12.383 5.824 1 55.06 27 VAL B N 1
ATOM 2746 C CA . VAL B 1 27 ? 28 11.141 6.551 1 55.06 27 VAL B CA 1
ATOM 2747 C C . VAL B 1 27 ? 26.516 10.828 6.633 1 55.06 27 VAL B C 1
ATOM 2749 O O . VAL B 1 27 ? 26.109 9.672 6.535 1 55.06 27 VAL B O 1
ATOM 2752 N N . LEU B 1 28 ? 25.844 11.938 6.871 1 53.78 28 LEU B N 1
ATOM 2753 C CA . LEU B 1 28 ? 24.406 11.711 6.914 1 53.78 28 LEU B CA 1
ATOM 2754 C C . LEU B 1 28 ? 23.875 11.328 5.535 1 53.78 28 LEU B C 1
ATOM 2756 O O . LEU B 1 28 ? 22.969 10.5 5.422 1 53.78 28 LEU B O 1
ATOM 2760 N N . ILE B 1 29 ? 24.562 11.969 4.566 1 55 29 ILE B N 1
ATOM 2761 C CA . ILE B 1 29 ? 24.094 11.773 3.201 1 55 29 ILE B CA 1
ATOM 2762 C C . ILE B 1 29 ? 24.703 10.5 2.617 1 55 29 ILE B C 1
ATOM 2764 O O . ILE B 1 29 ? 24.094 9.852 1.764 1 55 29 ILE B O 1
ATOM 2768 N N . LEU B 1 30 ? 25.891 10.195 3.051 1 54.66 30 LEU B N 1
ATOM 2769 C CA . LEU B 1 30 ? 26.641 9.109 2.434 1 54.66 30 LEU B CA 1
ATOM 2770 C C . LEU B 1 30 ? 25.859 7.809 2.465 1 54.66 30 LEU B C 1
ATOM 2772 O O . LEU B 1 30 ? 25.766 7.105 1.455 1 54.66 30 LEU B O 1
ATOM 2776 N N . PRO B 1 31 ? 25.438 7.504 3.557 1 49.09 31 PRO B N 1
ATOM 2777 C CA . PRO B 1 31 ? 24.688 6.246 3.504 1 49.09 31 PRO B CA 1
ATOM 2778 C C . PRO B 1 31 ? 23.484 6.312 2.566 1 49.09 31 PRO B C 1
ATOM 2780 O O . PRO B 1 31 ? 23.188 5.34 1.871 1 49.09 31 PRO B O 1
ATOM 2783 N N . ALA B 1 32 ? 22.906 7.477 2.578 1 49.25 32 ALA B N 1
ATOM 2784 C CA . ALA B 1 32 ? 21.797 7.641 1.653 1 49.25 32 ALA B CA 1
ATOM 2785 C C . ALA B 1 32 ? 22.266 7.578 0.204 1 49.25 32 ALA B C 1
ATOM 2787 O O . ALA B 1 32 ? 21.641 6.934 -0.635 1 49.25 32 ALA B O 1
ATOM 2788 N N . PHE B 1 33 ? 23.391 8.305 -0.062 1 51.84 33 PHE B N 1
ATOM 2789 C CA . PHE B 1 33 ? 23.938 8.32 -1.414 1 51.84 33 PHE B CA 1
ATOM 2790 C C . PHE B 1 33 ? 24.484 6.945 -1.791 1 51.84 33 PHE B C 1
ATOM 2792 O O . PHE B 1 33 ? 24.25 6.469 -2.906 1 51.84 33 PHE B O 1
ATOM 2799 N N . LEU B 1 34 ? 25.281 6.379 -0.909 1 52.25 34 LEU B N 1
ATOM 2800 C CA . LEU B 1 34 ? 25.781 5.043 -1.204 1 52.25 34 LEU B CA 1
ATOM 2801 C C . LEU B 1 34 ? 24.641 4.062 -1.41 1 52.25 34 LEU B C 1
ATOM 2803 O O . LEU B 1 34 ? 24.703 3.203 -2.295 1 52.25 34 LEU B O 1
ATOM 2807 N N . TYR B 1 35 ? 23.719 4.211 -0.551 1 45.75 35 TYR B N 1
ATOM 2808 C CA . TYR B 1 35 ? 22.516 3.412 -0.704 1 45.75 35 TYR B CA 1
ATOM 2809 C C . TYR B 1 35 ? 21.859 3.668 -2.057 1 45.75 35 TYR B C 1
ATOM 2811 O O . TYR B 1 35 ? 21.469 2.727 -2.756 1 45.75 35 TYR B O 1
ATOM 2819 N N . ILE B 1 36 ? 21.703 4.973 -2.379 1 48.38 36 ILE B N 1
ATOM 2820 C CA . ILE B 1 36 ? 21.125 5.309 -3.682 1 48.38 36 ILE B CA 1
ATOM 2821 C C . ILE B 1 36 ? 21.969 4.672 -4.789 1 48.38 36 ILE B C 1
ATOM 2823 O O . ILE B 1 36 ? 21.422 4.09 -5.73 1 48.38 36 ILE B O 1
ATOM 2827 N N . LEU B 1 37 ? 23.297 4.91 -4.688 1 50.56 37 LEU B N 1
ATOM 2828 C CA . LEU B 1 37 ? 24.203 4.422 -5.719 1 50.56 37 LEU B CA 1
ATOM 2829 C C . LEU B 1 37 ? 24.172 2.898 -5.793 1 50.56 37 LEU B C 1
ATOM 2831 O O . LEU B 1 37 ? 24.125 2.326 -6.883 1 50.56 37 LEU B O 1
ATOM 2835 N N . ILE B 1 38 ? 24.344 2.293 -4.578 1 48.44 38 ILE B N 1
ATOM 2836 C CA . ILE B 1 38 ? 24.469 0.84 -4.543 1 48.44 38 ILE B CA 1
ATOM 2837 C C . ILE B 1 38 ? 23.125 0.198 -4.859 1 48.44 38 ILE B C 1
ATOM 2839 O O . ILE B 1 38 ? 23.047 -0.734 -5.664 1 48.44 38 ILE B O 1
ATOM 2843 N N . PHE B 1 39 ? 22.141 0.61 -4.137 1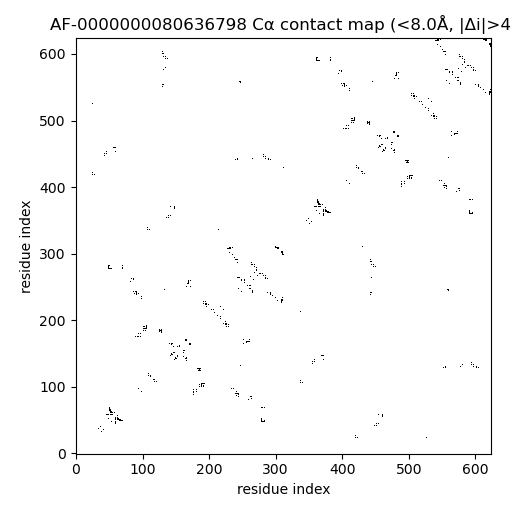 46.22 39 PHE B N 1
ATOM 2844 C CA . PHE B 1 39 ? 20.844 -0.061 -4.141 1 46.22 39 PHE B CA 1
ATOM 2845 C C . PHE B 1 39 ? 19.938 0.498 -5.238 1 46.22 39 PHE B C 1
ATOM 2847 O O . PHE B 1 39 ? 19 -0.16 -5.664 1 46.22 39 PHE B O 1
ATOM 2854 N N . ARG B 1 40 ? 20.078 1.753 -5.492 1 50.91 40 ARG B N 1
ATOM 2855 C CA . ARG B 1 40 ? 19.266 2.324 -6.57 1 50.91 40 ARG B CA 1
ATOM 2856 C C . ARG B 1 40 ? 19.672 1.745 -7.922 1 50.91 40 ARG B C 1
ATOM 2858 O O . ARG B 1 40 ? 18.812 1.35 -8.711 1 50.91 40 ARG B O 1
ATOM 2865 N N . TYR B 1 41 ? 21.109 1.738 -8.203 1 55.66 41 TYR B N 1
ATOM 2866 C CA . TYR B 1 41 ? 21.531 1.379 -9.555 1 55.66 41 TYR B CA 1
ATOM 2867 C C . TYR B 1 41 ? 21.641 -0.134 -9.703 1 55.66 41 TYR B C 1
ATOM 2869 O O . TYR B 1 41 ? 21.578 -0.655 -10.82 1 55.66 41 TYR B O 1
ATOM 2877 N N . GLY B 1 42 ? 21.734 -0.803 -8.633 1 57.72 42 GLY B N 1
ATOM 2878 C CA . GLY B 1 42 ? 21.828 -2.244 -8.805 1 57.72 42 GLY B CA 1
ATOM 2879 C C . GLY B 1 42 ? 20.578 -2.844 -9.43 1 57.72 42 GLY B C 1
ATOM 2880 O O . GLY B 1 42 ? 20.641 -3.396 -10.531 1 57.72 42 GLY B O 1
ATOM 2881 N N . PRO B 1 43 ? 19.469 -2.592 -8.711 1 57.84 43 PRO B N 1
ATOM 2882 C CA . PRO B 1 43 ? 18.25 -3.139 -9.32 1 57.84 43 PRO B CA 1
ATOM 2883 C C . PRO B 1 43 ? 17.922 -2.486 -10.656 1 57.84 43 PRO B C 1
ATOM 2885 O O . PRO B 1 43 ? 17.297 -3.117 -11.516 1 57.84 43 PRO B O 1
ATOM 2888 N N . MET B 1 44 ? 18.375 -1.306 -10.758 1 68 44 MET B N 1
ATOM 2889 C CA . MET B 1 44 ? 18.141 -0.646 -12.031 1 68 44 MET B CA 1
ATOM 2890 C C . MET B 1 44 ? 18.906 -1.332 -13.156 1 68 44 MET B C 1
ATOM 2892 O O . MET B 1 44 ? 18.516 -1.264 -14.32 1 68 44 MET B O 1
ATOM 2896 N N . TYR B 1 45 ? 19.969 -2.031 -12.672 1 74 45 TYR B N 1
ATOM 2897 C CA . TYR B 1 45 ? 20.703 -2.859 -13.617 1 74 45 TYR B CA 1
ATOM 2898 C C . TYR B 1 45 ? 19.812 -3.947 -14.203 1 74 45 TYR B C 1
ATOM 2900 O O . TYR B 1 45 ? 19.922 -4.285 -15.383 1 74 45 TYR B O 1
ATOM 2908 N N . GLY B 1 46 ? 18.875 -4.406 -13.43 1 78.19 46 GLY B N 1
ATOM 2909 C CA . GLY B 1 46 ? 17.969 -5.445 -13.883 1 78.19 46 GLY B CA 1
ATOM 2910 C C . GLY B 1 46 ? 16.984 -4.957 -14.93 1 78.19 46 GLY B C 1
ATOM 2911 O O . GLY B 1 46 ? 16.453 -5.75 -15.703 1 78.19 46 GLY B O 1
ATOM 2912 N N . LEU B 1 47 ? 16.844 -3.684 -14.969 1 83.62 47 LEU B N 1
ATOM 2913 C CA . LEU B 1 47 ? 15.891 -3.102 -15.922 1 83.62 47 LEU B CA 1
ATOM 2914 C C . LEU B 1 47 ? 16.391 -3.279 -17.359 1 83.62 47 LEU B C 1
ATOM 2916 O O . LEU B 1 47 ? 15.609 -3.135 -18.297 1 83.62 47 LEU B O 1
ATOM 2920 N N . GLN B 1 48 ? 17.641 -3.617 -17.516 1 84.69 48 GLN B N 1
ATOM 2921 C CA . GLN B 1 48 ? 18.203 -3.854 -18.844 1 84.69 48 GLN B CA 1
ATOM 2922 C C . GLN B 1 48 ? 17.531 -5.047 -19.516 1 84.69 48 GLN B C 1
ATOM 2924 O O . GLN B 1 48 ? 17.578 -5.184 -20.734 1 84.69 48 GLN B O 1
ATOM 2929 N N . LEU B 1 49 ? 16.953 -5.852 -18.688 1 87.25 49 LEU B N 1
ATOM 2930 C CA . LEU B 1 49 ? 16.266 -7.031 -19.188 1 87.25 49 LEU B CA 1
ATOM 2931 C C . LEU B 1 49 ? 15.188 -6.645 -20.203 1 87.25 49 LEU B C 1
ATOM 2933 O O . LEU B 1 49 ? 14.875 -7.418 -21.109 1 87.25 49 LEU B O 1
ATOM 2937 N N . ALA B 1 50 ? 14.664 -5.445 -20.016 1 91 50 ALA B N 1
ATOM 2938 C CA . ALA B 1 50 ? 13.609 -4.961 -20.906 1 91 50 ALA B CA 1
ATOM 2939 C C . ALA B 1 50 ? 14.125 -4.812 -22.328 1 91 50 ALA B C 1
ATOM 2941 O O . ALA B 1 50 ? 13.344 -4.805 -23.281 1 91 50 ALA B O 1
ATOM 2942 N N . PHE B 1 51 ? 15.469 -4.754 -22.484 1 92.69 51 PHE B N 1
ATOM 2943 C CA . PHE B 1 51 ? 16.062 -4.465 -23.781 1 92.69 51 PHE B CA 1
ATOM 2944 C C . PHE B 1 51 ? 16.891 -5.645 -24.281 1 92.69 51 PHE B C 1
ATOM 2946 O O . PHE B 1 51 ? 17.625 -5.527 -25.266 1 92.69 51 PHE B O 1
ATOM 2953 N N . LYS B 1 52 ? 16.812 -6.727 -23.562 1 92 52 LYS B N 1
ATOM 2954 C CA . LYS B 1 52 ? 17.594 -7.902 -23.906 1 92 52 LYS B CA 1
ATOM 2955 C C . LYS B 1 52 ? 16.703 -9.125 -24.109 1 92 52 LYS B C 1
ATOM 2957 O O . LYS B 1 52 ? 15.578 -9.172 -23.609 1 92 52 LYS B O 1
ATOM 2962 N N . SER B 1 53 ? 17.172 -10 -24.953 1 93 53 SER B N 1
ATOM 2963 C CA . SER B 1 53 ? 16.594 -11.344 -25.016 1 93 53 SER B CA 1
ATOM 2964 C C . SER B 1 53 ? 17.25 -12.258 -23.984 1 93 53 SER B C 1
ATOM 2966 O O . SER B 1 53 ? 18.266 -12.891 -24.25 1 93 53 SER B O 1
ATOM 2968 N N . TYR B 1 54 ? 16.656 -12.359 -22.906 1 85.31 54 TYR B N 1
ATOM 2969 C CA . TYR B 1 54 ? 17.25 -12.93 -21.719 1 85.31 54 TYR B CA 1
ATOM 2970 C C . TYR B 1 54 ? 17.406 -14.445 -21.844 1 85.31 54 TYR B C 1
ATOM 2972 O O . TYR B 1 54 ? 16.453 -15.141 -22.203 1 85.31 54 TYR B O 1
ATOM 2980 N N . ASN B 1 55 ? 18.594 -14.828 -21.688 1 82.25 55 ASN B N 1
ATOM 2981 C CA . ASN B 1 55 ? 18.953 -16.234 -21.578 1 82.25 55 ASN B CA 1
ATOM 2982 C C . ASN B 1 55 ? 19.578 -16.562 -20.219 1 82.25 55 ASN B C 1
ATOM 2984 O O . ASN B 1 55 ? 20.625 -16.016 -19.859 1 82.25 55 ASN B O 1
ATOM 2988 N N . VAL B 1 56 ? 18.906 -17.375 -19.5 1 74.19 56 VAL B N 1
ATOM 2989 C CA . VAL B 1 56 ? 19.297 -17.688 -18.141 1 74.19 56 VAL B CA 1
ATOM 2990 C C . VAL B 1 56 ? 20.734 -18.188 -18.094 1 74.19 56 VAL B C 1
ATOM 2992 O O . VAL B 1 56 ? 21.469 -17.922 -17.141 1 74.19 56 VAL B O 1
ATOM 2995 N N . ARG B 1 57 ? 21.156 -18.906 -19.109 1 77.56 57 ARG B N 1
ATOM 2996 C CA . ARG B 1 57 ? 22.5 -19.484 -19.156 1 77.56 57 ARG B CA 1
ATOM 2997 C C . ARG B 1 57 ? 23.562 -18.406 -19.344 1 77.56 57 ARG B C 1
ATOM 2999 O O . ARG B 1 57 ? 24.703 -18.578 -18.906 1 77.56 57 ARG B O 1
ATOM 3006 N N . LEU B 1 58 ? 23.188 -17.266 -19.906 1 79.38 58 LEU B N 1
ATOM 3007 C CA . LEU B 1 58 ? 24.172 -16.219 -20.219 1 79.38 58 LEU B CA 1
ATOM 3008 C C . LEU B 1 58 ? 24.078 -15.07 -19.203 1 79.38 58 LEU B C 1
ATOM 3010 O O . LEU B 1 58 ? 24.922 -14.18 -19.203 1 79.38 58 LEU B O 1
ATOM 3014 N N . GLY B 1 59 ? 23.094 -15.172 -18.375 1 75.94 59 GLY B N 1
ATOM 3015 C CA . GLY B 1 59 ? 22.891 -14.055 -17.469 1 75.94 59 GLY B CA 1
ATOM 3016 C C . GLY B 1 59 ? 22.438 -12.789 -18.156 1 75.94 59 GLY B C 1
ATOM 3017 O O . GLY B 1 59 ? 22.234 -12.781 -19.375 1 75.94 59 GLY B O 1
ATOM 3018 N N . ILE B 1 60 ? 22.281 -11.703 -17.422 1 77.62 60 ILE B N 1
ATOM 3019 C CA . ILE B 1 60 ? 21.766 -10.445 -17.953 1 77.62 60 ILE B CA 1
ATOM 3020 C C . ILE B 1 60 ? 22.797 -9.828 -18.906 1 77.62 60 ILE B C 1
ATOM 3022 O O . ILE B 1 60 ? 22.469 -9.406 -20.016 1 77.62 60 ILE B O 1
ATOM 3026 N N . THR B 1 61 ? 24.031 -9.805 -18.438 1 77.12 61 THR B N 1
ATOM 3027 C CA . THR B 1 61 ? 25.078 -9.148 -19.203 1 77.12 61 THR B CA 1
ATOM 3028 C C . THR B 1 61 ? 25.375 -9.914 -20.484 1 77.12 61 THR B C 1
ATOM 3030 O O . THR B 1 61 ? 25.656 -9.312 -21.531 1 77.12 61 THR B O 1
ATOM 3033 N N . GLY B 1 62 ? 25.25 -11.172 -20.438 1 81.62 62 GLY B N 1
ATOM 3034 C CA . GLY B 1 62 ? 25.594 -12 -21.578 1 81.62 62 GLY B CA 1
ATOM 3035 C C . GLY B 1 62 ? 24.469 -12.141 -22.594 1 81.62 62 GLY B C 1
ATOM 3036 O O . GLY B 1 62 ? 24.688 -12.586 -23.719 1 81.62 62 GLY B O 1
ATOM 3037 N N . SER B 1 63 ? 23.266 -11.766 -22.25 1 89.25 63 SER B N 1
ATOM 3038 C CA . SER B 1 63 ? 22.109 -11.898 -23.125 1 89.25 63 SER B CA 1
ATOM 3039 C C . SER B 1 63 ? 22.125 -10.828 -24.219 1 89.25 63 SER B C 1
ATOM 3041 O O . SER B 1 63 ? 22.547 -9.695 -23.984 1 89.25 63 SER B O 1
ATOM 3043 N N . PRO B 1 64 ? 21.719 -11.188 -25.438 1 92.5 64 PRO B N 1
ATOM 3044 C CA . PRO B 1 64 ? 21.781 -10.25 -26.562 1 92.5 64 PRO B CA 1
ATOM 3045 C C . PRO B 1 64 ? 20.859 -9.039 -26.375 1 92.5 64 PRO B C 1
ATOM 3047 O O . PRO B 1 64 ? 19.766 -9.18 -25.844 1 92.5 64 PRO B O 1
ATOM 3050 N N . PHE B 1 65 ? 21.391 -7.898 -26.859 1 92.81 65 PHE B N 1
ATOM 3051 C CA . PHE B 1 65 ? 20.609 -6.672 -26.859 1 92.81 65 PHE B CA 1
ATOM 3052 C C . PHE B 1 65 ? 19.609 -6.664 -28.016 1 92.81 65 PHE B C 1
ATOM 3054 O O . PHE B 1 65 ? 20 -6.852 -29.172 1 92.81 65 PHE B O 1
ATOM 3061 N N . VAL B 1 66 ? 18.328 -6.516 -27.75 1 94.88 66 VAL B N 1
ATOM 3062 C CA . VAL B 1 66 ? 17.312 -6.562 -28.797 1 94.88 66 VAL B CA 1
ATOM 3063 C C . VAL B 1 66 ? 16.609 -5.215 -28.875 1 94.88 66 VAL B C 1
ATOM 3065 O O . VAL B 1 66 ? 15.57 -5.09 -29.547 1 94.88 66 VAL B O 1
ATOM 3068 N N . GLY B 1 67 ? 17.094 -4.238 -28.172 1 93.19 67 GLY B N 1
ATOM 3069 C CA . GLY B 1 67 ? 16.547 -2.896 -28.234 1 93.19 67 GLY B CA 1
ATOM 3070 C C . GLY B 1 67 ? 15.094 -2.824 -27.766 1 93.19 67 GLY B C 1
ATOM 3071 O O . GLY B 1 67 ? 14.773 -3.273 -26.672 1 93.19 67 GLY B O 1
ATOM 3072 N N . LEU B 1 68 ? 14.242 -2.338 -28.703 1 95.5 68 LEU B N 1
ATOM 3073 C CA . LEU B 1 68 ? 12.859 -2.082 -28.328 1 95.5 68 LEU B CA 1
ATOM 3074 C C . LEU B 1 68 ? 11.953 -3.207 -28.797 1 95.5 68 LEU B C 1
ATOM 3076 O O . LEU B 1 68 ? 10.734 -3.023 -28.906 1 95.5 68 LEU B O 1
ATOM 3080 N N . GLU B 1 69 ? 12.469 -4.332 -29.016 1 96.25 69 GLU B N 1
ATOM 3081 C CA . GLU B 1 69 ? 11.719 -5.457 -29.578 1 96.25 69 GLU B CA 1
ATOM 3082 C C . GLU B 1 69 ? 10.562 -5.855 -28.672 1 96.25 69 GLU B C 1
ATOM 3084 O O . GLU B 1 69 ? 9.445 -6.07 -29.141 1 96.25 69 GLU B O 1
ATOM 3089 N N . HIS B 1 70 ? 10.867 -5.996 -27.391 1 96.06 70 HIS B N 1
ATOM 3090 C CA . HIS B 1 70 ? 9.828 -6.406 -26.453 1 96.06 70 HIS B CA 1
ATOM 3091 C C . HIS B 1 70 ? 8.711 -5.363 -26.375 1 96.06 70 HIS B C 1
ATOM 3093 O O . HIS B 1 70 ? 7.539 -5.715 -26.234 1 96.06 70 HIS B O 1
ATOM 3099 N N . PHE B 1 71 ? 9.07 -4.117 -26.5 1 95.69 71 PHE B N 1
ATOM 3100 C CA . PHE B 1 71 ? 8.086 -3.045 -26.484 1 95.69 71 PHE B CA 1
ATOM 3101 C C . PHE B 1 71 ? 7.207 -3.096 -27.734 1 95.69 71 PHE B C 1
ATOM 3103 O O . PHE B 1 71 ? 5.984 -2.967 -27.641 1 95.69 71 PHE B O 1
ATOM 3110 N N . ARG B 1 72 ? 7.82 -3.299 -28.812 1 96.44 72 ARG B N 1
ATOM 3111 C CA . ARG B 1 72 ? 7.078 -3.408 -30.062 1 96.44 72 ARG B CA 1
ATOM 3112 C C . ARG B 1 72 ? 6.145 -4.613 -30.047 1 96.44 72 ARG B C 1
ATOM 3114 O O . ARG B 1 72 ? 4.996 -4.523 -30.484 1 96.44 72 ARG B O 1
ATOM 3121 N N . ARG B 1 73 ? 6.66 -5.672 -29.562 1 96.06 73 ARG B N 1
ATOM 3122 C CA . ARG B 1 73 ? 5.855 -6.879 -29.438 1 96.06 73 ARG B CA 1
ATOM 3123 C C . ARG B 1 73 ? 4.625 -6.633 -28.578 1 96.06 73 ARG B C 1
ATOM 3125 O O . ARG B 1 73 ? 3.521 -7.07 -28.906 1 96.06 73 ARG B O 1
ATOM 3132 N N . PHE B 1 74 ? 4.84 -5.969 -27.516 1 96.31 74 PHE B N 1
ATOM 3133 C CA . PHE B 1 74 ? 3.736 -5.691 -26.594 1 96.31 74 PHE B CA 1
ATOM 3134 C C . PHE B 1 74 ? 2.727 -4.746 -27.234 1 96.31 74 PHE B C 1
ATOM 3136 O O . PHE B 1 74 ? 1.519 -4.984 -27.172 1 96.31 74 PHE B O 1
ATOM 3143 N N . LEU B 1 75 ? 3.15 -3.648 -27.875 1 96.31 75 LEU B N 1
ATOM 3144 C CA . LEU B 1 75 ? 2.275 -2.643 -28.469 1 96.31 75 LEU B CA 1
ATOM 3145 C C . LEU B 1 75 ? 1.513 -3.213 -29.656 1 96.31 75 LEU B C 1
ATOM 3147 O O . LEU B 1 75 ? 0.44 -2.717 -30.016 1 96.31 75 LEU B O 1
ATOM 3151 N N . SER B 1 76 ? 2.068 -4.277 -30.234 1 96.19 76 SER B N 1
ATOM 3152 C CA . SER B 1 76 ? 1.433 -4.898 -31.391 1 96.19 76 SER B CA 1
ATOM 3153 C C . SER B 1 76 ? 0.57 -6.09 -30.969 1 96.19 76 SER B C 1
ATOM 3155 O O . SER B 1 76 ? -0.069 -6.723 -31.812 1 96.19 76 SER B O 1
ATOM 3157 N N . TYR B 1 77 ? 0.651 -6.441 -29.719 1 94.44 77 TYR B N 1
ATOM 3158 C CA . TYR B 1 77 ? -0.167 -7.531 -29.203 1 94.44 77 TYR B CA 1
ATOM 3159 C C . TYR B 1 77 ? -1.65 -7.238 -29.391 1 94.44 77 TYR B C 1
ATOM 3161 O O . TYR B 1 77 ? -2.111 -6.129 -29.125 1 94.44 77 TYR B O 1
ATOM 3169 N N . TYR B 1 78 ? -2.406 -8.125 -29.891 1 95.25 78 TYR B N 1
ATOM 3170 C CA . TYR B 1 78 ? -3.791 -7.895 -30.297 1 95.25 78 TYR B CA 1
ATOM 3171 C C . TYR B 1 78 ? -4.645 -7.5 -29.094 1 95.25 78 TYR B C 1
ATOM 3173 O O . TYR B 1 78 ? -5.652 -6.801 -29.25 1 95.25 78 TYR B O 1
ATOM 3181 N N . ARG B 1 79 ? -4.207 -7.93 -27.875 1 96.12 79 ARG B N 1
ATOM 3182 C CA . ARG B 1 79 ? -5.004 -7.598 -26.703 1 96.12 79 ARG B CA 1
ATOM 3183 C C . ARG B 1 79 ? -4.438 -6.375 -25.984 1 96.12 79 ARG B C 1
ATOM 3185 O O . ARG B 1 79 ? -4.863 -6.051 -24.875 1 96.12 79 ARG B O 1
ATOM 3192 N N . PHE B 1 80 ? -3.473 -5.746 -26.547 1 96.94 80 PHE B N 1
ATOM 3193 C CA . PHE B 1 80 ? -2.846 -4.594 -25.906 1 96.94 80 PHE B CA 1
ATOM 3194 C C . PHE B 1 80 ? -3.889 -3.543 -25.547 1 96.94 80 PHE B C 1
ATOM 3196 O O . PHE B 1 80 ? -3.955 -3.094 -24.391 1 96.94 80 PHE B O 1
ATOM 3203 N N . GLY B 1 81 ? -4.707 -3.154 -26.531 1 96.62 81 GLY B N 1
ATOM 3204 C CA . GLY B 1 81 ? -5.711 -2.127 -26.312 1 96.62 81 GLY B CA 1
ATOM 3205 C C . GLY B 1 81 ? -6.652 -2.449 -25.172 1 96.62 81 GLY B C 1
ATOM 3206 O O . GLY B 1 81 ? -6.977 -1.575 -24.359 1 96.62 81 GLY B O 1
ATOM 3207 N N . GLU B 1 82 ? -7.008 -3.656 -25.109 1 97.25 82 GLU B N 1
ATOM 3208 C CA . GLU B 1 82 ? -7.926 -4.109 -24.078 1 97.25 82 GLU B CA 1
ATOM 3209 C C . GLU B 1 82 ? -7.273 -4.055 -22.703 1 97.25 82 GLU B C 1
ATOM 3211 O O . GLU B 1 82 ? -7.836 -3.484 -21.766 1 97.25 82 GLU B O 1
ATOM 3216 N N . ILE B 1 83 ? -6.07 -4.594 -22.594 1 97.25 83 ILE B N 1
ATOM 3217 C CA . ILE B 1 83 ? -5.355 -4.66 -21.312 1 97.25 83 ILE B CA 1
ATOM 3218 C C . ILE B 1 83 ? -5.023 -3.248 -20.844 1 97.25 83 ILE B C 1
ATOM 3220 O O . ILE B 1 83 ? -5.215 -2.924 -19.672 1 97.25 83 ILE B O 1
ATOM 3224 N N . PHE B 1 84 ? -4.602 -2.482 -21.766 1 97.44 84 PHE B N 1
ATOM 3225 C CA . PHE B 1 84 ? -4.227 -1.11 -21.438 1 97.44 84 PHE B CA 1
ATOM 3226 C C . PHE B 1 84 ? -5.445 -0.3 -21.016 1 97.44 84 PHE B C 1
ATOM 3228 O O . PHE B 1 84 ? -5.406 0.405 -20.016 1 97.44 84 PHE B O 1
ATOM 3235 N N . SER B 1 85 ? -6.52 -0.373 -21.75 1 97.5 85 SER B N 1
ATOM 3236 C CA . SER B 1 85 ? -7.742 0.357 -21.406 1 97.5 85 SER B CA 1
ATOM 3237 C C . SER B 1 85 ? -8.32 -0.112 -20.078 1 97.5 85 SER B C 1
ATOM 3239 O O . SER B 1 85 ? -8.805 0.7 -19.297 1 97.5 85 SER B O 1
ATOM 3241 N N . ASN B 1 86 ? -8.297 -1.424 -19.875 1 97.88 86 ASN B N 1
ATOM 3242 C CA . ASN B 1 86 ? -8.758 -1.949 -18.594 1 97.88 86 ASN B CA 1
ATOM 3243 C C . ASN B 1 86 ? -7.988 -1.337 -17.438 1 97.88 86 ASN B C 1
ATOM 3245 O O . ASN B 1 86 ? -8.578 -1 -16.406 1 97.88 86 ASN B O 1
ATOM 3249 N N . THR B 1 87 ? -6.695 -1.19 -17.625 1 97.31 87 THR B N 1
ATOM 3250 C CA . THR B 1 87 ? -5.828 -0.657 -16.578 1 97.31 87 THR B CA 1
ATOM 3251 C C . THR B 1 87 ? -6.145 0.81 -16.312 1 97.31 87 THR B C 1
ATOM 3253 O O . THR B 1 87 ? -6.359 1.202 -15.156 1 97.31 87 THR B O 1
ATOM 3256 N N . ILE B 1 88 ? -6.301 1.579 -17.359 1 96.88 88 ILE B N 1
ATOM 3257 C CA . ILE B 1 88 ? -6.531 3.014 -17.234 1 96.88 88 ILE B CA 1
ATOM 3258 C C . ILE B 1 88 ? -7.918 3.26 -16.641 1 96.88 88 ILE B C 1
ATOM 3260 O O . ILE B 1 88 ? -8.078 4.082 -15.734 1 96.88 88 ILE B O 1
ATOM 3264 N N . ILE B 1 89 ? -8.883 2.576 -17.109 1 97.75 89 ILE B N 1
ATOM 3265 C CA . ILE B 1 89 ? -10.258 2.762 -16.672 1 97.75 89 ILE B CA 1
ATOM 3266 C C . ILE B 1 89 ? -10.375 2.393 -15.188 1 97.75 89 ILE B C 1
ATOM 3268 O O . ILE B 1 89 ? -10.945 3.145 -14.398 1 97.75 89 ILE B O 1
ATOM 3272 N N . LEU B 1 90 ? -9.828 1.274 -14.867 1 97.31 90 LEU B N 1
ATOM 3273 C CA . LEU B 1 90 ? -9.891 0.841 -13.477 1 97.31 90 LEU B CA 1
ATOM 3274 C C . LEU B 1 90 ? -9.141 1.812 -12.57 1 97.31 90 LEU B C 1
ATOM 3276 O O . LEU B 1 90 ? -9.625 2.164 -11.492 1 97.31 90 LEU B O 1
ATOM 3280 N N . GLY B 1 91 ? -7.984 2.203 -13.023 1 97 91 GLY B N 1
ATOM 3281 C CA . GLY B 1 91 ? -7.195 3.154 -12.258 1 97 91 GLY B CA 1
ATOM 3282 C C . GLY B 1 91 ? -7.898 4.484 -12.047 1 97 91 GLY B C 1
ATOM 3283 O O . GLY B 1 91 ? -7.91 5.016 -10.938 1 97 91 GLY B O 1
ATOM 3284 N N . LEU B 1 92 ? -8.453 5.02 -13.102 1 97.25 92 LEU B N 1
ATOM 3285 C CA . LEU B 1 92 ? -9.148 6.297 -13.016 1 97.25 92 LEU B CA 1
ATOM 3286 C C . LEU B 1 92 ? -10.414 6.172 -12.172 1 97.25 92 LEU B C 1
ATOM 3288 O O . LEU B 1 92 ? -10.766 7.094 -11.43 1 97.25 92 LEU B O 1
ATOM 3292 N N . TYR B 1 93 ? -11.086 5.055 -12.352 1 97.69 93 TYR B N 1
ATOM 3293 C CA . TYR B 1 93 ? -12.258 4.785 -11.531 1 97.69 93 TYR B CA 1
ATOM 3294 C C . TYR B 1 93 ? -11.891 4.727 -10.055 1 97.69 93 TYR B C 1
ATOM 3296 O O . TYR B 1 93 ? -12.539 5.355 -9.219 1 97.69 93 TYR B O 1
ATOM 3304 N N . LYS B 1 94 ? -10.859 4.059 -9.711 1 96.62 94 LYS B N 1
ATOM 3305 C CA . LYS B 1 94 ? -10.367 3.965 -8.336 1 96.62 94 LYS B CA 1
ATOM 3306 C C . LYS B 1 94 ? -9.984 5.336 -7.793 1 96.62 94 LYS B C 1
ATOM 3308 O O . LYS B 1 94 ? -10.273 5.66 -6.637 1 96.62 94 LYS B O 1
ATOM 3313 N N . LEU B 1 95 ? -9.359 6.102 -8.641 1 96.5 95 LEU B N 1
ATOM 3314 C CA . LEU B 1 95 ? -8.961 7.445 -8.242 1 96.5 95 LEU B CA 1
ATOM 3315 C C . LEU B 1 95 ? -10.18 8.32 -7.98 1 96.5 95 LEU B C 1
ATOM 3317 O O . LEU B 1 95 ? -10.242 9.031 -6.977 1 96.5 95 LEU B O 1
ATOM 3321 N N . ALA B 1 96 ? -11.148 8.273 -8.844 1 96.81 96 ALA B N 1
ATOM 3322 C CA . ALA B 1 96 ? -12.336 9.125 -8.789 1 96.81 96 ALA B CA 1
ATOM 3323 C C . ALA B 1 96 ? -13.133 8.867 -7.512 1 96.81 96 ALA B C 1
ATOM 3325 O O . ALA B 1 96 ? -13.719 9.789 -6.941 1 96.81 96 ALA B O 1
ATOM 3326 N N . VAL B 1 97 ? -13.141 7.668 -7.102 1 95.19 97 VAL B N 1
ATOM 3327 C CA . VAL B 1 97 ? -13.938 7.312 -5.934 1 95.19 97 VAL B CA 1
ATOM 3328 C C . VAL B 1 97 ? -13.055 7.266 -4.691 1 95.19 97 VAL B C 1
ATOM 3330 O O . VAL B 1 97 ? -13.453 7.719 -3.617 1 95.19 97 VAL B O 1
ATOM 3333 N N . GLY B 1 98 ? -11.859 6.754 -4.859 1 94.25 98 GLY B N 1
ATOM 3334 C CA . GLY B 1 98 ? -10.977 6.477 -3.742 1 94.25 98 GLY B CA 1
ATOM 3335 C C . GLY B 1 98 ? -10.336 7.727 -3.164 1 94.25 98 GLY B C 1
ATOM 3336 O O . GLY B 1 98 ? -9.844 7.711 -2.035 1 94.25 98 GLY B O 1
ATOM 3337 N N . PHE B 1 99 ? -10.367 8.758 -3.916 1 95.44 99 PHE B N 1
ATOM 3338 C CA . PHE B 1 99 ? -9.727 9.977 -3.416 1 95.44 99 PHE B CA 1
ATOM 3339 C C . PHE B 1 99 ? -10.727 10.828 -2.637 1 95.44 99 PHE B C 1
ATOM 3341 O O . PHE B 1 99 ? -10.469 11.211 -1.495 1 95.44 99 PHE B O 1
ATOM 3348 N N . PRO B 1 100 ? -11.906 11.07 -3.109 1 94.81 100 PRO B N 1
ATOM 3349 C CA . PRO B 1 100 ? -12.844 11.961 -2.41 1 94.81 100 PRO B CA 1
ATOM 3350 C C . PRO B 1 100 ? -13.461 11.312 -1.178 1 94.81 100 PRO B C 1
ATOM 3352 O O . PRO B 1 100 ? -13.758 12 -0.196 1 94.81 100 PRO B O 1
ATOM 3355 N N . ILE B 1 101 ? -13.594 10.07 -1.181 1 92.81 101 ILE B N 1
ATOM 3356 C CA . ILE B 1 101 ? -14.383 9.414 -0.141 1 92.81 101 ILE B CA 1
ATOM 3357 C C . ILE B 1 101 ? -13.648 9.508 1.196 1 92.81 101 ILE B C 1
ATOM 3359 O O . ILE B 1 101 ? -14.25 9.859 2.215 1 92.81 101 ILE B O 1
ATOM 3363 N N . PRO B 1 102 ? -12.367 9.211 1.234 1 93.62 102 PRO B N 1
ATOM 3364 C CA . PRO B 1 102 ? -11.68 9.383 2.516 1 93.62 102 PRO B CA 1
ATOM 3365 C C . PRO B 1 102 ? -11.734 10.82 3.029 1 93.62 102 PRO B C 1
ATOM 3367 O O . PRO B 1 102 ? -11.766 11.047 4.242 1 93.62 102 PRO B O 1
ATOM 3370 N N . ILE B 1 103 ? -11.695 11.773 2.154 1 93.62 103 ILE B N 1
ATOM 3371 C CA . ILE B 1 103 ? -11.797 13.18 2.539 1 93.62 103 ILE B CA 1
ATOM 3372 C C . ILE B 1 103 ? -13.172 13.453 3.141 1 93.62 103 ILE B C 1
ATOM 3374 O O . ILE B 1 103 ? -13.281 14.055 4.211 1 93.62 103 ILE B O 1
ATOM 3378 N N . LEU B 1 104 ? -14.172 12.984 2.416 1 91.69 104 LEU B N 1
ATOM 3379 C CA . LEU B 1 104 ? -15.531 13.148 2.908 1 91.69 104 LEU B CA 1
ATOM 3380 C C . LEU B 1 104 ? -15.703 12.492 4.273 1 91.69 104 LEU B C 1
ATOM 3382 O O . LEU B 1 104 ? -16.344 13.055 5.164 1 91.69 104 LEU B O 1
ATOM 3386 N N . LEU B 1 105 ? -15.133 11.352 4.426 1 90.12 105 LEU B N 1
ATOM 3387 C CA . LEU B 1 105 ? -15.195 10.641 5.699 1 90.12 105 LEU B CA 1
ATOM 3388 C C . LEU B 1 105 ? -14.5 11.438 6.801 1 90.12 105 LEU B C 1
ATOM 3390 O O . LEU B 1 105 ? -15.039 11.594 7.898 1 90.12 105 LEU B O 1
ATOM 3394 N N . ALA B 1 106 ? -13.328 11.961 6.52 1 92.44 106 ALA B N 1
ATOM 3395 C CA . ALA B 1 106 ? -12.57 12.75 7.492 1 92.44 106 ALA B CA 1
ATOM 3396 C C . ALA B 1 106 ? -13.352 13.992 7.922 1 92.44 106 ALA B C 1
ATOM 3398 O O . ALA B 1 106 ? -13.422 14.305 9.109 1 92.44 106 ALA B O 1
ATOM 3399 N N . LEU B 1 107 ? -13.922 14.664 6.949 1 90.44 107 LEU B N 1
ATOM 3400 C CA . LEU B 1 107 ? -14.703 15.867 7.234 1 90.44 107 LEU B CA 1
ATOM 3401 C C . LEU B 1 107 ? -15.914 15.531 8.094 1 90.44 107 LEU B C 1
ATOM 3403 O O . LEU B 1 107 ? -16.25 16.266 9.023 1 90.44 107 LEU B O 1
ATOM 3407 N N . SER B 1 108 ? -16.562 14.43 7.781 1 88.38 108 SER B N 1
ATOM 3408 C CA . SER B 1 108 ? -17.734 14.008 8.539 1 88.38 108 SER B CA 1
ATOM 3409 C C . SER B 1 108 ? -17.375 13.672 9.984 1 88.38 108 SER B C 1
ATOM 3411 O O . SER B 1 108 ? -18.078 14.086 10.914 1 88.38 108 SER B O 1
ATOM 3413 N N . ILE B 1 109 ? -16.344 12.961 10.148 1 88 109 ILE B N 1
ATOM 3414 C CA . ILE B 1 109 ? -15.914 12.57 11.492 1 88 109 ILE B CA 1
ATOM 3415 C C . ILE B 1 109 ? -15.461 13.805 12.266 1 88 109 ILE B C 1
ATOM 3417 O O . ILE B 1 109 ? -15.719 13.922 13.469 1 88 109 ILE B O 1
ATOM 3421 N N . ASN B 1 110 ? -14.812 14.711 11.531 1 88.06 110 ASN B N 1
ATOM 3422 C CA . ASN B 1 110 ? -14.32 15.93 12.164 1 88.06 110 ASN B CA 1
ATOM 3423 C C . ASN B 1 110 ? -15.461 16.766 12.727 1 88.06 110 ASN B C 1
ATOM 3425 O O . ASN B 1 110 ? -15.273 17.547 13.664 1 88.06 110 ASN B O 1
ATOM 3429 N N . GLU B 1 111 ? -16.594 16.672 12.211 1 84.44 111 GLU B N 1
ATOM 3430 C CA . GLU B 1 111 ? -17.75 17.469 12.609 1 84.44 111 GLU B CA 1
ATOM 3431 C C . GLU B 1 111 ? -18.359 16.922 13.898 1 84.44 111 GLU B C 1
ATOM 3433 O O . GLU B 1 111 ? -19.125 17.625 14.57 1 84.44 111 GLU B O 1
ATOM 3438 N N . VAL B 1 112 ? -18.094 15.695 14.148 1 82.31 112 VAL B N 1
ATOM 3439 C CA . VAL B 1 112 ? -18.656 15.078 15.352 1 82.31 112 VAL B CA 1
ATOM 3440 C C . VAL B 1 112 ? -18.078 15.766 16.594 1 82.31 112 VAL B C 1
ATOM 3442 O O . VAL B 1 112 ? -16.875 15.922 16.719 1 82.31 112 VAL B O 1
ATOM 3445 N N . ARG B 1 113 ? -18.906 16.156 17.531 1 80.25 113 ARG B N 1
ATOM 3446 C CA . ARG B 1 113 ? -18.5 16.938 18.703 1 80.25 113 ARG B CA 1
ATOM 3447 C C . ARG B 1 113 ? -18.031 16.031 19.828 1 80.25 113 ARG B C 1
ATOM 3449 O O . ARG B 1 113 ? -17.062 16.344 20.516 1 80.25 113 ARG B O 1
ATOM 3456 N N . SER B 1 114 ? -18.734 14.938 19.953 1 82.69 114 SER B N 1
ATOM 3457 C CA . SER B 1 114 ? -18.406 14.031 21.062 1 82.69 114 SER B CA 1
ATOM 3458 C C . SER B 1 114 ? -17.109 13.266 20.766 1 82.69 114 SER B C 1
ATOM 3460 O O . SER B 1 114 ? -17.016 12.531 19.781 1 82.69 114 SER B O 1
ATOM 3462 N N . PRO B 1 115 ? -16.156 13.398 21.609 1 83.81 115 PRO B N 1
ATOM 3463 C CA . PRO B 1 115 ? -14.898 12.68 21.406 1 83.81 115 PRO B CA 1
ATOM 3464 C C . PRO B 1 115 ? -15.07 11.164 21.422 1 83.81 115 PRO B C 1
ATOM 3466 O O . PRO B 1 115 ? -14.367 10.453 20.703 1 83.81 115 PRO B O 1
ATOM 3469 N N . ARG B 1 116 ? -16 10.742 22.266 1 83.06 116 ARG B N 1
ATOM 3470 C CA . ARG B 1 116 ? -16.234 9.305 22.344 1 83.06 116 ARG B CA 1
ATOM 3471 C C . ARG B 1 116 ? -16.812 8.773 21.031 1 83.06 116 ARG B C 1
ATOM 3473 O O . ARG B 1 116 ? -16.391 7.715 20.547 1 83.06 116 ARG B O 1
ATOM 3480 N N . ILE B 1 117 ? -17.766 9.492 20.438 1 82.31 117 ILE B N 1
ATOM 3481 C CA . ILE B 1 117 ? -18.375 9.078 19.188 1 82.31 117 ILE B CA 1
ATOM 3482 C C . ILE B 1 117 ? -17.359 9.18 18.047 1 82.31 117 ILE B C 1
ATOM 3484 O O . ILE B 1 117 ? -17.297 8.32 17.172 1 82.31 117 ILE B O 1
ATOM 3488 N N . LYS B 1 118 ? -16.516 10.211 18.062 1 84.69 118 LYS B N 1
ATOM 3489 C CA . LYS B 1 118 ? -15.461 10.383 17.062 1 84.69 118 LYS B CA 1
ATOM 3490 C C . LYS B 1 118 ? -14.5 9.195 17.062 1 84.69 118 LYS B C 1
ATOM 3492 O O . LYS B 1 118 ? -14.203 8.633 16 1 84.69 118 LYS B O 1
ATOM 3497 N N . ARG B 1 119 ? -14.125 8.844 18.219 1 82.38 119 ARG B N 1
ATOM 3498 C CA . ARG B 1 119 ? -13.203 7.719 18.375 1 82.38 119 ARG B CA 1
ATOM 3499 C C . ARG B 1 119 ? -13.844 6.422 17.891 1 82.38 119 ARG B C 1
ATOM 3501 O O . ARG B 1 119 ? -13.18 5.602 17.25 1 82.38 119 ARG B O 1
ATOM 3508 N N . PHE B 1 120 ? -15.086 6.289 18.25 1 82.31 120 PHE B N 1
ATOM 3509 C CA . PHE B 1 120 ? -15.805 5.094 17.828 1 82.31 120 PHE B CA 1
ATOM 3510 C C . PHE B 1 120 ? -15.914 5.027 16.312 1 82.31 120 PHE B C 1
ATOM 3512 O O . PHE B 1 120 ? -15.648 3.98 15.711 1 82.31 120 PHE B O 1
ATOM 3519 N N . LEU B 1 121 ? -16.266 6.121 15.695 1 82.88 121 LEU B N 1
ATOM 3520 C CA . LEU B 1 121 ? -16.406 6.164 14.242 1 82.88 121 LEU B CA 1
ATOM 3521 C C . LEU B 1 121 ? -15.07 5.918 13.555 1 82.88 121 LEU B C 1
ATOM 3523 O O . LEU B 1 121 ? -15.008 5.211 12.547 1 82.88 121 LEU B O 1
ATOM 3527 N N . GLN B 1 122 ? -14.016 6.457 14.086 1 83.06 122 GLN B N 1
ATOM 3528 C CA . GLN B 1 122 ? -12.68 6.25 13.531 1 83.06 122 GLN B CA 1
ATOM 3529 C C . GLN B 1 122 ? -12.266 4.785 13.625 1 83.06 122 GLN B C 1
ATOM 3531 O O . GLN B 1 122 ? -11.734 4.227 12.656 1 83.06 122 GLN B O 1
ATOM 3536 N N . THR B 1 123 ? -12.57 4.18 14.734 1 77.62 123 THR B N 1
ATOM 3537 C CA . THR B 1 123 ? -12.195 2.785 14.938 1 77.62 123 THR B CA 1
ATOM 3538 C C . THR B 1 123 ? -12.961 1.875 13.977 1 77.62 123 THR B C 1
ATOM 3540 O O . THR B 1 123 ? -12.375 0.993 13.352 1 77.62 123 THR B O 1
ATOM 3543 N N . VAL B 1 124 ? -14.203 2.123 13.844 1 81.19 124 VAL B N 1
ATOM 3544 C CA . VAL B 1 124 ? -15.062 1.279 13.023 1 81.19 124 VAL B CA 1
ATOM 3545 C C . VAL B 1 124 ? -14.695 1.431 11.555 1 81.19 124 VAL B C 1
ATOM 3547 O O . VAL B 1 124 ? -14.664 0.448 10.812 1 81.19 124 VAL B O 1
ATOM 3550 N N . THR B 1 125 ? -14.438 2.629 11.141 1 84.06 125 THR B N 1
ATOM 3551 C CA . THR B 1 125 ? -14.141 2.863 9.727 1 84.06 125 THR B CA 1
ATOM 3552 C C . THR B 1 125 ? -12.727 2.391 9.383 1 84.06 125 THR B C 1
ATOM 3554 O O . THR B 1 125 ? -12.438 2.086 8.227 1 84.06 125 THR B O 1
ATOM 3557 N N . TYR B 1 126 ? -11.922 2.328 10.422 1 83.5 126 TYR B N 1
ATOM 3558 C CA . TYR B 1 126 ? -10.539 1.911 10.219 1 83.5 126 TYR B CA 1
ATOM 3559 C C . TYR B 1 126 ? -10.414 0.392 10.242 1 83.5 126 TYR B C 1
ATOM 3561 O O . TYR B 1 126 ? -9.461 -0.17 9.703 1 83.5 126 TYR B O 1
ATOM 3569 N N . ALA B 1 127 ? -11.32 -0.328 10.727 1 82.19 127 ALA B N 1
ATOM 3570 C CA . ALA B 1 127 ? -11.266 -1.756 11.023 1 82.19 127 ALA B CA 1
ATOM 3571 C C . ALA B 1 127 ? -11.055 -2.576 9.758 1 82.19 127 ALA B C 1
ATOM 3573 O O . ALA B 1 127 ? -10.281 -3.537 9.75 1 82.19 127 ALA B O 1
ATOM 3574 N N . PRO B 1 128 ? -11.727 -2.25 8.617 1 86.19 128 PRO B N 1
ATOM 3575 C CA . PRO B 1 128 ? -11.578 -3.07 7.414 1 86.19 128 PRO B CA 1
ATOM 3576 C C . PRO B 1 128 ? -10.133 -3.111 6.906 1 86.19 128 PRO B C 1
ATOM 3578 O O . PRO B 1 128 ? -9.742 -4.07 6.238 1 86.19 128 PRO B O 1
ATOM 3581 N N . TYR B 1 129 ? -9.453 -2.086 7.215 1 87 129 TYR B N 1
ATOM 3582 C CA . TYR B 1 129 ? -8.07 -1.961 6.75 1 87 129 TYR B CA 1
ATOM 3583 C C . TYR B 1 129 ? -7.223 -3.125 7.246 1 87 129 TYR B C 1
ATOM 3585 O O . TYR B 1 129 ? -6.23 -3.49 6.613 1 87 129 TYR B O 1
ATOM 3593 N N . PHE B 1 130 ? -7.641 -3.791 8.305 1 81.88 130 PHE B N 1
ATOM 3594 C CA . PHE B 1 130 ? -6.824 -4.824 8.938 1 81.88 130 PHE B CA 1
ATOM 3595 C C . PHE B 1 130 ? -7.121 -6.191 8.336 1 81.88 130 PHE B C 1
ATOM 3597 O O . PHE B 1 130 ? -6.41 -7.16 8.602 1 81.88 130 PHE B O 1
ATOM 3604 N N . LEU B 1 131 ? -8.055 -6.242 7.508 1 83.44 131 LEU B N 1
ATOM 3605 C CA . LEU B 1 131 ? -8.367 -7.504 6.844 1 83.44 131 LEU B CA 1
ATOM 3606 C C . LEU B 1 131 ? -7.418 -7.75 5.672 1 83.44 131 LEU B C 1
ATOM 3608 O O . LEU B 1 131 ? -7.078 -6.82 4.938 1 83.44 131 LEU B O 1
ATOM 3612 N N . SER B 1 132 ? -6.953 -8.992 5.617 1 80.94 132 SER B N 1
ATOM 3613 C CA . SER B 1 132 ? -6.133 -9.328 4.457 1 80.94 132 SER B CA 1
ATOM 3614 C C . SER B 1 132 ? -6.953 -9.297 3.172 1 80.94 132 SER B C 1
ATOM 3616 O O . SER B 1 132 ? -8.172 -9.469 3.201 1 80.94 132 SER B O 1
ATOM 3618 N N . VAL B 1 133 ? -6.297 -9.102 2.102 1 86 133 VAL B N 1
ATOM 3619 C CA . VAL B 1 133 ? -6.957 -9.07 0.801 1 86 133 VAL B CA 1
ATOM 3620 C C . VAL B 1 133 ? -7.602 -10.422 0.51 1 86 133 VAL B C 1
ATOM 3622 O O . VAL B 1 133 ? -8.688 -10.484 -0.065 1 86 133 VAL B O 1
ATOM 3625 N N . VAL B 1 134 ? -6.949 -11.469 0.902 1 81.12 134 VAL B N 1
ATOM 3626 C CA . VAL B 1 134 ? -7.465 -12.82 0.666 1 81.12 134 VAL B CA 1
ATOM 3627 C C . VAL B 1 134 ? -8.797 -12.992 1.39 1 81.12 134 VAL B C 1
ATOM 3629 O O . VAL B 1 134 ? -9.758 -13.523 0.819 1 81.12 134 VAL B O 1
ATOM 3632 N N . VAL B 1 135 ? -8.828 -12.547 2.617 1 82.06 135 VAL B N 1
ATOM 3633 C CA . VAL B 1 135 ? -10.047 -12.656 3.412 1 82.06 135 VAL B CA 1
ATOM 3634 C C . VAL B 1 135 ? -11.148 -11.797 2.793 1 82.06 135 VAL B C 1
ATOM 3636 O O . VAL B 1 135 ? -12.289 -12.234 2.658 1 82.06 135 VAL B O 1
ATOM 3639 N N . VAL B 1 136 ? -10.797 -10.641 2.391 1 88.12 136 VAL B N 1
ATOM 3640 C CA . VAL B 1 136 ? -11.773 -9.727 1.797 1 88.12 136 VAL B CA 1
ATOM 3641 C C . VAL B 1 136 ? -12.344 -10.344 0.524 1 88.12 136 VAL B C 1
ATOM 3643 O O . VAL B 1 136 ? -13.562 -10.328 0.312 1 88.12 136 VAL B O 1
ATOM 3646 N N . VAL B 1 137 ? -11.492 -10.898 -0.305 1 88.69 137 VAL B N 1
ATOM 3647 C CA . VAL B 1 137 ? -11.938 -11.492 -1.561 1 88.69 137 VAL B CA 1
ATOM 3648 C C . VAL B 1 137 ? -12.828 -12.695 -1.274 1 88.69 137 VAL B C 1
ATOM 3650 O O . VAL B 1 137 ? -13.836 -12.906 -1.949 1 88.69 137 VAL B O 1
ATOM 3653 N N . GLY B 1 138 ? -12.43 -13.5 -0.318 1 82.88 138 GLY B N 1
ATOM 3654 C CA . GLY B 1 138 ? -13.289 -14.602 0.088 1 82.88 138 GLY B CA 1
ATOM 3655 C C . GLY B 1 138 ? -14.672 -14.156 0.506 1 82.88 138 GLY B C 1
ATOM 3656 O O . GLY B 1 138 ? -15.672 -14.773 0.118 1 82.88 138 GLY B O 1
ATOM 3657 N N . ILE B 1 139 ? -14.727 -13.133 1.247 1 83.38 139 ILE B N 1
ATOM 3658 C CA . ILE B 1 139 ? -15.992 -12.57 1.701 1 83.38 139 ILE B CA 1
ATOM 3659 C C . ILE B 1 139 ? -16.812 -12.094 0.5 1 83.38 139 ILE B C 1
ATOM 3661 O O . ILE B 1 139 ? -18.016 -12.336 0.425 1 83.38 139 ILE B O 1
ATOM 3665 N N . VAL B 1 140 ? -16.172 -11.422 -0.394 1 88.5 140 VAL B N 1
ATOM 3666 C CA . VAL B 1 140 ? -16.844 -10.898 -1.587 1 88.5 140 VAL B CA 1
ATOM 3667 C C . VAL B 1 140 ? -17.484 -12.047 -2.365 1 88.5 140 VAL B C 1
ATOM 3669 O O . VAL B 1 140 ? -18.625 -11.953 -2.799 1 88.5 140 VAL B O 1
ATOM 3672 N N . TYR B 1 141 ? -16.734 -13.125 -2.551 1 86.38 141 TYR B N 1
ATOM 3673 C CA . TYR B 1 141 ? -17.266 -14.289 -3.26 1 86.38 141 TYR B CA 1
ATOM 3674 C C . TYR B 1 141 ? -18.5 -14.828 -2.564 1 86.38 141 TYR B C 1
ATOM 3676 O O . TYR B 1 141 ? -19.469 -15.234 -3.221 1 86.38 141 TYR B O 1
ATOM 3684 N N . GLN B 1 142 ? -18.484 -14.773 -1.299 1 80.88 142 GLN B N 1
ATOM 3685 C CA . GLN B 1 142 ? -19.625 -15.305 -0.544 1 80.88 142 GLN B CA 1
ATOM 3686 C C . GLN B 1 142 ? -20.797 -14.344 -0.587 1 80.88 142 GLN B C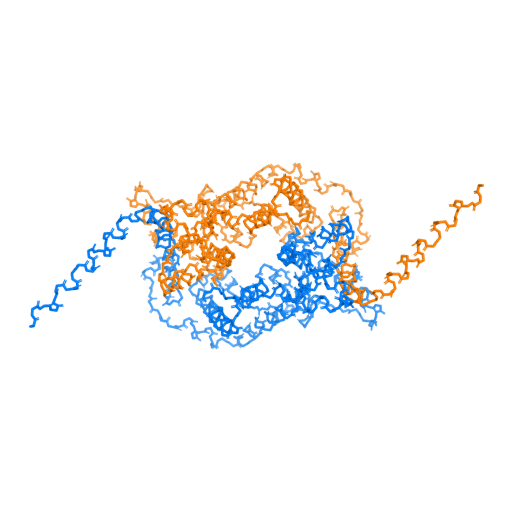 1
ATOM 3688 O O . GLN B 1 142 ? -21.953 -14.773 -0.664 1 80.88 142 GLN B O 1
ATOM 3693 N N . LEU B 1 143 ? -20.531 -13.094 -0.52 1 83.94 143 LEU B N 1
ATOM 3694 C CA . LEU B 1 143 ? -21.594 -12.094 -0.521 1 83.94 143 LEU B CA 1
ATOM 3695 C C . LEU B 1 143 ? -22.312 -12.062 -1.865 1 83.94 143 LEU B C 1
ATOM 3697 O O . LEU B 1 143 ? -23.516 -11.797 -1.924 1 83.94 143 LEU B O 1
ATOM 3701 N N . PHE B 1 144 ? -21.562 -12.406 -2.883 1 88.31 144 PHE B N 1
ATOM 3702 C CA . PHE B 1 144 ? -22.141 -12.289 -4.219 1 88.31 144 PHE B CA 1
ATOM 3703 C C . PHE B 1 144 ? -22.422 -13.664 -4.809 1 88.31 144 PHE B C 1
ATOM 3705 O O . PHE B 1 144 ? -22.641 -13.797 -6.016 1 88.31 144 PHE B O 1
ATOM 3712 N N . SER B 1 145 ? -22.359 -14.625 -3.939 1 84.81 145 SER B N 1
ATOM 3713 C CA . SER B 1 145 ? -22.828 -15.93 -4.406 1 84.81 145 SER B CA 1
ATOM 3714 C C . SER B 1 145 ? -24.25 -15.844 -4.949 1 84.81 145 SER B C 1
ATOM 3716 O O . SER B 1 145 ? -25.141 -15.281 -4.309 1 84.81 145 SER B O 1
ATOM 3718 N N . PRO B 1 146 ? -24.453 -16.344 -6.113 1 83.12 146 PRO B N 1
ATOM 3719 C CA . PRO B 1 146 ? -25.75 -16.156 -6.773 1 83.12 146 PRO B CA 1
ATOM 3720 C C . PRO B 1 146 ? -26.922 -16.719 -5.969 1 83.12 146 PRO B C 1
ATOM 3722 O O . PRO B 1 146 ? -27.984 -16.109 -5.91 1 83.12 146 PRO B O 1
ATOM 3725 N N . HIS B 1 147 ? -26.75 -17.812 -5.312 1 78.5 147 HIS B N 1
ATOM 3726 C CA . HIS B 1 147 ? -27.891 -18.469 -4.691 1 78.5 147 HIS B CA 1
ATOM 3727 C C . HIS B 1 147 ? -27.922 -18.219 -3.189 1 78.5 147 HIS B C 1
ATOM 3729 O O . HIS B 1 147 ? -29 -18.188 -2.586 1 78.5 147 HIS B O 1
ATOM 3735 N N . TYR B 1 148 ? -26.844 -17.891 -2.611 1 76.5 148 TYR B N 1
ATOM 3736 C CA . TYR B 1 148 ? -26.844 -17.844 -1.152 1 76.5 148 TYR B CA 1
ATOM 3737 C C . TYR B 1 148 ? -26.266 -16.531 -0.642 1 76.5 148 TYR B C 1
ATOM 3739 O O . TYR B 1 148 ? -26.297 -16.266 0.561 1 76.5 148 TYR B O 1
ATOM 3747 N N . GLY B 1 149 ? -25.859 -15.695 -1.568 1 80.25 149 GLY B N 1
ATOM 3748 C CA . GLY B 1 149 ? -25.234 -14.453 -1.145 1 80.25 149 GLY B CA 1
ATOM 3749 C C . GLY B 1 149 ? -26.234 -13.406 -0.695 1 80.25 149 GLY B C 1
ATOM 3750 O O . GLY B 1 149 ? -27.266 -13.203 -1.343 1 80.25 149 GLY B O 1
ATOM 3751 N N . ILE B 1 150 ? -25.938 -12.766 0.347 1 77.69 150 ILE B N 1
ATOM 3752 C CA . ILE B 1 150 ? -26.844 -11.773 0.92 1 77.69 150 ILE B CA 1
ATOM 3753 C C . ILE B 1 150 ? -27 -10.602 -0.043 1 77.69 150 ILE B C 1
ATOM 3755 O O . ILE B 1 150 ? -28.109 -10.086 -0.229 1 77.69 150 ILE B O 1
ATOM 3759 N N . LEU B 1 151 ? -25.938 -10.219 -0.612 1 82.31 151 LEU B N 1
ATOM 3760 C CA . LEU B 1 151 ? -26.016 -9.086 -1.529 1 82.31 151 LEU B CA 1
ATOM 3761 C C . LEU B 1 151 ? -26.719 -9.492 -2.826 1 82.31 151 LEU B C 1
ATOM 3763 O O . LEU B 1 151 ? -27.453 -8.703 -3.414 1 82.31 151 LEU B O 1
ATOM 3767 N N . SER B 1 152 ? -26.438 -10.68 -3.207 1 84.31 152 SER B N 1
ATOM 3768 C CA . SER B 1 152 ? -27.172 -11.188 -4.359 1 84.31 152 SER B CA 1
ATOM 3769 C C . SER B 1 152 ? -28.656 -11.273 -4.074 1 84.31 152 SER B C 1
ATOM 3771 O O . SER B 1 152 ? -29.484 -11 -4.953 1 84.31 152 SER B O 1
ATOM 3773 N N . GLY B 1 153 ? -28.953 -11.641 -2.873 1 82.88 153 GLY B N 1
ATOM 3774 C CA . GLY B 1 153 ? -30.359 -11.664 -2.463 1 82.88 153 GLY B CA 1
ATOM 3775 C C . GLY B 1 153 ? -31 -10.289 -2.492 1 82.88 153 GLY B C 1
ATOM 3776 O O . GLY B 1 153 ? -32.125 -10.148 -2.959 1 82.88 153 GLY B O 1
ATOM 3777 N N . LEU B 1 154 ? -30.266 -9.336 -1.998 1 83.38 154 LEU B N 1
ATOM 3778 C CA . LEU B 1 154 ? -30.766 -7.965 -2.008 1 83.38 154 LEU B CA 1
ATOM 3779 C C . LEU B 1 154 ? -30.984 -7.477 -3.438 1 83.38 154 LEU B C 1
ATOM 3781 O O . LEU B 1 154 ? -32 -6.852 -3.732 1 83.38 154 LEU B O 1
ATOM 3785 N N . ILE B 1 155 ? -30.094 -7.754 -4.27 1 86.19 155 ILE B N 1
ATOM 3786 C CA . ILE B 1 155 ? -30.203 -7.352 -5.668 1 86.19 155 ILE B CA 1
ATOM 3787 C C . ILE B 1 155 ? -31.375 -8.062 -6.324 1 86.19 155 ILE B C 1
ATOM 3789 O O . ILE B 1 155 ? -32.156 -7.453 -7.074 1 86.19 155 ILE B O 1
ATOM 3793 N N . ARG B 1 156 ? -31.453 -9.305 -5.988 1 89.38 156 ARG B N 1
ATOM 3794 C CA . ARG B 1 156 ? -32.562 -10.078 -6.516 1 89.38 156 ARG B CA 1
ATOM 3795 C C . ARG B 1 156 ? -33.906 -9.5 -6.059 1 89.38 156 ARG B C 1
ATOM 3797 O O . ARG B 1 156 ? -34.875 -9.453 -6.832 1 89.38 156 ARG B O 1
ATOM 3804 N N . SER B 1 157 ? -33.938 -9.094 -4.863 1 89.56 157 SER B N 1
ATOM 3805 C CA . SER B 1 157 ? -35.188 -8.508 -4.336 1 89.56 157 SER B CA 1
ATOM 3806 C C . SER B 1 157 ? -35.5 -7.191 -5.031 1 89.56 157 SER B C 1
ATOM 3808 O O . SER B 1 157 ? -36.688 -6.867 -5.227 1 89.56 157 SER B O 1
ATOM 3810 N N . LEU B 1 158 ? -34.5 -6.477 -5.434 1 89.44 158 LEU B N 1
ATOM 3811 C CA . LEU B 1 158 ? -34.688 -5.164 -6.047 1 89.44 158 LEU B CA 1
ATOM 3812 C C . LEU B 1 158 ? -34.906 -5.293 -7.551 1 89.44 158 LEU B C 1
ATOM 3814 O O . LEU B 1 158 ? -35.656 -4.523 -8.141 1 89.44 158 LEU B O 1
ATOM 3818 N N . THR B 1 159 ? -34.25 -6.223 -8.164 1 88.44 159 THR B N 1
ATOM 3819 C CA . THR B 1 159 ? -34.25 -6.281 -9.617 1 88.44 159 THR B CA 1
ATOM 3820 C C . THR B 1 159 ? -35.094 -7.465 -10.102 1 88.44 159 THR B C 1
ATOM 3822 O O . THR B 1 159 ? -35.5 -7.523 -11.266 1 88.44 159 THR B O 1
ATOM 3825 N N . GLY B 1 160 ? -35.312 -8.523 -9.281 1 89.69 160 GLY B N 1
ATOM 3826 C CA . GLY B 1 160 ? -36.062 -9.719 -9.641 1 89.69 160 GLY B CA 1
ATOM 3827 C C . GLY B 1 160 ? -35.219 -10.758 -10.359 1 89.69 160 GLY B C 1
ATOM 3828 O O . GLY B 1 160 ? -35.719 -11.789 -10.781 1 89.69 160 GLY B O 1
ATOM 3829 N N . LYS B 1 161 ? -33.938 -10.414 -10.547 1 90.88 161 LYS B N 1
ATOM 3830 C CA . LYS B 1 161 ? -33.094 -11.328 -11.289 1 90.88 161 LYS B CA 1
ATOM 3831 C C . LYS B 1 161 ? -31.891 -11.773 -10.445 1 90.88 161 LYS B C 1
ATOM 3833 O O . LYS B 1 161 ? -31.406 -11.008 -9.617 1 90.88 161 LYS B O 1
ATOM 3838 N N . THR B 1 162 ? -31.641 -13.102 -10.648 1 87.69 162 THR B N 1
ATOM 3839 C CA . THR B 1 162 ? -30.406 -13.609 -10.062 1 87.69 162 THR B CA 1
ATOM 3840 C C . THR B 1 162 ? -29.219 -13.305 -10.969 1 87.69 162 THR B C 1
ATOM 3842 O O . THR B 1 162 ? -29.109 -13.852 -12.062 1 87.69 162 THR B O 1
ATOM 3845 N N . LEU B 1 163 ? -28.438 -12.453 -10.531 1 87.88 163 LEU B N 1
ATOM 3846 C CA . LEU B 1 163 ? -27.297 -12.016 -11.344 1 87.88 163 LEU B CA 1
ATOM 3847 C C . LEU B 1 163 ? -26.016 -12.672 -10.859 1 87.88 163 LEU B C 1
ATOM 3849 O O . LEU B 1 163 ? -25.797 -12.836 -9.656 1 87.88 163 LEU B O 1
ATOM 3853 N N . ASN B 1 164 ? -25.25 -13.188 -11.805 1 91.38 164 ASN B N 1
ATOM 3854 C CA . ASN B 1 164 ? -23.891 -13.648 -11.516 1 91.38 164 ASN B CA 1
ATOM 3855 C C . ASN B 1 164 ? -22.891 -12.5 -11.531 1 91.38 164 ASN B C 1
ATOM 3857 O O . ASN B 1 164 ? -22.109 -12.367 -12.477 1 91.38 164 ASN B O 1
ATOM 3861 N N . ILE B 1 165 ? -22.828 -11.82 -10.492 1 92.5 165 ILE B N 1
ATOM 3862 C CA . ILE B 1 165 ? -22.047 -10.594 -10.406 1 92.5 165 ILE B CA 1
ATOM 3863 C C . ILE B 1 165 ? -20.578 -10.906 -10.641 1 92.5 165 ILE B C 1
ATOM 3865 O O . ILE B 1 165 ? -19.906 -10.211 -11.406 1 92.5 165 ILE B O 1
ATOM 3869 N N . MET B 1 166 ? -20.062 -12.008 -10.062 1 91.19 166 MET B N 1
ATOM 3870 C CA . MET B 1 166 ? -18.641 -12.352 -10.141 1 91.19 166 MET B CA 1
ATOM 3871 C C . MET B 1 166 ? -18.266 -12.828 -11.539 1 91.19 166 MET B C 1
ATOM 3873 O O . MET B 1 166 ? -17.109 -12.789 -11.93 1 91.19 166 MET B O 1
ATOM 3877 N N . GLY B 1 167 ? -19.266 -13.242 -12.25 1 92.44 167 GLY B N 1
ATOM 3878 C CA . GLY B 1 167 ? -19.031 -13.727 -13.609 1 92.44 167 GLY B CA 1
ATOM 3879 C C . GLY B 1 167 ? -19.375 -12.695 -14.664 1 92.44 167 GLY B C 1
ATOM 3880 O O . GLY B 1 167 ? -19.156 -12.922 -15.859 1 92.44 167 GLY B O 1
ATOM 3881 N N . THR B 1 168 ? -19.922 -11.586 -14.281 1 93.81 168 THR B N 1
ATOM 3882 C CA . THR B 1 168 ? -20.266 -10.516 -15.211 1 93.81 168 THR B CA 1
ATOM 3883 C C . THR B 1 168 ? -19.094 -9.539 -15.367 1 93.81 168 THR B C 1
ATOM 3885 O O . THR B 1 168 ? -18.75 -8.836 -14.422 1 93.81 168 THR B O 1
ATOM 3888 N N . PRO B 1 169 ? -18.516 -9.461 -16.516 1 95.69 169 PRO B N 1
ATOM 3889 C CA . PRO B 1 169 ? -17.328 -8.648 -16.719 1 95.69 169 PRO B CA 1
ATOM 3890 C C . PRO B 1 169 ? -17.516 -7.195 -16.281 1 95.69 169 PRO B C 1
ATOM 3892 O O . PRO B 1 169 ? -16.641 -6.621 -15.641 1 95.69 169 PRO B O 1
ATOM 3895 N N . GLU B 1 170 ? -18.656 -6.605 -16.531 1 93.44 170 GLU B N 1
ATOM 3896 C CA . GLU B 1 170 ? -18.906 -5.195 -16.234 1 93.44 170 GLU B CA 1
ATOM 3897 C C . GLU B 1 170 ? -18.969 -4.941 -14.734 1 93.44 170 GLU B C 1
ATOM 3899 O O . GLU B 1 170 ? -18.734 -3.822 -14.273 1 93.44 170 GLU B O 1
ATOM 3904 N N . ALA B 1 171 ? -19.328 -5.953 -14.023 1 95.38 171 ALA B N 1
ATOM 3905 C CA . ALA B 1 171 ? -19.453 -5.797 -12.578 1 95.38 171 ALA B CA 1
ATOM 3906 C C . ALA B 1 171 ? -18.094 -5.805 -11.898 1 95.38 171 ALA B C 1
ATOM 3908 O O . ALA B 1 171 ? -17.953 -5.355 -10.758 1 95.38 171 ALA B O 1
ATOM 3909 N N . PHE B 1 172 ? -17.094 -6.344 -12.562 1 97.31 172 PHE B N 1
ATOM 3910 C CA . PHE B 1 172 ? -15.766 -6.527 -11.977 1 97.31 172 PHE B CA 1
ATOM 3911 C C . PHE B 1 172 ? -15.219 -5.203 -11.453 1 97.31 172 PHE B C 1
ATOM 3913 O O . PHE B 1 172 ? -14.758 -5.129 -10.312 1 97.31 172 PHE B O 1
ATOM 3920 N N . ARG B 1 173 ? -15.328 -4.164 -12.258 1 97.75 173 ARG B N 1
ATOM 3921 C CA . ARG B 1 173 ? -14.742 -2.883 -11.883 1 97.75 173 ARG B CA 1
ATOM 3922 C C . ARG B 1 173 ? -15.406 -2.318 -10.633 1 97.75 173 ARG B C 1
ATOM 3924 O O . ARG B 1 173 ? -14.742 -1.757 -9.766 1 97.75 173 ARG B O 1
ATOM 3931 N N . HIS B 1 174 ? -16.672 -2.498 -10.57 1 96.19 174 HIS B N 1
ATOM 3932 C CA . HIS B 1 174 ? -17.391 -1.994 -9.414 1 96.19 174 HIS B CA 1
ATOM 3933 C C . HIS B 1 174 ? -17.031 -2.771 -8.156 1 96.19 174 HIS B C 1
ATOM 3935 O O . HIS B 1 174 ? -16.781 -2.176 -7.105 1 96.19 174 HIS B O 1
ATOM 3941 N N . VAL B 1 175 ? -17.031 -4.09 -8.297 1 95.25 175 VAL B N 1
ATOM 3942 C CA . VAL B 1 175 ? -16.688 -4.926 -7.152 1 95.25 175 VAL B CA 1
ATOM 3943 C C . VAL B 1 175 ? -15.281 -4.574 -6.656 1 95.25 175 VAL B C 1
ATOM 3945 O O . VAL B 1 175 ? -15.07 -4.387 -5.457 1 95.25 175 VAL B O 1
ATOM 3948 N N . PHE B 1 176 ? -14.352 -4.434 -7.566 1 96.81 176 PHE B N 1
ATOM 3949 C CA . PHE B 1 176 ? -12.969 -4.129 -7.219 1 96.81 176 PHE B CA 1
ATOM 3950 C C . PHE B 1 176 ? -12.867 -2.777 -6.527 1 96.81 176 PHE B C 1
ATOM 3952 O O . PHE B 1 176 ? -12.344 -2.68 -5.414 1 96.81 176 PHE B O 1
ATOM 3959 N N . VAL B 1 177 ? -13.438 -1.743 -7.129 1 96.69 177 VAL B N 1
ATOM 3960 C CA . VAL B 1 177 ? -13.234 -0.374 -6.668 1 96.69 177 VAL B CA 1
ATOM 3961 C C . VAL B 1 177 ? -13.938 -0.172 -5.328 1 96.69 177 VAL B C 1
ATOM 3963 O O . VAL B 1 177 ? -13.344 0.34 -4.379 1 96.69 177 VAL B O 1
ATOM 3966 N N . TRP B 1 178 ? -15.094 -0.626 -5.223 1 93.12 178 TRP B N 1
ATOM 3967 C CA . TRP B 1 178 ? -15.867 -0.322 -4.023 1 93.12 178 TRP B CA 1
ATOM 3968 C C . TRP B 1 178 ? -15.391 -1.161 -2.842 1 93.12 178 TRP B C 1
ATOM 3970 O O . TRP B 1 178 ? -15.422 -0.708 -1.695 1 93.12 178 TRP B O 1
ATOM 3980 N N . THR B 1 179 ? -14.938 -2.385 -3.082 1 91.75 179 THR B N 1
ATOM 3981 C CA . THR B 1 179 ? -14.352 -3.156 -1.994 1 91.75 179 THR B CA 1
ATOM 3982 C C . THR B 1 179 ? -13.008 -2.559 -1.573 1 91.75 179 THR B C 1
ATOM 3984 O O . THR B 1 179 ? -12.656 -2.578 -0.391 1 91.75 179 THR B O 1
ATOM 3987 N N . ASP B 1 180 ? -12.25 -2.043 -2.506 1 93.69 180 ASP B N 1
ATOM 3988 C CA . ASP B 1 180 ? -10.992 -1.369 -2.205 1 93.69 180 ASP B CA 1
ATOM 3989 C C . ASP B 1 180 ? -11.227 -0.125 -1.352 1 93.69 180 ASP B C 1
ATOM 3991 O O . ASP B 1 180 ? -10.547 0.078 -0.342 1 93.69 180 ASP B O 1
ATOM 3995 N N . VAL B 1 181 ? -12.172 0.68 -1.777 1 93.12 181 VAL B N 1
ATOM 3996 C CA . VAL B 1 181 ? -12.484 1.916 -1.066 1 93.12 181 VAL B CA 1
ATOM 3997 C C . VAL B 1 181 ? -13 1.591 0.335 1 93.12 181 VAL B C 1
ATOM 3999 O O . VAL B 1 181 ? -12.602 2.232 1.312 1 93.12 181 VAL B O 1
ATOM 4002 N N . TRP B 1 182 ? -13.805 0.609 0.383 1 88.81 182 TRP B N 1
ATOM 4003 C CA . TRP B 1 182 ? -14.328 0.187 1.679 1 88.81 182 TRP B CA 1
ATOM 4004 C C . TRP B 1 182 ? -13.195 -0.195 2.623 1 88.81 182 TRP B C 1
ATOM 4006 O O . TRP B 1 182 ? -13.195 0.194 3.793 1 88.81 182 TRP B O 1
ATOM 4016 N N . GLN B 1 183 ? -12.281 -0.847 2.135 1 89.12 183 GLN B N 1
ATOM 4017 C CA . GLN B 1 183 ? -11.195 -1.378 2.951 1 89.12 183 GLN B CA 1
ATOM 4018 C C . GLN B 1 183 ? -10.219 -0.278 3.346 1 89.12 183 GLN B C 1
ATOM 4020 O O . GLN B 1 183 ? -9.641 -0.315 4.434 1 89.12 183 GLN B O 1
ATOM 4025 N N . LEU B 1 184 ? -10.062 0.726 2.498 1 91.69 184 LEU B N 1
ATOM 4026 C CA . LEU B 1 184 ? -8.93 1.625 2.672 1 91.69 184 LEU B CA 1
ATOM 4027 C C . LEU B 1 184 ? -9.391 3.002 3.139 1 91.69 184 LEU B C 1
ATOM 4029 O O . LEU B 1 184 ? -8.586 3.795 3.637 1 91.69 184 LEU B O 1
ATOM 4033 N N . MET B 1 185 ? -10.641 3.338 2.988 1 92.06 185 MET B N 1
ATOM 4034 C CA . MET B 1 185 ? -11.117 4.703 3.193 1 92.06 185 MET B CA 1
ATOM 4035 C C . MET B 1 185 ? -10.812 5.176 4.613 1 92.06 185 MET B C 1
ATOM 4037 O O . MET B 1 185 ? -10.422 6.328 4.816 1 92.06 185 MET B O 1
ATOM 4041 N N . GLY B 1 186 ? -11.07 4.34 5.59 1 89.12 186 GLY B N 1
ATOM 4042 C CA . GLY B 1 186 ? -10.805 4.727 6.965 1 89.12 186 GLY B CA 1
ATOM 4043 C C . GLY B 1 186 ? -9.344 5.055 7.219 1 89.12 186 GLY B C 1
ATOM 4044 O O . GLY B 1 186 ? -9.031 6.051 7.875 1 89.12 186 GLY B O 1
ATOM 4045 N N . TYR B 1 187 ? -8.508 4.207 6.699 1 88.38 187 TYR B N 1
ATOM 4046 C CA . TYR B 1 187 ? -7.066 4.402 6.828 1 88.38 187 TYR B CA 1
ATOM 4047 C C . TYR B 1 187 ? -6.629 5.695 6.156 1 88.38 187 TYR B C 1
ATOM 4049 O O . TYR B 1 187 ? -5.848 6.465 6.727 1 88.38 187 TYR B O 1
ATOM 4057 N N . GLN B 1 188 ? -7.066 5.922 4.965 1 92.25 188 GLN B N 1
ATOM 4058 C CA . GLN B 1 188 ? -6.688 7.117 4.219 1 92.25 188 GLN B CA 1
ATOM 4059 C C . GLN B 1 188 ? -7.234 8.375 4.883 1 92.25 188 GLN B C 1
ATOM 4061 O O . GLN B 1 188 ? -6.633 9.445 4.785 1 92.25 188 GLN B O 1
ATOM 4066 N N . ALA B 1 189 ? -8.305 8.25 5.602 1 92.81 189 ALA B N 1
ATOM 4067 C CA . ALA B 1 189 ? -8.93 9.398 6.258 1 92.81 189 ALA B CA 1
ATOM 4068 C C . ALA B 1 189 ? -8.086 9.883 7.434 1 92.81 189 ALA B C 1
ATOM 4070 O O . ALA B 1 189 ? -8.195 11.039 7.848 1 92.81 189 ALA B O 1
ATOM 4071 N N . ILE B 1 190 ? -7.281 9.016 7.938 1 88.5 190 ILE B N 1
ATOM 4072 C CA . ILE B 1 190 ? -6.512 9.312 9.141 1 88.5 190 ILE B CA 1
ATOM 4073 C C . ILE B 1 190 ? -5.59 10.5 8.883 1 88.5 190 ILE B C 1
ATOM 4075 O O . ILE B 1 190 ? -5.469 11.398 9.727 1 88.5 190 ILE B O 1
ATOM 4079 N N . LEU B 1 191 ? -5.008 10.516 7.727 1 87.5 191 LEU B N 1
ATOM 4080 C CA . LEU B 1 191 ? -4.074 11.594 7.422 1 87.5 191 LEU B CA 1
ATOM 4081 C C . LEU B 1 191 ? -4.809 12.93 7.301 1 87.5 191 LEU B C 1
ATOM 4083 O O . LEU B 1 191 ? -4.289 13.969 7.711 1 87.5 191 LEU B O 1
ATOM 4087 N N . TYR B 1 192 ? -5.973 12.891 6.812 1 92.69 192 TYR B N 1
ATOM 4088 C CA . TYR B 1 192 ? -6.77 14.102 6.707 1 92.69 192 TYR B CA 1
ATOM 4089 C C . TYR B 1 192 ? -7.25 14.562 8.078 1 92.69 192 TYR B C 1
ATOM 4091 O O . TYR B 1 192 ? -7.27 15.758 8.367 1 92.69 192 TYR B O 1
ATOM 4099 N N . LEU B 1 193 ? -7.613 13.648 8.891 1 90.88 193 LEU B N 1
ATOM 4100 C CA . LEU B 1 193 ? -8.039 13.977 10.242 1 90.88 193 LEU B CA 1
ATOM 4101 C C . LEU B 1 193 ? -6.891 14.594 11.039 1 90.88 193 LEU B C 1
ATOM 4103 O O . LEU B 1 193 ? -7.098 15.539 11.805 1 90.88 193 LEU B O 1
ATOM 4107 N N . ALA B 1 194 ? -5.727 14 10.812 1 86.25 194 ALA B N 1
ATOM 4108 C CA . ALA B 1 194 ? -4.547 14.547 11.477 1 86.25 194 ALA B CA 1
ATOM 4109 C C . ALA B 1 194 ? -4.301 15.992 11.039 1 86.25 194 ALA B C 1
ATOM 4111 O O . ALA B 1 194 ? -3.945 16.844 11.867 1 86.25 194 ALA B O 1
ATOM 4112 N N . ALA B 1 195 ? -4.477 16.25 9.766 1 87.25 195 ALA B N 1
ATOM 4113 C CA . ALA B 1 195 ? -4.312 17.609 9.25 1 87.25 195 ALA B CA 1
ATOM 4114 C C . ALA B 1 195 ? -5.367 18.547 9.828 1 87.25 195 ALA B C 1
ATOM 4116 O O . ALA B 1 195 ? -5.07 19.688 10.172 1 87.25 195 ALA B O 1
ATOM 4117 N N . LEU B 1 196 ? -6.543 18.109 9.992 1 90.44 196 LEU B N 1
ATOM 4118 C CA . LEU B 1 196 ? -7.637 18.906 10.523 1 90.44 196 LEU B CA 1
ATOM 4119 C C . LEU B 1 196 ? -7.438 19.188 12.016 1 90.44 196 LEU B C 1
ATOM 4121 O O . LEU B 1 196 ? -7.836 20.234 12.516 1 90.44 196 LEU B O 1
ATOM 4125 N N . SER B 1 197 ? -6.863 18.188 12.648 1 86.25 197 SER B N 1
ATOM 4126 C CA . SER B 1 197 ? -6.645 18.344 14.086 1 86.25 197 SER B CA 1
ATOM 4127 C C . SER B 1 197 ? -5.605 19.422 14.383 1 86.25 197 SER B C 1
ATOM 4129 O O . SER B 1 197 ? -5.527 19.922 15.5 1 86.25 197 SER B O 1
ATOM 4131 N N . ALA B 1 198 ? -4.875 19.719 13.367 1 83.19 198 ALA B N 1
ATOM 4132 C CA . ALA B 1 198 ? -3.832 20.719 13.539 1 83.19 198 ALA B CA 1
ATOM 4133 C C . ALA B 1 198 ? -4.402 22.125 13.383 1 83.19 198 ALA B C 1
ATOM 4135 O O . ALA B 1 198 ? -3.723 23.125 13.68 1 83.19 198 ALA B O 1
ATOM 4136 N N . VAL B 1 199 ? -5.672 22.281 13.016 1 88.62 199 VAL B N 1
ATOM 4137 C CA . VAL B 1 199 ? -6.312 23.578 12.844 1 88.62 199 VAL B CA 1
ATOM 4138 C C . VAL B 1 199 ? -6.629 24.188 14.211 1 88.62 199 VAL B C 1
ATOM 4140 O O . VAL B 1 199 ? -7.262 23.531 15.047 1 88.62 199 VAL B O 1
ATOM 4143 N N . PRO B 1 200 ? -6.238 25.391 14.438 1 90.5 200 PRO B N 1
ATOM 4144 C CA . PRO B 1 200 ? -6.516 26.031 15.734 1 90.5 200 PRO B CA 1
ATOM 4145 C C . PRO B 1 200 ? -8.008 26.141 16.031 1 90.5 200 PRO B C 1
ATOM 4147 O O . PRO B 1 200 ? -8.773 26.609 15.18 1 90.5 200 PRO B O 1
ATOM 4150 N N . PRO B 1 201 ? -8.281 25.75 17.141 1 89 201 PRO B N 1
ATOM 4151 C CA . PRO B 1 201 ? -9.703 25.812 17.5 1 89 201 PRO B CA 1
ATOM 4152 C C . PRO B 1 201 ? -10.242 27.25 17.484 1 89 201 PRO B C 1
ATOM 4154 O O . PRO B 1 201 ? -11.438 27.453 17.281 1 89 201 PRO B O 1
ATOM 4157 N N . GLU B 1 202 ? -9.359 28.172 17.641 1 92.25 202 GLU B N 1
ATOM 4158 C CA . GLU B 1 202 ? -9.742 29.578 17.656 1 92.25 202 GLU B CA 1
ATOM 4159 C C . GLU B 1 202 ? -10.398 29.984 16.328 1 92.25 202 GLU B C 1
ATOM 4161 O O . GLU B 1 202 ? -11.266 30.859 16.312 1 92.25 202 GLU B O 1
ATOM 4166 N N . LEU B 1 203 ? -9.977 29.406 15.328 1 92.19 203 LEU B N 1
ATOM 4167 C CA . LEU B 1 203 ? -10.555 29.703 14.023 1 92.19 203 LEU B CA 1
ATOM 4168 C C . LEU B 1 203 ? -12.023 29.328 13.969 1 92.19 203 LEU B C 1
ATOM 4170 O O . LEU B 1 203 ? -12.844 30.047 13.406 1 92.19 203 LEU B O 1
ATOM 4174 N N . TYR B 1 204 ? -12.344 28.281 14.578 1 90.44 204 TYR B N 1
ATOM 4175 C CA . TYR B 1 204 ? -13.727 27.812 14.594 1 90.44 204 TYR B CA 1
ATOM 4176 C C . TYR B 1 204 ? -14.578 28.672 15.523 1 90.44 204 TYR B C 1
ATOM 4178 O O . TYR B 1 204 ? -15.742 28.953 15.219 1 90.44 204 TYR B O 1
ATOM 4186 N N . GLU B 1 205 ? -14.016 29.047 16.625 1 91.25 205 GLU B N 1
ATOM 4187 C CA . GLU B 1 205 ? -14.719 29.906 17.578 1 91.25 205 GLU B CA 1
ATOM 4188 C C . GLU B 1 205 ? -15.031 31.266 16.969 1 91.25 205 GLU B C 1
ATOM 4190 O O . GLU B 1 205 ? -16.141 31.781 17.125 1 91.25 205 GLU B O 1
ATOM 4195 N N . ALA B 1 206 ? -14.047 31.781 16.328 1 94.12 206 ALA B N 1
ATOM 4196 C CA . ALA B 1 206 ? -14.234 33.062 15.672 1 94.12 206 ALA B CA 1
ATOM 4197 C C . ALA B 1 206 ? -15.328 33 14.609 1 94.12 206 ALA B C 1
ATOM 4199 O O . ALA B 1 206 ? -16.141 33.906 14.484 1 94.12 206 ALA B O 1
ATOM 4200 N N . ALA B 1 207 ? -15.344 31.938 13.867 1 92.94 207 ALA B N 1
ATOM 4201 C CA . ALA B 1 207 ? -16.359 31.75 12.836 1 92.94 207 ALA B CA 1
ATOM 4202 C C . ALA B 1 207 ? -17.75 31.609 13.453 1 92.94 207 ALA B C 1
ATOM 4204 O O . ALA B 1 207 ? -18.734 32.125 12.898 1 92.94 207 ALA B O 1
ATOM 4205 N N . ALA B 1 208 ? -17.781 30.938 14.555 1 89.81 208 ALA B N 1
ATOM 4206 C CA . ALA B 1 208 ? -19.047 30.766 15.25 1 89.81 208 ALA B CA 1
ATOM 4207 C C . ALA B 1 208 ? -19.594 32.094 15.75 1 89.81 208 ALA B C 1
ATOM 4209 O O . ALA B 1 208 ? -20.797 32.344 15.688 1 89.81 208 ALA B O 1
ATOM 4210 N N . ILE B 1 209 ? -18.703 32.875 16.234 1 92.62 209 ILE B N 1
ATOM 4211 C CA . ILE B 1 209 ? -19.078 34.188 16.719 1 92.62 209 ILE B CA 1
ATOM 4212 C C . ILE B 1 209 ? -19.609 35.031 15.562 1 92.62 209 ILE B C 1
ATOM 4214 O O . ILE B 1 209 ? -20.578 35.781 15.734 1 92.62 209 ILE B O 1
ATOM 4218 N N . ASP B 1 210 ? -19.109 34.906 14.391 1 93.94 210 ASP B N 1
ATOM 4219 C CA . ASP B 1 210 ? -19.531 35.625 13.195 1 93.94 210 ASP B CA 1
ATOM 4220 C C . ASP B 1 210 ? -20.812 35.031 12.625 1 93.94 210 ASP B C 1
ATOM 4222 O O . ASP B 1 210 ? -21.359 35.531 11.633 1 93.94 210 ASP B O 1
ATOM 4226 N N . GLY B 1 211 ? -21.266 34 13.195 1 91.19 211 GLY B N 1
ATOM 4227 C CA . GLY B 1 211 ? -22.516 33.406 12.781 1 91.19 211 GLY B CA 1
ATOM 4228 C C . GLY B 1 211 ? -22.359 32.469 11.602 1 91.19 211 GLY B C 1
ATOM 4229 O O . GLY B 1 211 ? -23.328 32.188 10.891 1 91.19 211 GLY B O 1
ATOM 4230 N N . ALA B 1 212 ? -21.188 32.031 11.375 1 90.88 212 ALA B N 1
ATOM 4231 C CA . ALA B 1 212 ? -20.938 31.156 10.242 1 90.88 212 ALA B CA 1
ATOM 4232 C C . ALA B 1 212 ? -21.625 29.812 10.445 1 90.88 212 ALA B C 1
ATOM 4234 O O . ALA B 1 212 ? -21.594 29.25 11.555 1 90.88 212 ALA B O 1
ATOM 4235 N N . SER B 1 213 ? -22.234 29.344 9.391 1 89.19 213 SER B N 1
ATOM 4236 C CA . SER B 1 213 ? -22.844 28.016 9.422 1 89.19 213 SER B CA 1
ATOM 4237 C C . SER B 1 213 ? -21.797 26.922 9.352 1 89.19 213 SER B C 1
ATOM 4239 O O . SER B 1 213 ? -20.609 27.203 9.102 1 89.19 213 SER B O 1
ATOM 4241 N N . LYS B 1 214 ? -22.172 25.719 9.609 1 84.06 214 LYS B N 1
ATOM 4242 C CA . LYS B 1 214 ? -21.266 24.578 9.531 1 84.06 214 LYS B CA 1
ATOM 4243 C C . LYS B 1 214 ? -20.719 24.422 8.117 1 84.06 214 LYS B C 1
ATOM 4245 O O . LYS B 1 214 ? -19.547 24.078 7.934 1 84.06 214 LYS B O 1
ATOM 4250 N N . PHE B 1 215 ? -21.609 24.641 7.195 1 85.75 215 PHE B N 1
ATOM 4251 C CA . PHE B 1 215 ? -21.188 24.5 5.809 1 85.75 215 PHE B CA 1
ATOM 4252 C C . PHE B 1 215 ? -20.172 25.578 5.434 1 85.75 215 PHE B C 1
ATOM 4254 O O . PHE B 1 215 ? -19.234 25.312 4.68 1 85.75 215 PHE B O 1
ATOM 4261 N N . GLN B 1 216 ? -20.391 26.719 5.984 1 90.12 216 GLN B N 1
ATOM 4262 C CA . GLN B 1 216 ? -19.453 27.812 5.738 1 90.12 216 GLN B CA 1
ATOM 4263 C C . GLN B 1 216 ? -18.094 27.5 6.367 1 90.12 216 GLN B C 1
ATOM 4265 O O . GLN B 1 216 ? -17.047 27.781 5.773 1 90.12 216 GLN B O 1
ATOM 4270 N N . ARG B 1 217 ? -18.172 26.938 7.562 1 91.31 217 ARG B N 1
ATOM 4271 C CA . ARG B 1 217 ? -16.922 26.562 8.227 1 91.31 217 ARG B CA 1
ATOM 4272 C C . ARG B 1 217 ? -16.188 25.469 7.445 1 91.31 217 ARG B C 1
ATOM 4274 O O . ARG B 1 217 ? -14.961 25.484 7.336 1 91.31 217 ARG B O 1
ATOM 4281 N N . LEU B 1 218 ? -17 24.484 6.957 1 90 218 LEU B N 1
ATOM 4282 C CA . LEU B 1 218 ? -16.422 23.422 6.137 1 90 218 LEU B CA 1
ATOM 4283 C C . LEU B 1 218 ? -15.734 24 4.906 1 90 218 LEU B C 1
ATOM 4285 O O . LEU B 1 218 ? -14.602 23.625 4.598 1 90 218 LEU B O 1
ATOM 4289 N N . LEU B 1 219 ? -16.344 24.891 4.23 1 91.12 219 LEU B N 1
ATOM 4290 C CA . LEU B 1 219 ? -15.883 25.406 2.949 1 91.12 219 LEU B CA 1
ATOM 4291 C C . LEU B 1 219 ? -14.727 26.391 3.148 1 91.12 219 LEU B C 1
ATOM 4293 O O . LEU B 1 219 ? -13.82 26.469 2.312 1 91.12 219 LEU B O 1
ATOM 4297 N N . HIS B 1 220 ? -14.75 27.141 4.309 1 93.12 220 HIS B N 1
ATOM 4298 C CA . HIS B 1 220 ? -13.812 28.25 4.434 1 93.12 220 HIS B CA 1
ATOM 4299 C C . HIS B 1 220 ? -12.727 27.938 5.457 1 93.12 220 HIS B C 1
ATOM 4301 O O . HIS B 1 220 ? -11.711 28.641 5.523 1 93.12 220 HIS B O 1
ATOM 4307 N N . ILE B 1 221 ? -12.875 26.891 6.246 1 93.94 221 ILE B N 1
ATOM 4308 C CA . ILE B 1 221 ? -11.867 26.547 7.238 1 93.94 221 ILE B CA 1
ATOM 4309 C C . ILE B 1 221 ? -11.336 25.141 6.961 1 93.94 221 ILE B C 1
ATOM 4311 O O . ILE B 1 221 ? -10.164 24.969 6.605 1 93.94 221 ILE B O 1
ATOM 4315 N N . ASP B 1 222 ? -12.188 24.125 6.961 1 93.5 222 ASP B N 1
ATOM 4316 C CA . ASP B 1 222 ? -11.758 22.734 6.863 1 93.5 222 ASP B CA 1
ATOM 4317 C C . ASP B 1 222 ? -11.117 22.438 5.508 1 93.5 222 ASP B C 1
ATOM 4319 O O . ASP B 1 222 ? -9.984 21.969 5.438 1 93.5 222 ASP B O 1
ATOM 4323 N N . ILE B 1 223 ? -11.805 22.75 4.418 1 92.56 223 ILE B N 1
ATOM 4324 C CA . ILE B 1 223 ? -11.359 22.391 3.08 1 92.56 223 ILE B CA 1
ATOM 4325 C C . ILE B 1 223 ? -10.047 23.094 2.766 1 92.56 223 ILE B C 1
ATOM 4327 O O . ILE B 1 223 ? -9.062 22.469 2.365 1 92.56 223 ILE B O 1
ATOM 4331 N N . PRO B 1 224 ? -9.977 24.406 3.033 1 91.69 224 PRO B N 1
ATOM 4332 C CA . PRO B 1 224 ? -8.703 25.078 2.791 1 91.69 224 PRO B CA 1
ATOM 4333 C C . PRO B 1 224 ? -7.562 24.516 3.641 1 91.69 224 PRO B C 1
ATOM 4335 O O . PRO B 1 224 ? -6.422 24.438 3.178 1 91.69 224 PRO B O 1
ATOM 4338 N N . SER B 1 225 ? -7.879 24.172 4.855 1 90.25 225 SER B N 1
ATOM 4339 C CA . SER B 1 225 ? -6.855 23.625 5.738 1 90.25 225 SER B CA 1
ATOM 4340 C C . SER B 1 225 ? -6.379 22.266 5.254 1 90.25 225 SER B C 1
ATOM 4342 O O . SER B 1 225 ? -5.254 21.859 5.547 1 90.25 225 SER B O 1
ATOM 4344 N N . LEU B 1 226 ? -7.164 21.562 4.488 1 92.38 226 LEU B N 1
ATOM 4345 C CA . LEU B 1 226 ? -6.855 20.219 4.008 1 92.38 226 LEU B CA 1
ATOM 4346 C C . LEU B 1 226 ? -6.105 20.281 2.68 1 92.38 226 LEU B C 1
ATOM 4348 O O . LEU B 1 226 ? -5.496 19.297 2.264 1 92.38 226 LEU B O 1
ATOM 4352 N N . LEU B 1 227 ? -6.129 21.359 2.008 1 90.31 227 LEU B N 1
ATOM 4353 C CA . LEU B 1 227 ? -5.699 21.453 0.617 1 90.31 227 LEU B CA 1
ATOM 4354 C C . LEU B 1 227 ? -4.234 21.062 0.47 1 90.31 227 LEU B C 1
ATOM 4356 O O . LEU B 1 227 ? -3.883 20.297 -0.425 1 90.31 227 LEU B O 1
ATOM 4360 N N . PRO B 1 228 ? -3.367 21.516 1.356 1 86.44 228 PRO B N 1
ATOM 4361 C CA . PRO B 1 228 ? -1.968 21.125 1.193 1 86.44 228 PRO B CA 1
ATOM 4362 C C . PRO B 1 228 ? -1.772 19.609 1.3 1 86.44 228 PRO B C 1
ATOM 4364 O O . PRO B 1 228 ? -1.097 19.016 0.46 1 86.44 228 PRO B O 1
ATOM 4367 N N . THR B 1 229 ? -2.385 19.062 2.336 1 87.25 229 THR B N 1
ATOM 4368 C CA . THR B 1 229 ? -2.303 17.609 2.516 1 87.25 229 THR B CA 1
ATOM 4369 C C . THR B 1 229 ? -2.986 16.891 1.362 1 87.25 229 THR B C 1
ATOM 4371 O O . THR B 1 229 ? -2.438 15.93 0.815 1 87.25 229 THR B O 1
ATOM 4374 N N . ALA B 1 230 ? -4.152 17.328 0.965 1 92.19 230 ALA B N 1
ATOM 4375 C CA . ALA B 1 230 ? -4.922 16.719 -0.113 1 92.19 230 ALA B CA 1
ATOM 4376 C C . ALA B 1 230 ? -4.16 16.781 -1.435 1 92.19 230 ALA B C 1
ATOM 4378 O O . ALA B 1 230 ? -4.207 15.836 -2.23 1 92.19 230 ALA B O 1
ATOM 4379 N N . THR B 1 231 ? -3.496 17.875 -1.672 1 90.5 231 THR B N 1
ATOM 4380 C CA . THR B 1 231 ? -2.75 18.047 -2.914 1 90.5 231 THR B CA 1
ATOM 4381 C C . THR B 1 231 ? -1.607 17.031 -2.998 1 90.5 231 THR B C 1
ATOM 4383 O O . THR B 1 231 ? -1.436 16.375 -4.02 1 90.5 231 THR B O 1
ATOM 4386 N N . VAL B 1 232 ? -0.864 16.953 -1.938 1 86.94 232 VAL B N 1
ATOM 4387 C CA . VAL B 1 232 ? 0.248 16 -1.896 1 86.94 232 VAL B CA 1
ATOM 4388 C C . VAL B 1 232 ? -0.272 14.586 -2.094 1 86.94 232 VAL B C 1
ATOM 4390 O O . VAL B 1 232 ? 0.27 13.828 -2.902 1 86.94 232 VAL B O 1
ATOM 4393 N N . LEU B 1 233 ? -1.367 14.227 -1.404 1 90.81 233 LEU B N 1
ATOM 4394 C CA . LEU B 1 233 ? -1.913 12.875 -1.484 1 90.81 233 LEU B CA 1
ATOM 4395 C C . LEU B 1 233 ? -2.527 12.617 -2.855 1 90.81 233 LEU B C 1
ATOM 4397 O O . LEU B 1 233 ? -2.488 11.492 -3.355 1 90.81 233 LEU B O 1
ATOM 4401 N N . PHE B 1 234 ? -3.074 13.656 -3.412 1 92.81 234 PHE B N 1
ATOM 4402 C CA . PHE B 1 234 ? -3.627 13.508 -4.754 1 92.81 234 PHE B CA 1
ATOM 4403 C C . PHE B 1 234 ? -2.529 13.188 -5.762 1 92.81 234 PHE B C 1
ATOM 4405 O O . PHE B 1 234 ? -2.693 12.312 -6.609 1 92.81 234 PHE B O 1
ATOM 4412 N N . ILE B 1 235 ? -1.453 13.922 -5.719 1 89.56 235 ILE B N 1
ATOM 4413 C CA . ILE B 1 235 ? -0.326 13.68 -6.613 1 89.56 235 ILE B CA 1
ATOM 4414 C C . ILE B 1 235 ? 0.164 12.242 -6.461 1 89.56 235 ILE B C 1
ATOM 4416 O O . ILE B 1 235 ? 0.395 11.555 -7.453 1 89.56 235 ILE B O 1
ATOM 4420 N N . LEU B 1 236 ? 0.279 11.828 -5.23 1 87 236 LEU B N 1
ATOM 4421 C CA . LEU B 1 236 ? 0.735 10.469 -4.965 1 87 236 LEU B CA 1
ATOM 4422 C C . LEU B 1 236 ? -0.26 9.445 -5.504 1 87 236 LEU B C 1
ATOM 4424 O O . LEU B 1 236 ? 0.138 8.398 -6.027 1 87 236 LEU B O 1
ATOM 4428 N N . GLU B 1 237 ? -1.541 9.68 -5.418 1 91.94 237 GLU B N 1
ATOM 4429 C CA . GLU B 1 237 ? -2.566 8.766 -5.91 1 91.94 237 GLU B CA 1
ATOM 4430 C C . GLU B 1 237 ? -2.568 8.703 -7.434 1 91.94 237 GLU B C 1
ATOM 4432 O O . GLU B 1 237 ? -2.727 7.625 -8.016 1 91.94 237 GLU B O 1
ATOM 4437 N N . VAL B 1 238 ? -2.461 9.852 -8.031 1 91.44 238 VAL B N 1
ATOM 4438 C CA . VAL B 1 238 ? -2.441 9.906 -9.492 1 91.44 238 VAL B CA 1
ATOM 4439 C C . VAL B 1 238 ? -1.234 9.133 -10.023 1 91.44 238 VAL B C 1
ATOM 4441 O O . VAL B 1 238 ? -1.32 8.469 -11.055 1 91.44 238 VAL B O 1
ATOM 4444 N N . SER B 1 239 ? -0.185 9.211 -9.289 1 86.31 239 SER B N 1
ATOM 4445 C CA . SER B 1 239 ? 1.039 8.547 -9.727 1 86.31 239 SER B CA 1
ATOM 4446 C C . SER B 1 239 ? 0.888 7.027 -9.703 1 86.31 239 SER B C 1
ATOM 4448 O O . SER B 1 239 ? 1.686 6.309 -10.305 1 86.31 239 SER B O 1
ATOM 4450 N N . ARG B 1 240 ? -0.138 6.523 -9.078 1 86.62 240 ARG B N 1
ATOM 4451 C CA . ARG B 1 240 ? -0.33 5.082 -8.945 1 86.62 240 ARG B CA 1
ATOM 4452 C C . ARG B 1 240 ? -1.552 4.617 -9.734 1 86.62 240 ARG B C 1
ATOM 4454 O O . ARG B 1 240 ? -2.09 3.541 -9.469 1 86.62 240 ARG B O 1
ATOM 4461 N N . VAL B 1 241 ? -1.969 5.434 -10.625 1 92.25 241 VAL B N 1
ATOM 4462 C CA . VAL B 1 241 ? -3.182 5.125 -11.375 1 92.25 241 VAL B CA 1
ATOM 4463 C C . VAL B 1 241 ? -2.982 3.836 -12.172 1 92.25 241 VAL B C 1
ATOM 4465 O O . VAL B 1 241 ? -3.91 3.039 -12.32 1 92.25 241 VAL B O 1
ATOM 4468 N N . MET B 1 242 ? -1.753 3.617 -12.68 1 91.5 242 MET B N 1
ATOM 4469 C CA . MET B 1 242 ? -1.488 2.434 -13.492 1 91.5 242 MET B CA 1
ATOM 4470 C C . MET B 1 242 ? -1.042 1.265 -12.617 1 91.5 242 MET B C 1
ATOM 4472 O O . MET B 1 242 ? -0.865 0.15 -13.117 1 91.5 242 MET B O 1
ATOM 4476 N N . ASP B 1 243 ? -0.792 1.517 -11.406 1 89.31 243 ASP B N 1
ATOM 4477 C CA . ASP B 1 243 ? -0.312 0.482 -10.492 1 89.31 243 ASP B CA 1
ATOM 4478 C C . ASP B 1 243 ? -1.468 -0.147 -9.719 1 89.31 243 ASP B C 1
ATOM 4480 O O . ASP B 1 243 ? -1.574 0.025 -8.5 1 89.31 243 ASP B O 1
ATOM 4484 N N . ILE B 1 244 ? -2.203 -0.929 -10.477 1 90.94 244 ILE B N 1
ATOM 4485 C CA . ILE B 1 244 ? -3.357 -1.606 -9.898 1 90.94 244 ILE B CA 1
ATOM 4486 C C . ILE B 1 244 ? -2.889 -2.775 -9.031 1 90.94 244 ILE B C 1
ATOM 4488 O O . ILE B 1 244 ? -1.933 -3.471 -9.383 1 90.94 244 ILE B O 1
ATOM 4492 N N . SER B 1 245 ? -3.535 -2.887 -7.945 1 83.25 245 SER B N 1
ATOM 4493 C CA . SER B 1 245 ? -3.174 -3.961 -7.023 1 83.25 245 SER B CA 1
ATOM 4494 C C . SER B 1 245 ? -3.297 -5.324 -7.695 1 83.25 245 SER B C 1
ATOM 4496 O O . SER B 1 245 ? -4.406 -5.82 -7.91 1 83.25 245 SER B O 1
ATOM 4498 N N . PHE B 1 246 ? -2.262 -5.914 -7.941 1 84.75 246 PHE B N 1
ATOM 4499 C CA . PHE B 1 246 ? -2.193 -7.211 -8.602 1 84.75 246 PHE B CA 1
ATOM 4500 C C . PHE B 1 246 ? -2.936 -8.273 -7.797 1 84.75 246 PHE B C 1
ATOM 4502 O O . PHE B 1 246 ? -3.693 -9.062 -8.359 1 84.75 246 PHE B O 1
ATOM 4509 N N . GLU B 1 247 ? -2.682 -8.281 -6.457 1 82.62 247 GLU B N 1
ATOM 4510 C CA . GLU B 1 247 ? -3.197 -9.328 -5.578 1 82.62 247 GLU B CA 1
ATOM 4511 C C . GLU B 1 247 ? -4.723 -9.383 -5.621 1 82.62 247 GLU B C 1
ATOM 4513 O O . GLU B 1 247 ? -5.305 -10.445 -5.84 1 82.62 247 GLU B O 1
ATOM 4518 N N . LYS B 1 248 ? -5.316 -8.289 -5.496 1 91.5 248 LYS B N 1
ATOM 4519 C CA . LYS B 1 248 ? -6.777 -8.273 -5.449 1 91.5 248 LYS B CA 1
ATOM 4520 C C . LYS B 1 248 ? -7.375 -8.594 -6.82 1 91.5 248 LYS B C 1
ATOM 4522 O O . LYS B 1 248 ? -8.383 -9.297 -6.914 1 91.5 248 LYS B O 1
ATOM 4527 N N . VAL B 1 249 ? -6.738 -8.102 -7.84 1 94.25 249 VAL B N 1
ATOM 4528 C CA . VAL B 1 249 ? -7.254 -8.336 -9.188 1 94.25 249 VAL B CA 1
ATOM 4529 C C . VAL B 1 249 ? -7.195 -9.828 -9.508 1 94.25 249 VAL B C 1
ATOM 4531 O O . VAL B 1 249 ? -8.195 -10.414 -9.93 1 94.25 249 VAL B O 1
ATOM 4534 N N . ILE B 1 250 ? -6.09 -10.383 -9.258 1 89.56 250 ILE B N 1
ATOM 4535 C CA . ILE B 1 250 ? -5.906 -11.773 -9.648 1 89.56 250 ILE B CA 1
ATOM 4536 C C . ILE B 1 250 ? -6.848 -12.664 -8.836 1 89.56 250 ILE B C 1
ATOM 4538 O O . ILE B 1 250 ? -7.344 -13.672 -9.344 1 89.56 250 ILE B O 1
ATOM 4542 N N . LEU B 1 251 ? -7.117 -12.273 -7.598 1 88.69 251 LEU B N 1
ATOM 4543 C CA . LEU B 1 251 ? -7.977 -13.078 -6.734 1 88.69 251 LEU B CA 1
ATOM 4544 C C . LEU B 1 251 ? -9.438 -12.93 -7.129 1 88.69 251 LEU B C 1
ATOM 4546 O O . LEU B 1 251 ? -10.242 -13.836 -6.906 1 88.69 251 LEU B O 1
ATOM 4550 N N . LEU B 1 252 ? -9.773 -11.836 -7.734 1 94.19 252 LEU B N 1
ATOM 4551 C CA . LEU B 1 252 ? -11.156 -11.594 -8.148 1 94.19 252 LEU B CA 1
ATOM 4552 C C . LEU B 1 252 ? -11.367 -12.016 -9.602 1 94.19 252 LEU B C 1
ATOM 4554 O O . LEU B 1 252 ? -12.508 -12.031 -10.078 1 94.19 252 LEU B O 1
ATOM 4558 N N . GLN B 1 253 ? -10.273 -12.344 -10.25 1 93.81 253 GLN B N 1
ATOM 4559 C CA . GLN B 1 253 ? -10.336 -12.727 -11.656 1 93.81 253 GLN B CA 1
ATOM 4560 C C . GLN B 1 253 ? -10.961 -14.102 -11.828 1 93.81 253 GLN B C 1
ATOM 4562 O O . GLN B 1 253 ? -10.703 -15.016 -11.039 1 93.81 253 GLN B O 1
ATOM 4567 N N . THR B 1 254 ? -11.844 -14.227 -12.766 1 92.38 254 THR B N 1
ATOM 4568 C CA . THR B 1 254 ? -12.43 -15.484 -13.227 1 92.38 254 THR B CA 1
ATOM 4569 C C . THR B 1 254 ? -12.375 -15.578 -14.742 1 92.38 254 THR B C 1
ATOM 4571 O O . THR B 1 254 ? -12.172 -14.578 -15.43 1 92.38 254 THR B O 1
ATOM 4574 N N . PRO B 1 255 ? -12.5 -16.766 -15.25 1 94.31 255 PRO B N 1
ATOM 4575 C CA . PRO B 1 255 ? -12.523 -16.891 -16.703 1 94.31 255 PRO B CA 1
ATOM 4576 C C . PRO B 1 255 ? -13.617 -16.047 -17.359 1 94.31 255 PRO B C 1
ATOM 4578 O O . PRO B 1 255 ? -13.43 -15.523 -18.453 1 94.31 255 PRO B O 1
ATOM 4581 N N . LEU B 1 256 ? -14.656 -15.758 -16.672 1 95.19 256 LEU B N 1
ATOM 4582 C CA . LEU B 1 256 ? -15.812 -15.086 -17.234 1 95.19 256 LEU B CA 1
ATOM 4583 C C . LEU B 1 256 ? -15.602 -13.57 -17.266 1 95.19 256 LEU B C 1
ATOM 4585 O O . LEU B 1 256 ? -16.234 -12.867 -18.047 1 95.19 256 LEU B O 1
ATOM 4589 N N . ASN B 1 257 ? -14.75 -13.078 -16.406 1 96.56 257 ASN B N 1
ATOM 4590 C CA . ASN B 1 257 ? -14.602 -11.625 -16.375 1 96.56 257 ASN B CA 1
ATOM 4591 C C . ASN B 1 257 ? -13.219 -11.195 -16.859 1 96.56 257 ASN B C 1
ATOM 4593 O O . ASN B 1 257 ? -12.828 -10.039 -16.688 1 96.56 257 ASN B O 1
ATOM 4597 N N . LEU B 1 258 ? -12.461 -12.086 -17.453 1 96 258 LEU B N 1
ATOM 4598 C CA . LEU B 1 258 ? -11.07 -11.883 -17.812 1 96 258 LEU B CA 1
ATOM 4599 C C . LEU B 1 258 ? -10.93 -10.719 -18.781 1 96 258 LEU B C 1
ATOM 4601 O O . LEU B 1 258 ? -9.953 -9.961 -18.719 1 96 258 LEU B O 1
ATOM 4605 N N . ARG B 1 259 ? -11.891 -10.547 -19.641 1 95.88 259 ARG B N 1
ATOM 4606 C CA . ARG B 1 259 ? -11.828 -9.5 -20.672 1 95.88 259 ARG B CA 1
ATOM 4607 C C . ARG B 1 259 ? -11.703 -8.117 -20.031 1 95.88 259 ARG B C 1
ATOM 4609 O O . ARG B 1 259 ? -11.023 -7.242 -20.578 1 95.88 259 ARG B O 1
ATOM 4616 N N . VAL B 1 260 ? -12.258 -7.953 -18.812 1 97.44 260 VAL B N 1
ATOM 4617 C CA . VAL B 1 260 ? -12.266 -6.648 -18.156 1 97.44 260 VAL B CA 1
ATOM 4618 C C . VAL B 1 260 ? -11.266 -6.648 -17 1 97.44 260 VAL B C 1
ATOM 4620 O O . VAL B 1 260 ? -10.664 -5.613 -16.703 1 97.44 260 VAL B O 1
ATOM 4623 N N . SER B 1 261 ? -10.961 -7.828 -16.484 1 97.38 261 SER B N 1
ATOM 4624 C CA . SER B 1 261 ? -10.18 -7.898 -15.258 1 97.38 261 SER B CA 1
ATOM 4625 C C . SER B 1 261 ? -8.688 -8.039 -15.562 1 97.38 261 SER B C 1
ATOM 4627 O O . SER B 1 261 ? -7.848 -7.863 -14.672 1 97.38 261 SER B O 1
ATOM 4629 N N . GLU B 1 262 ? -8.398 -8.336 -16.812 1 97.19 262 GLU B N 1
ATOM 4630 C CA . GLU B 1 262 ? -6.988 -8.414 -17.172 1 97.19 262 GLU B CA 1
ATOM 4631 C C . GLU B 1 262 ? -6.379 -7.023 -17.328 1 97.19 262 GLU B C 1
ATOM 4633 O O . GLU B 1 262 ? -6.758 -6.277 -18.234 1 97.19 262 GLU B O 1
ATOM 4638 N N . VAL B 1 263 ? -5.535 -6.723 -16.422 1 96.5 263 VAL B N 1
ATOM 4639 C CA . VAL B 1 263 ? -4.844 -5.438 -16.438 1 96.5 263 VAL B CA 1
ATOM 4640 C C . VAL B 1 263 ? -3.34 -5.668 -16.594 1 96.5 263 VAL B C 1
ATOM 4642 O O . VAL B 1 263 ? -2.877 -6.809 -16.609 1 96.5 263 VAL B O 1
ATOM 4645 N N . LEU B 1 264 ? -2.582 -4.617 -16.672 1 95.12 264 LEU B N 1
ATOM 4646 C CA . LEU B 1 264 ? -1.153 -4.703 -16.969 1 95.12 264 LEU B CA 1
ATOM 4647 C C . LEU B 1 264 ? -0.426 -5.465 -15.859 1 95.12 264 LEU B C 1
ATOM 4649 O O . LEU B 1 264 ? 0.419 -6.32 -16.141 1 95.12 264 LEU B O 1
ATOM 4653 N N . THR B 1 265 ? -0.773 -5.242 -14.641 1 91.5 265 THR B N 1
ATOM 4654 C CA . THR B 1 265 ? -0.058 -5.84 -13.523 1 91.5 265 THR B CA 1
ATOM 4655 C C . THR B 1 265 ? -0.282 -7.348 -13.484 1 91.5 265 THR B C 1
ATOM 4657 O O . THR B 1 265 ? 0.647 -8.109 -13.211 1 91.5 265 THR B O 1
ATOM 4660 N N . THR B 1 266 ? -1.501 -7.797 -13.781 1 93.06 266 THR B N 1
ATOM 4661 C CA . THR B 1 266 ? -1.745 -9.234 -13.805 1 93.06 266 THR B CA 1
ATOM 4662 C C . THR B 1 266 ? -1.133 -9.867 -15.047 1 93.06 266 THR B C 1
ATOM 4664 O O . THR B 1 266 ? -0.646 -11 -15 1 93.06 266 THR B O 1
ATOM 4667 N N . TYR B 1 267 ? -1.17 -9.148 -16.141 1 94.19 267 TYR B N 1
ATOM 4668 C CA . TYR B 1 267 ? -0.554 -9.664 -17.359 1 94.19 267 TYR B CA 1
ATOM 4669 C C . TYR B 1 267 ? 0.95 -9.836 -17.188 1 94.19 267 TYR B C 1
ATOM 4671 O O . TYR B 1 267 ? 1.523 -10.836 -17.609 1 94.19 267 TYR B O 1
ATOM 4679 N N . VAL B 1 268 ? 1.571 -8.891 -16.578 1 91.5 268 VAL B N 1
ATOM 4680 C CA . VAL B 1 268 ? 3 -8.961 -16.297 1 91.5 268 VAL B CA 1
ATOM 4681 C C . VAL B 1 268 ? 3.287 -10.18 -15.422 1 91.5 268 VAL B C 1
ATOM 4683 O O . VAL B 1 268 ? 4.281 -10.883 -15.625 1 91.5 268 VAL B O 1
ATOM 4686 N N . TYR B 1 269 ? 2.428 -10.398 -14.508 1 87.94 269 TYR B N 1
ATOM 4687 C CA . TYR B 1 269 ? 2.582 -11.555 -13.625 1 87.94 269 TYR B CA 1
ATOM 4688 C C . TYR B 1 269 ? 2.471 -12.852 -14.406 1 87.94 269 TYR B C 1
ATOM 4690 O O . TYR B 1 269 ? 3.295 -13.758 -14.242 1 87.94 269 TYR B O 1
ATOM 4698 N N . LYS B 1 270 ? 1.514 -13 -15.164 1 91.75 270 LYS B N 1
ATOM 4699 C CA . LYS B 1 270 ? 1.291 -14.227 -15.922 1 91.75 270 LYS B CA 1
ATOM 4700 C C . LYS B 1 270 ? 2.434 -14.484 -16.906 1 91.75 270 LYS B C 1
ATOM 4702 O O . LYS B 1 270 ? 3 -15.578 -16.938 1 91.75 270 LYS B O 1
ATOM 4707 N N . VAL B 1 271 ? 2.865 -13.445 -17.641 1 91.62 271 VAL B N 1
ATOM 4708 C CA . VAL B 1 271 ? 3.91 -13.578 -18.656 1 91.62 271 VAL B CA 1
ATOM 4709 C C . VAL B 1 271 ? 5.266 -13.773 -17.969 1 91.62 271 VAL B C 1
ATOM 4711 O O . VAL B 1 271 ? 6.082 -14.586 -18.406 1 91.62 271 VAL B O 1
ATOM 4714 N N . GLY B 1 272 ? 5.531 -13.047 -16.953 1 86.44 272 GLY B N 1
ATOM 4715 C CA . GLY B 1 272 ? 6.82 -13.078 -16.281 1 86.44 272 GLY B CA 1
ATOM 4716 C C . GLY B 1 272 ? 6.992 -14.281 -15.367 1 86.44 272 GLY B C 1
ATOM 4717 O O . GLY B 1 272 ? 7.949 -15.047 -15.516 1 86.44 272 GLY B O 1
ATOM 4718 N N . ILE B 1 273 ? 6.055 -14.484 -14.492 1 79.19 273 ILE B N 1
ATOM 4719 C CA . ILE B 1 273 ? 6.23 -15.469 -13.43 1 79.19 273 ILE B CA 1
ATOM 4720 C C . ILE B 1 273 ? 5.645 -16.812 -13.867 1 79.19 273 ILE B C 1
ATOM 4722 O O . ILE B 1 273 ? 6.297 -17.844 -13.75 1 79.19 273 ILE B O 1
ATOM 4726 N N . LEU B 1 274 ? 4.496 -16.844 -14.367 1 82.31 274 LEU B N 1
ATOM 4727 C CA . LEU B 1 274 ? 3.863 -18.109 -14.727 1 82.31 274 LEU B CA 1
ATOM 4728 C C . LEU B 1 274 ? 4.48 -18.672 -16 1 82.31 274 LEU B C 1
ATOM 4730 O O . LEU B 1 274 ? 4.758 -19.875 -16.078 1 82.31 274 LEU B O 1
ATOM 4734 N N . GLU B 1 275 ? 4.77 -17.781 -16.969 1 89.31 275 GLU B N 1
ATOM 4735 C CA . GLU B 1 275 ? 5.281 -18.25 -18.25 1 89.31 275 GLU B CA 1
ATOM 4736 C C . GLU B 1 275 ? 6.805 -18.172 -18.297 1 89.31 275 GLU B C 1
ATOM 4738 O O . GLU B 1 275 ? 7.438 -18.781 -19.156 1 89.31 275 GLU B O 1
ATOM 4743 N N . GLY B 1 276 ? 7.414 -17.312 -17.531 1 82.81 276 GLY B N 1
ATOM 4744 C CA . GLY B 1 276 ? 8.867 -17.266 -17.406 1 82.81 276 GLY B CA 1
ATOM 4745 C C . GLY B 1 276 ? 9.516 -16.312 -18.391 1 82.81 276 GLY B C 1
ATOM 4746 O O . GLY B 1 276 ? 10.742 -16.312 -18.547 1 82.81 276 GLY B O 1
ATOM 4747 N N . TYR B 1 277 ? 8.766 -15.484 -19.078 1 88.88 277 TYR B N 1
ATOM 4748 C CA . TYR B 1 277 ? 9.32 -14.484 -19.984 1 88.88 277 TYR B CA 1
ATOM 4749 C C . TYR B 1 277 ? 9.656 -13.195 -19.234 1 88.88 277 TYR B C 1
ATOM 4751 O O . TYR B 1 277 ? 8.984 -12.18 -19.406 1 88.88 277 TYR B O 1
ATOM 4759 N N . PHE B 1 278 ? 10.758 -13.273 -18.594 1 83.88 278 PHE B N 1
ATOM 4760 C CA . PHE B 1 278 ? 11.133 -12.195 -17.703 1 83.88 278 PHE B CA 1
ATOM 4761 C C . PHE B 1 278 ? 11.508 -10.938 -18.484 1 83.88 278 PHE B C 1
ATOM 4763 O O . PHE B 1 278 ? 11.219 -9.82 -18.047 1 83.88 278 PHE B O 1
ATOM 4770 N N . ASP B 1 279 ? 12.18 -11.141 -19.562 1 90.31 279 ASP B N 1
ATOM 4771 C CA . ASP B 1 279 ? 12.586 -10 -20.375 1 90.31 279 ASP B CA 1
ATOM 4772 C C . ASP B 1 279 ? 11.367 -9.25 -20.922 1 90.31 279 ASP B C 1
ATOM 4774 O O . ASP B 1 279 ? 11.25 -8.039 -20.75 1 90.31 279 ASP B O 1
ATOM 4778 N N . PHE B 1 280 ? 10.438 -10.039 -21.438 1 92.69 280 PHE B N 1
ATOM 4779 C CA . PHE B 1 280 ? 9.211 -9.445 -21.953 1 92.69 280 PHE B CA 1
ATOM 4780 C C . PHE B 1 280 ? 8.406 -8.812 -20.828 1 92.69 280 PHE B C 1
ATOM 4782 O O . PHE B 1 280 ? 7.914 -7.688 -20.969 1 92.69 280 PHE B O 1
ATOM 4789 N N . ALA B 1 281 ? 8.297 -9.445 -19.719 1 91.56 281 ALA B N 1
ATOM 4790 C CA . ALA B 1 281 ? 7.574 -8.922 -18.562 1 91.56 281 ALA B CA 1
ATOM 4791 C C . ALA B 1 281 ? 8.219 -7.633 -18.047 1 91.56 281 ALA B C 1
ATOM 4793 O O . ALA B 1 281 ? 7.52 -6.691 -17.672 1 91.56 281 ALA B O 1
ATOM 4794 N N . THR B 1 282 ? 9.523 -7.613 -17.984 1 90.06 282 THR B N 1
ATOM 4795 C CA . THR B 1 282 ? 10.242 -6.418 -17.547 1 90.06 282 THR B CA 1
ATOM 4796 C C . THR B 1 282 ? 9.969 -5.246 -18.484 1 90.06 282 THR B C 1
ATOM 4798 O O . THR B 1 282 ? 9.812 -4.109 -18.031 1 90.06 282 THR B O 1
ATOM 4801 N N . ALA B 1 283 ? 9.891 -5.555 -19.719 1 92.75 283 ALA B N 1
ATOM 4802 C CA . ALA B 1 283 ? 9.594 -4.508 -20.688 1 92.75 283 ALA B CA 1
ATOM 4803 C C . ALA B 1 283 ? 8.195 -3.928 -20.453 1 92.75 283 ALA B C 1
ATOM 4805 O O . ALA B 1 283 ? 8.016 -2.709 -20.484 1 92.75 283 ALA B O 1
ATOM 4806 N N . ILE B 1 284 ? 7.23 -4.777 -20.266 1 93.88 284 ILE B N 1
ATOM 4807 C CA . ILE B 1 284 ? 5.871 -4.324 -20 1 93.88 284 ILE B CA 1
ATOM 4808 C C . ILE B 1 284 ? 5.844 -3.514 -18.703 1 93.88 284 ILE B C 1
ATOM 4810 O O . ILE B 1 284 ? 5.207 -2.459 -18.625 1 93.88 284 ILE B O 1
ATOM 4814 N N . GLY B 1 285 ? 6.523 -4.012 -17.688 1 90.06 285 GLY B N 1
ATOM 4815 C CA . GLY B 1 285 ? 6.625 -3.287 -16.438 1 90.06 285 GLY B CA 1
ATOM 4816 C C . GLY B 1 285 ? 7.246 -1.913 -16.578 1 90.06 285 GLY B C 1
ATOM 4817 O O . GLY B 1 285 ? 6.785 -0.946 -15.969 1 90.06 285 GLY B O 1
ATOM 4818 N N . LEU B 1 286 ? 8.281 -1.903 -17.328 1 88.56 286 LEU B N 1
ATOM 4819 C CA . LEU B 1 286 ? 8.953 -0.631 -17.562 1 88.56 286 LEU B CA 1
ATOM 4820 C C . LEU B 1 286 ? 8.039 0.34 -18.297 1 88.56 286 LEU B C 1
ATOM 4822 O O . LEU B 1 286 ? 8.039 1.539 -18.016 1 88.56 286 LEU B O 1
ATOM 4826 N N . PHE B 1 287 ? 7.371 -0.198 -19.266 1 91.31 287 PHE B N 1
ATOM 4827 C CA . PHE B 1 287 ? 6.367 0.594 -19.969 1 91.31 287 PHE B CA 1
ATOM 4828 C C . PHE B 1 287 ? 5.371 1.198 -18.984 1 91.31 287 PHE B C 1
ATOM 4830 O O . PHE B 1 287 ? 5.102 2.4 -19.031 1 91.31 287 PHE B O 1
ATOM 4837 N N . ASN B 1 288 ? 4.844 0.402 -18.125 1 90.94 288 ASN B N 1
ATOM 4838 C CA . ASN B 1 288 ? 3.902 0.835 -17.094 1 90.94 288 ASN B CA 1
ATOM 4839 C C . ASN B 1 288 ? 4.527 1.87 -16.172 1 90.94 288 ASN B C 1
ATOM 4841 O O . ASN B 1 288 ? 3.895 2.873 -15.836 1 90.94 288 ASN B O 1
ATOM 4845 N N . SER B 1 289 ? 5.73 1.624 -15.75 1 86.75 289 SER B N 1
ATOM 4846 C CA . SER B 1 289 ? 6.445 2.506 -14.836 1 86.75 289 SER B CA 1
ATOM 4847 C C . SER B 1 289 ? 6.684 3.877 -15.461 1 86.75 289 SER B C 1
ATOM 4849 O O . SER B 1 289 ? 6.621 4.898 -14.773 1 86.75 289 SER B O 1
ATOM 4851 N N . LEU B 1 290 ? 6.992 3.902 -16.688 1 86.25 290 LEU B N 1
ATOM 4852 C CA . LEU B 1 290 ? 7.23 5.156 -17.391 1 86.25 290 LEU B CA 1
ATOM 4853 C C . LEU B 1 290 ? 5.969 6.016 -17.406 1 86.25 290 LEU B C 1
ATOM 4855 O O . LEU B 1 290 ? 6.043 7.238 -17.25 1 86.25 290 LEU B O 1
ATOM 4859 N N . ILE B 1 291 ? 4.887 5.406 -17.625 1 90.44 291 ILE B N 1
ATOM 4860 C CA . ILE B 1 291 ? 3.623 6.133 -17.609 1 90.44 291 ILE B CA 1
ATOM 4861 C C . ILE B 1 291 ? 3.387 6.73 -16.219 1 90.44 291 ILE B C 1
ATOM 4863 O O . ILE B 1 291 ? 3.035 7.906 -16.109 1 90.44 291 ILE B O 1
ATOM 4867 N N . ASN B 1 292 ? 3.621 5.914 -15.227 1 89 292 ASN B N 1
ATOM 4868 C CA . ASN B 1 292 ? 3.445 6.391 -13.859 1 89 292 ASN B CA 1
ATOM 4869 C C . ASN B 1 292 ? 4.383 7.559 -13.547 1 89 292 ASN B C 1
ATOM 4871 O O . ASN B 1 292 ? 3.996 8.5 -12.859 1 89 292 ASN B O 1
ATOM 4875 N N . LEU B 1 293 ? 5.559 7.457 -14.031 1 84 293 LEU B N 1
ATOM 4876 C CA . LEU B 1 293 ? 6.527 8.531 -13.82 1 84 293 LEU B CA 1
ATOM 4877 C C . LEU B 1 293 ? 6.07 9.812 -14.5 1 84 293 LEU B C 1
ATOM 4879 O O . LEU B 1 293 ? 6.168 10.898 -13.922 1 84 293 LEU B O 1
ATOM 4883 N N . VAL B 1 294 ? 5.609 9.688 -15.695 1 86.25 294 VAL B N 1
ATOM 4884 C CA . VAL B 1 294 ? 5.117 10.844 -16.438 1 86.25 294 VAL B CA 1
ATOM 4885 C C . VAL B 1 294 ? 3.938 11.469 -15.688 1 86.25 294 VAL B C 1
ATOM 4887 O O . VAL B 1 294 ? 3.844 12.695 -15.578 1 86.25 294 VAL B O 1
ATOM 4890 N N . LEU B 1 295 ? 3.102 10.633 -15.172 1 86.94 295 LEU B N 1
ATOM 4891 C CA . LEU B 1 295 ? 1.936 11.125 -14.445 1 86.94 295 LEU B CA 1
ATOM 4892 C C . LEU B 1 295 ? 2.355 11.891 -13.195 1 86.94 295 LEU B C 1
ATOM 4894 O O . LEU B 1 295 ? 1.818 12.969 -12.914 1 86.94 295 LEU B O 1
ATOM 4898 N N . VAL B 1 296 ? 3.279 11.375 -12.469 1 84.19 296 VAL B N 1
ATOM 4899 C CA . VAL B 1 296 ? 3.691 12.031 -11.227 1 84.19 296 VAL B CA 1
ATOM 4900 C C . VAL B 1 296 ? 4.352 13.367 -11.539 1 84.19 296 VAL B C 1
ATOM 4902 O O . VAL B 1 296 ? 4.102 14.367 -10.859 1 84.19 296 VAL B O 1
ATOM 4905 N N . VAL B 1 297 ? 5.188 13.445 -12.578 1 81.75 297 VAL B N 1
ATOM 4906 C CA . VAL B 1 297 ? 5.879 14.672 -12.953 1 81.75 297 VAL B CA 1
ATOM 4907 C C . VAL B 1 297 ? 4.867 15.703 -13.453 1 81.75 297 VAL B C 1
ATOM 4909 O O . VAL B 1 297 ? 4.926 16.875 -13.07 1 81.75 297 VAL B O 1
ATOM 4912 N N . THR B 1 298 ? 3.957 15.25 -14.234 1 87.31 298 THR B N 1
ATOM 4913 C CA . THR B 1 298 ? 2.939 16.156 -14.773 1 87.31 298 THR B CA 1
ATOM 4914 C C . THR B 1 298 ? 2.076 16.719 -13.648 1 87.31 298 THR B C 1
ATOM 4916 O O . THR B 1 298 ? 1.848 17.922 -13.586 1 87.31 298 THR B O 1
ATOM 4919 N N . MET B 1 299 ? 1.675 15.812 -12.805 1 85.69 299 MET B N 1
ATOM 4920 C CA . MET B 1 299 ? 0.817 16.266 -11.711 1 85.69 299 MET B CA 1
ATOM 4921 C C . MET B 1 299 ? 1.58 17.172 -10.758 1 85.69 299 MET B C 1
ATOM 4923 O O . MET B 1 299 ? 1.024 18.156 -10.25 1 85.69 299 MET B O 1
ATOM 4927 N N . ASN B 1 300 ? 2.787 16.859 -10.5 1 81.75 300 ASN B N 1
ATOM 4928 C CA . ASN B 1 300 ? 3.615 17.703 -9.648 1 81.75 300 ASN B CA 1
ATOM 4929 C C . ASN B 1 300 ? 3.816 19.078 -10.25 1 81.75 300 ASN B C 1
ATOM 4931 O O . ASN B 1 300 ? 3.768 20.094 -9.539 1 81.75 300 ASN B O 1
ATOM 4935 N N . THR B 1 301 ? 3.986 19.172 -11.508 1 83.31 301 THR B N 1
ATOM 4936 C CA . THR B 1 301 ? 4.168 20.438 -12.203 1 83.31 301 THR B CA 1
ATOM 4937 C C . THR B 1 301 ? 2.885 21.266 -12.18 1 83.31 301 THR B C 1
ATOM 4939 O O . THR B 1 301 ? 2.924 22.484 -11.977 1 83.31 301 THR B O 1
ATOM 4942 N N . VAL B 1 302 ? 1.822 20.594 -12.312 1 87.56 302 VAL B N 1
ATOM 4943 C CA . VAL B 1 302 ? 0.53 21.281 -12.289 1 87.56 302 VAL B CA 1
ATOM 4944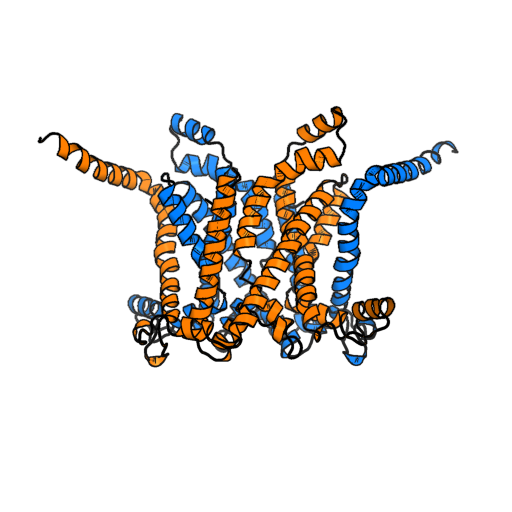 C C . VAL B 1 302 ? 0.26 21.828 -10.891 1 87.56 302 VAL B C 1
ATOM 4946 O O . VAL B 1 302 ? -0.205 22.953 -10.742 1 87.56 302 VAL B O 1
ATOM 4949 N N . ALA B 1 303 ? 0.528 21.047 -9.922 1 84.62 303 ALA B N 1
ATOM 4950 C CA . ALA B 1 303 ? 0.323 21.469 -8.539 1 84.62 303 ALA B CA 1
ATOM 4951 C C . ALA B 1 303 ? 1.199 22.672 -8.195 1 84.62 303 ALA B C 1
ATOM 4953 O O . ALA B 1 303 ? 0.753 23.594 -7.52 1 84.62 303 ALA B O 1
ATOM 4954 N N . ARG B 1 304 ? 2.348 22.703 -8.625 1 79.44 304 ARG B N 1
ATOM 4955 C CA . ARG B 1 304 ? 3.266 23.812 -8.383 1 79.44 304 ARG B CA 1
ATOM 4956 C C . ARG B 1 304 ? 2.75 25.094 -9.023 1 79.44 304 ARG B C 1
ATOM 4958 O O . ARG B 1 304 ? 2.84 26.172 -8.422 1 79.44 304 ARG B O 1
ATOM 4965 N N . LYS B 1 305 ? 2.283 24.984 -10.117 1 80.06 305 LYS B N 1
ATOM 4966 C CA . LYS B 1 305 ? 1.786 26.141 -10.844 1 80.06 305 LYS B CA 1
ATOM 4967 C C . LYS B 1 305 ? 0.571 26.75 -10.148 1 80.06 305 LYS B C 1
ATOM 4969 O O . LYS B 1 305 ? 0.358 27.969 -10.211 1 80.06 305 LYS B O 1
ATOM 4974 N N . TRP B 1 306 ? -0.093 25.891 -9.469 1 76.94 306 TRP B N 1
ATOM 4975 C CA . TRP B 1 306 ? -1.296 26.375 -8.805 1 76.94 306 TRP B CA 1
ATOM 4976 C C . TRP B 1 306 ? -0.982 26.828 -7.379 1 76.94 306 TRP B C 1
ATOM 4978 O O . TRP B 1 306 ? -1.884 27.219 -6.633 1 76.94 306 TRP B O 1
ATOM 4988 N N . GLY B 1 307 ? 0.312 26.891 -7.098 1 67.88 307 GLY B N 1
ATOM 4989 C CA . GLY B 1 307 ? 0.742 27.438 -5.82 1 67.88 307 GLY B CA 1
ATOM 4990 C C . GLY B 1 307 ? 0.464 26.516 -4.652 1 67.88 307 GLY B C 1
ATOM 4991 O O . GLY B 1 307 ? 0.436 26.953 -3.5 1 67.88 307 GLY B O 1
ATOM 4992 N N . GLU B 1 308 ? 0.213 25.359 -5.043 1 66.81 308 GLU B N 1
ATOM 4993 C CA . GLU B 1 308 ? -0.087 24.422 -3.967 1 66.81 308 GLU B CA 1
ATOM 4994 C C . GLU B 1 308 ? 1.148 23.609 -3.58 1 66.81 308 GLU B C 1
ATOM 4996 O O . GLU B 1 308 ? 2.176 23.672 -4.258 1 66.81 308 GLU B O 1
ATOM 5001 N N . SER B 1 309 ? 1.096 23.109 -2.42 1 68.81 309 SER B N 1
ATOM 5002 C CA . SER B 1 309 ? 2.15 22.203 -1.98 1 68.81 309 SER B CA 1
ATOM 5003 C C . SER B 1 309 ? 2.391 21.094 -3.004 1 68.81 309 SER B C 1
ATOM 5005 O O . SER B 1 309 ? 1.444 20.578 -3.604 1 68.81 309 SER B O 1
ATOM 5007 N N . SER B 1 310 ? 3.607 21.078 -3.578 1 74.06 310 SER B N 1
ATOM 5008 C CA . SER B 1 310 ? 4.012 20.047 -4.52 1 74.06 310 SER B CA 1
ATOM 5009 C C . SER B 1 310 ? 5.047 19.109 -3.904 1 74.06 310 SER B C 1
ATOM 5011 O O . SER B 1 310 ? 5.383 19.234 -2.727 1 74.06 310 SER B O 1
ATOM 5013 N N . LEU B 1 311 ? 5.34 18.062 -4.594 1 71.75 311 LEU B N 1
ATOM 5014 C CA . LEU B 1 311 ? 6.312 17.094 -4.102 1 71.75 311 LEU B CA 1
ATOM 5015 C C . LEU B 1 311 ? 7.727 17.672 -4.156 1 71.75 311 LEU B C 1
ATOM 5017 O O . LEU B 1 311 ? 8.57 17.328 -3.328 1 71.75 311 LEU B O 1
ATOM 5021 N N . TRP B 1 312 ? 7.973 18.297 -5.109 1 67.81 312 TRP B N 1
ATOM 5022 C CA . TRP B 1 312 ? 9.258 18.969 -5.258 1 67.81 312 TRP B CA 1
ATOM 5023 C C . TRP B 1 312 ? 9.156 20.125 -6.246 1 67.81 312 TRP B C 1
ATOM 5025 O O . TRP B 1 312 ? 8.219 20.188 -7.047 1 67.81 312 TRP B O 1
#

Nearest PDB structures (foldseek):
  4tqv-assembly4_M  TM=9.097E-01  e=7.524E-18  Sphingomonas sp.
  4xtc-assembly1_M  TM=9.127E-01  e=1.337E-17  Sphingomonas sp. A1
  4tqu-assembly1_M  TM=9.118E-01  e=1.277E-16  Sphingomonas sp.
  4jbw-assembly1_F  TM=8.454E-01  e=5.667E-08  Escherichia coli K-12
  4jbw-assembly2_H  TM=8.104E-01  e=1.639E-07  Escherichia coli K-12

Radius of gyration: 26.96 Å; Cα contacts (8 Å, |Δi|>4): 818; chains: 2; bounding box: 88×67×74 Å

Solvent-accessible surface area (backbone atoms only — not comparable to full-atom values): 31751 Å² total; per-residue (Å²): 128,77,76,70,65,63,64,60,60,56,49,52,51,50,48,46,46,52,52,57,68,38,43,67,54,43,58,57,29,38,57,49,48,49,42,42,56,55,60,50,47,47,56,52,54,40,56,50,34,24,29,24,56,66,34,84,93,46,17,73,86,59,22,51,78,50,54,63,48,44,50,50,51,49,72,65,35,88,57,33,66,48,25,50,48,30,28,49,52,48,22,51,51,35,47,67,51,52,54,54,48,15,51,50,47,24,56,41,47,66,67,48,79,50,67,69,59,33,45,50,52,51,49,61,40,32,50,48,51,47,50,43,66,62,43,51,50,53,27,50,55,48,33,38,26,55,87,55,6,62,56,26,47,51,45,20,72,75,71,72,44,80,52,54,47,71,50,34,36,80,43,46,57,53,55,52,40,54,52,48,35,55,25,40,28,32,56,58,13,46,61,51,38,51,48,55,67,67,52,61,64,63,59,56,52,53,37,50,72,72,62,50,48,70,67,51,42,41,64,70,45,52,48,61,63,37,42,49,61,50,43,44,52,44,36,57,51,56,27,41,27,70,62,56,64,41,67,59,44,60,70,64,48,38,89,62,15,37,80,49,54,38,22,57,52,48,49,33,37,46,41,20,67,74,67,57,39,47,22,51,19,30,21,53,33,48,54,50,21,49,53,24,50,51,41,33,53,51,42,28,52,52,30,44,72,69,72,40,54,42,86,107,131,76,77,69,67,64,64,61,62,56,48,53,51,50,47,48,46,52,52,56,70,40,44,67,56,43,58,58,29,37,58,49,47,49,41,43,56,55,58,50,47,47,58,51,55,41,56,52,34,25,29,24,54,68,34,85,92,47,17,73,87,61,22,52,77,51,53,61,49,44,50,50,50,47,73,65,35,89,57,33,67,49,25,51,48,30,26,50,51,49,21,51,50,36,50,68,52,50,52,53,47,15,52,50,45,24,53,40,48,66,65,48,80,50,64,69,58,33,43,48,52,52,51,61,41,32,49,48,50,46,50,43,66,62,42,51,50,52,25,49,53,48,34,40,25,55,88,54,6,61,55,26,47,52,45,21,71,74,69,74,46,80,53,54,47,71,50,33,36,81,41,46,58,53,55,53,39,54,53,49,34,55,26,40,28,34,55,60,12,47,62,52,39,52,48,57,67,68,51,61,65,62,61,56,52,53,38,50,73,72,63,50,49,71,67,50,42,42,63,69,46,51,50,61,63,37,42,49,61,49,42,44,51,45,38,55,50,55,28,39,29,70,62,56,65,41,67,60,44,59,70,65,49,37,89,60,15,36,81,50,55,38,22,58,51,46,49,34,37,47,41,21,66,74,65,59,38,47,21,50,20,31,21,54,34,49,54,52,20,50,52,24,50,50,40,32,52,52,43,28,52,53,31,44,75,69,71,41,52,42,85,106